Protein AF-0000000071674438 (afdb_homodimer)

Radius of gyration: 28.35 Å; Cα contacts (8 Å, |Δi|>4): 982; chains: 2; bounding box: 85×69×69 Å

Nearest PDB structures (foldseek):
  8cqq-assembly1_A  TM=6.324E-01  e=1.069E-09  synthetic construct
  1w3b-assembly1_B  TM=5.255E-01  e=1.603E-09  Homo sapiens
  1w3b-assembly1_A  TM=5.666E-01  e=8.427E-09  Homo sapiens
  7ntf-assembly1_B  TM=6.565E-01  e=6.124E-08  Homo sapiens
  8sxg-assembly1_C  TM=5.279E-01  e=1.005E-05  Pseudomonas aeruginosa

Secondary structure (DSSP, 8-state):
-------TTGGGSS---------HHHHHHHHHHHHHTT-HHHHHHHHHHHHHH-S-HHHHHHHHHHHHHHTT-HHHHHHHHHHHHHT-SSHHHHHHHHHHHHHHTT-HHHHHHHHHHHHHH---HHHHHHHHHHHHHS---HHHHHHHHHHHHHHHHS---HHHHHHHHHHHHHHHHHTT-HHHHHHHHHHHHHTT-TTHHHHHHHHHHHTT-HHHHHHHHHHHHHH-S--HHHHHHHGGGS-HHHHHHHHHHHHHH-TT-SHHHHHHHHHHHHTT-HHHHHHHHHHHHHH---HHHHHHHHHHHHHTT-HHHHHHHHHHHHHH-TT-HHHHHHHHHHHHT--/-------TTGGGSS---------HHHHHHHHHHHHHTT-HHHHHHHHHHHHHH-S-HHHHHHHHHHHHHHTT-HHHHHHHHHHHHHT-SSHHHHHHHHHHHHHHTT-HHHHHHHHHHHHHH---HHHHHHHHHHHHHS---HHHHHHHHHHHHHHHHS---HHHHHHHHHHHHHHHHHTT-HHHHHHHHHHHHHTT-TTHHHHHHHHHHHTT-HHHHHHHHHHHHHH-S--HHHHHHHGGGS-HHHHHHHHHHHHHH-TT-SHHHHHHHHHHHHTT-HHHHHHHHHHHHHH---HHHHHHHHHHHHHTT-HHHHHHHHHHHHHH-TT-HHHHHHHHHHHHT--

Organism: Elaeis guineensis var. tenera (NCBI:txid51953)

pLDDT: mean 90.82, std 15.84, range [19.42, 98.69]

Sequence (686 aa):
MFEGRVAASQLRTLVWEHVEHWTTADCWLQLYDRWSSVDDIGSLSVIYQMLESDSSKGVLYFRQSLLLLRLNCPEAAMRSLQLARQHAGSEHERLVYEGWILYDTGHCEEGLHKAEESISIQRSFEAFFLKAYALADSNLDPSSFATVISLLEDALKCPSDRLRKGQALNNLGSVYVDCGKLDLAAERYRSALNIRHTRAHQGLARVHFLKNDRNAAYEEMTKLIEKARNNASAYEKRSEYCDRELTMADLQKVTELDPLRVYPYRYRAAVLMDGHKEKEAIEELTRAIAFKADVHLLHLRAAFYEHIGDVPGALRDCRAALSVDPNHQEMLELHNRVNSQEPMFEGRVAASQLRTLVWEHVEHWTTADCWLQLYDRWSSVDDIGSLSVIYQMLESDSSKGVLYFRQSLLLLRLNCPEAAMRSLQLARQHAGSEHERLVYEGWILYDTGHCEEGLHKAEESISIQRSFEAFFLKAYALADSNLDPSSFATVISLLEDALKCPSDRLRKGQALNNLGSVYVDCGKLDLAAERYRSALNIRHTRAHQGLARVHFLKNDRNAAYEEMTKLIEKARNNASAYEKRSEYCDRELTMADLQKVTELDPLRVYPYRYRAAVLMDGHKEKEAIEELTRAIAFKADVHLLHLRAAFYEHIGDVPGALRDCRAALSVDPNHQEMLELHNRVNSQEP

Solvent-accessible surface area (backbone atoms only — not comparable to full-atom values): 34359 Å² total; per-residue (Å²): 129,94,68,84,71,75,69,75,68,74,76,60,65,75,78,55,74,70,76,72,82,65,50,74,70,48,43,51,51,51,32,50,52,26,53,34,25,47,30,62,56,60,26,38,16,42,47,47,57,42,59,73,72,50,82,65,43,15,63,48,24,39,52,48,16,56,51,29,46,74,59,71,33,60,68,37,14,50,52,28,33,51,49,11,33,74,42,34,90,43,70,44,55,23,29,30,39,49,14,52,53,30,38,75,72,69,38,48,68,63,12,41,50,27,13,50,55,13,38,72,74,44,80,39,25,66,23,29,41,50,36,25,51,56,52,58,70,77,60,71,45,75,75,46,48,59,53,34,48,51,29,41,53,55,16,67,74,31,80,71,57,62,68,60,49,18,50,44,28,34,51,47,16,52,52,26,46,76,72,66,39,46,69,62,14,43,52,29,16,50,53,11,43,73,60,45,28,42,72,24,29,54,57,38,15,51,45,31,39,76,67,71,31,37,66,58,15,30,51,32,24,50,53,36,42,75,56,26,71,65,37,36,67,40,32,47,58,32,28,74,40,52,55,72,70,58,20,50,54,27,27,50,49,17,46,72,48,27,68,80,58,60,64,45,48,54,52,53,22,50,52,29,40,74,69,69,34,53,69,62,16,49,48,47,39,52,52,50,39,72,61,42,74,42,55,68,53,30,46,51,46,17,51,51,26,46,72,74,65,36,52,71,58,15,48,34,30,32,32,26,33,37,64,59,40,76,79,42,61,71,48,52,52,48,39,53,55,51,56,68,63,50,124,125,96,64,85,71,75,71,76,67,74,77,59,65,75,78,55,75,70,76,73,82,65,49,73,70,48,43,52,51,51,32,51,53,25,52,34,25,46,29,62,56,60,27,38,17,45,47,47,56,41,60,72,73,49,82,65,42,14,64,47,24,39,52,49,17,56,50,27,46,74,59,71,32,60,71,36,14,50,52,28,33,51,48,12,35,75,43,34,90,43,70,42,53,24,29,31,38,50,13,52,53,30,38,76,73,68,38,46,68,61,13,41,49,28,14,51,54,13,38,71,72,44,80,40,25,65,23,28,40,50,37,25,51,56,52,58,70,74,61,68,45,75,75,46,48,58,53,33,47,51,29,41,52,53,15,66,74,32,80,74,57,60,68,59,48,19,51,45,28,35,51,48,15,52,53,27,46,77,71,65,39,45,69,62,14,42,51,28,17,50,55,11,42,73,60,45,28,43,72,23,30,55,57,38,16,51,44,31,37,76,70,71,31,37,66,59,15,32,52,33,23,49,52,34,42,74,55,27,71,65,36,37,69,40,32,47,58,32,27,75,39,51,55,70,70,57,19,52,52,27,26,51,49,17,44,72,49,27,67,81,58,61,64,45,47,54,52,53,19,51,53,30,42,75,68,69,34,52,70,62,16,48,47,46,39,51,51,50,39,71,59,42,75,41,56,69,54,30,47,52,45,16,51,50,26,46,73,74,66,37,52,70,58,16,48,35,30,31,33,27,33,36,66,59,40,75,79,43,62,71,49,52,54,49,41,52,55,52,56,67,64,50,125

Structure (mmCIF, N/CA/C/O backbone):
data_AF-0000000071674438-model_v1
#
loop_
_entity.id
_entity.type
_entity.pdbx_description
1 polymer 'ETO1-like protein 1'
#
loop_
_atom_site.group_PDB
_atom_site.id
_atom_site.type_symbol
_atom_site.label_atom_id
_atom_site.label_alt_id
_atom_site.label_comp_id
_atom_site.label_asym_id
_atom_site.label_entity_id
_atom_site.label_seq_id
_atom_site.pdbx_PDB_ins_code
_atom_site.Cartn_x
_atom_site.Cartn_y
_atom_site.Cartn_z
_atom_site.occupancy
_atom_site.B_iso_or_equiv
_atom_site.auth_seq_id
_atom_site.auth_comp_id
_atom_site.auth_asym_id
_atom_site.auth_atom_id
_atom_site.pdbx_PDB_model_num
ATOM 1 N N . MET A 1 1 ? 45.219 -13.703 23.281 1 19.84 1 MET A N 1
ATOM 2 C CA . MET A 1 1 ? 46.5 -13.93 22.641 1 19.84 1 MET A CA 1
ATOM 3 C C . MET A 1 1 ? 46.438 -15.102 21.672 1 19.84 1 MET A C 1
ATOM 5 O O . MET A 1 1 ? 47.438 -15.453 21.031 1 19.84 1 MET A O 1
ATOM 9 N N . PHE A 1 2 ? 45.688 -16.188 22.094 1 22.09 2 PHE A N 1
ATOM 10 C CA . PHE A 1 2 ? 45.594 -17.375 21.25 1 22.09 2 PHE A CA 1
ATOM 11 C C . PHE A 1 2 ? 45.062 -17.031 19.875 1 22.09 2 PHE A C 1
ATOM 13 O O . PHE A 1 2 ? 43.906 -16.609 19.734 1 22.09 2 PHE A O 1
ATOM 20 N N . GLU A 1 3 ? 45.938 -16.609 18.812 1 22.08 3 GLU A N 1
ATOM 21 C CA . GLU A 1 3 ? 46.125 -16.031 17.484 1 22.08 3 GLU A CA 1
ATOM 22 C C . GLU A 1 3 ? 45.688 -17 16.391 1 22.08 3 GLU A C 1
ATOM 24 O O . GLU A 1 3 ? 45.875 -16.734 15.203 1 22.08 3 GLU A O 1
ATOM 29 N N . GLY A 1 4 ? 45.469 -18.25 16.75 1 24.14 4 GLY A N 1
ATOM 30 C CA . GLY A 1 4 ? 45.562 -19.125 15.594 1 24.14 4 GLY A CA 1
ATOM 31 C C . GLY A 1 4 ? 44.469 -18.953 14.586 1 24.14 4 GLY A C 1
ATOM 32 O O . GLY A 1 4 ? 43.312 -19.328 14.844 1 24.14 4 GLY A O 1
ATOM 33 N N . ARG A 1 5 ? 44.469 -17.906 13.695 1 29.75 5 ARG A N 1
ATOM 34 C CA . ARG A 1 5 ? 43.688 -17.5 12.531 1 29.75 5 ARG A CA 1
ATOM 35 C C . ARG A 1 5 ? 43.688 -18.578 11.461 1 29.75 5 ARG A C 1
ATOM 37 O O . ARG A 1 5 ? 44.656 -18.703 10.688 1 29.75 5 ARG A O 1
ATOM 44 N N . VAL A 1 6 ? 43.312 -19.812 11.938 1 27.53 6 VAL A N 1
ATOM 45 C CA . VAL A 1 6 ? 43.281 -20.719 10.797 1 27.53 6 VAL A CA 1
ATOM 46 C C . VAL A 1 6 ? 42.469 -20.109 9.664 1 27.53 6 VAL A C 1
ATOM 48 O O . VAL A 1 6 ? 41.344 -19.625 9.891 1 27.53 6 VAL A O 1
ATOM 51 N N . ALA A 1 7 ? 43.031 -19.797 8.578 1 30 7 ALA A N 1
ATOM 52 C CA . ALA A 1 7 ? 42.656 -19.125 7.344 1 30 7 ALA A CA 1
ATOM 53 C C . ALA A 1 7 ? 41.5 -19.859 6.645 1 30 7 ALA A C 1
ATOM 55 O O . ALA A 1 7 ? 41.625 -21.047 6.316 1 30 7 ALA A O 1
ATOM 56 N N . ALA A 1 8 ? 40.219 -19.469 6.941 1 30.64 8 ALA A N 1
ATOM 57 C CA . ALA A 1 8 ? 38.938 -19.922 6.453 1 30.64 8 ALA A CA 1
ATOM 58 C C . ALA A 1 8 ? 38.969 -20.188 4.949 1 30.64 8 ALA A C 1
ATOM 60 O O . ALA A 1 8 ? 37.938 -20.5 4.34 1 30.64 8 ALA A O 1
ATOM 61 N N . SER A 1 9 ? 40.125 -20.078 4.273 1 32.12 9 SER A N 1
ATOM 62 C CA . SER A 1 9 ? 40.281 -20.281 2.838 1 32.12 9 SER A CA 1
ATOM 63 C C . SER A 1 9 ? 39.906 -21.703 2.445 1 32.12 9 SER A C 1
ATOM 65 O O . SER A 1 9 ? 39.344 -21.938 1.371 1 32.12 9 SER A O 1
ATOM 67 N N . GLN A 1 10 ? 40.406 -22.766 3.146 1 31.02 10 GLN A N 1
ATOM 68 C CA . GLN A 1 10 ? 40.375 -24.141 2.664 1 31.02 10 GLN A CA 1
ATOM 69 C C . GLN A 1 10 ? 38.938 -24.688 2.664 1 31.02 10 GLN A C 1
ATOM 71 O O . GLN A 1 10 ? 38.625 -25.672 1.984 1 31.02 10 GLN A O 1
ATOM 76 N N . LEU A 1 11 ? 38.156 -24.266 3.645 1 29.7 11 LEU A N 1
ATOM 77 C CA . LEU A 1 11 ? 36.844 -24.891 3.793 1 29.7 11 LEU A CA 1
ATOM 78 C C . LEU A 1 11 ? 35.875 -24.391 2.73 1 29.7 11 LEU A C 1
ATOM 80 O O . LEU A 1 11 ? 34.719 -24.766 2.727 1 29.7 11 LEU A O 1
ATOM 84 N N . ARG A 1 12 ? 36.344 -23.594 1.753 1 33.06 12 ARG A N 1
ATOM 85 C CA . ARG A 1 12 ? 35.531 -23 0.673 1 33.06 12 ARG A CA 1
ATOM 86 C C . ARG A 1 12 ? 35.125 -24.062 -0.331 1 33.06 12 ARG A C 1
ATOM 88 O O . ARG A 1 12 ? 34.125 -23.891 -1.054 1 33.06 12 ARG A O 1
ATOM 95 N N . THR A 1 13 ? 35.938 -25.078 -0.493 1 33.34 13 THR A N 1
ATOM 96 C CA . THR A 1 13 ? 35.812 -25.891 -1.696 1 33.34 13 THR A CA 1
ATOM 97 C C . THR A 1 13 ? 34.531 -26.719 -1.641 1 33.34 13 THR A C 1
ATOM 99 O O . THR A 1 13 ? 33.875 -26.922 -2.662 1 33.34 13 THR A O 1
ATOM 102 N N . LEU A 1 14 ? 34.281 -27.516 -0.571 1 32.44 14 LEU A N 1
ATOM 103 C CA . LEU A 1 14 ? 33.469 -28.703 -0.724 1 32.44 14 LEU A CA 1
ATOM 104 C C . LEU A 1 14 ? 31.969 -28.344 -0.804 1 32.44 14 LEU A C 1
ATOM 106 O O . LEU A 1 14 ? 31.188 -29.047 -1.437 1 32.44 14 LEU A O 1
ATOM 110 N N . VAL A 1 15 ? 31.484 -27.516 0.078 1 34.34 15 VAL A N 1
ATOM 111 C CA . VAL A 1 15 ? 30.031 -27.5 0.116 1 34.34 15 VAL A CA 1
ATOM 112 C C . VAL A 1 15 ? 29.484 -26.672 -1.047 1 34.34 15 VAL A C 1
ATOM 114 O O . VAL A 1 15 ? 29.219 -25.469 -0.893 1 34.34 15 VAL A O 1
ATOM 117 N N . TRP A 1 16 ? 30.219 -26.672 -2.158 1 34.91 16 TRP A N 1
ATOM 118 C CA . TRP A 1 16 ? 29.672 -25.984 -3.332 1 34.91 16 TRP A CA 1
ATOM 119 C C . TRP A 1 16 ? 28.266 -26.484 -3.652 1 34.91 16 TRP A C 1
ATOM 121 O O . TRP A 1 16 ? 28.094 -27.641 -4.066 1 34.91 16 TRP A O 1
ATOM 131 N N . GLU A 1 17 ? 27.312 -26.375 -2.805 1 38.12 17 GLU A N 1
ATOM 132 C CA . GLU A 1 17 ? 25.984 -26.703 -3.307 1 38.12 17 GLU A CA 1
ATOM 133 C C . GLU A 1 17 ? 25.797 -26.219 -4.738 1 38.12 17 GLU A C 1
ATOM 135 O O . GLU A 1 17 ? 26.016 -25.031 -5.031 1 38.12 17 GLU A O 1
ATOM 140 N N . HIS A 1 18 ? 26.031 -27.016 -5.762 1 40.12 18 HIS A N 1
ATOM 141 C CA . HIS A 1 18 ? 25.844 -26.953 -7.207 1 40.12 18 HIS A CA 1
ATOM 142 C C . HIS A 1 18 ? 24.672 -26.031 -7.574 1 40.12 18 HIS A C 1
ATOM 144 O O . HIS A 1 18 ? 23.562 -26.234 -7.094 1 40.12 18 HIS A O 1
ATOM 150 N N . VAL A 1 19 ? 24.875 -24.828 -7.617 1 49.91 19 VAL A N 1
ATOM 151 C CA . VAL A 1 19 ? 23.859 -24.078 -8.344 1 49.91 19 VAL A CA 1
ATOM 152 C C . VAL A 1 19 ? 23.422 -24.859 -9.586 1 49.91 19 VAL A C 1
ATOM 154 O O . VAL A 1 19 ? 24.266 -25.172 -10.438 1 49.91 19 VAL A O 1
ATOM 157 N N . GLU A 1 20 ? 22.562 -25.734 -9.484 1 53.59 20 GLU A N 1
ATOM 158 C CA . GLU A 1 20 ? 22.016 -26.594 -10.539 1 53.59 20 GLU A CA 1
ATOM 159 C C . GLU A 1 20 ? 21.797 -25.812 -11.836 1 53.59 20 GLU A C 1
ATOM 161 O O . GLU A 1 20 ? 21.219 -24.734 -11.82 1 53.59 20 GLU A O 1
ATOM 166 N N . HIS A 1 21 ? 22.625 -25.828 -12.789 1 66.56 21 HIS A N 1
ATOM 167 C CA . HIS A 1 21 ? 22.406 -25.375 -14.156 1 66.56 21 HIS A CA 1
ATOM 168 C C . HIS A 1 21 ? 21.094 -25.922 -14.703 1 66.56 21 HIS A C 1
ATOM 170 O O . HIS A 1 21 ? 21.016 -27.062 -15.133 1 66.56 21 HIS A O 1
ATOM 176 N N . TRP A 1 22 ? 20.078 -25.172 -14.484 1 79.31 22 TRP A N 1
ATOM 177 C CA . TRP A 1 22 ? 18.75 -25.609 -14.922 1 79.31 22 TRP A CA 1
ATOM 178 C C . TRP A 1 22 ? 18.594 -25.406 -16.422 1 79.31 22 TRP A C 1
ATOM 180 O O . TRP A 1 22 ? 18.969 -24.359 -16.969 1 79.31 22 TRP A O 1
ATOM 190 N N . THR A 1 23 ? 18.203 -26.531 -17.062 1 84.81 23 THR A N 1
ATOM 191 C CA . THR A 1 23 ? 17.703 -26.359 -18.422 1 84.81 23 THR A CA 1
ATOM 192 C C . THR A 1 23 ? 16.422 -25.531 -18.438 1 84.81 23 THR A C 1
ATOM 194 O O . THR A 1 23 ? 15.883 -25.219 -17.375 1 84.81 23 THR A O 1
ATOM 197 N N . THR A 1 24 ? 16.047 -25.156 -19.594 1 85.75 24 THR A N 1
ATOM 198 C CA . THR A 1 24 ? 14.781 -24.422 -19.734 1 85.75 24 THR A CA 1
ATOM 199 C C . THR A 1 24 ? 13.617 -25.25 -19.172 1 85.75 24 THR A C 1
ATOM 201 O O . THR A 1 24 ? 12.75 -24.703 -18.484 1 85.75 24 THR A O 1
ATOM 204 N N . ALA A 1 25 ? 13.711 -26.531 -19.469 1 87.5 25 ALA A N 1
ATOM 205 C CA . ALA A 1 25 ? 12.664 -27.422 -18.984 1 87.5 25 ALA A CA 1
ATOM 206 C C . ALA A 1 25 ? 12.664 -27.5 -17.469 1 87.5 25 ALA A C 1
ATOM 208 O O . ALA A 1 25 ? 11.609 -27.516 -16.828 1 87.5 25 ALA A O 1
ATOM 209 N N . ASP A 1 26 ? 13.797 -27.469 -16.922 1 90.94 26 ASP A N 1
ATOM 210 C CA . ASP A 1 26 ? 13.93 -27.5 -15.469 1 90.94 26 ASP A CA 1
ATOM 211 C C . ASP A 1 26 ? 13.359 -26.219 -14.852 1 90.94 26 ASP A C 1
ATOM 213 O O . ASP A 1 26 ? 12.68 -26.266 -13.828 1 90.94 26 ASP A O 1
ATOM 217 N N . CYS A 1 27 ? 13.672 -25.141 -15.492 1 91 27 CYS A N 1
ATOM 218 C CA . CYS A 1 27 ? 13.195 -23.859 -14.992 1 91 27 CYS A CA 1
ATOM 219 C C . CYS A 1 27 ? 11.672 -23.812 -14.977 1 91 27 CYS A C 1
ATOM 221 O O . CYS A 1 27 ? 11.07 -23.344 -14.008 1 91 27 CYS A O 1
ATOM 223 N N . TRP A 1 28 ? 11.086 -24.344 -15.977 1 91.06 28 TRP A N 1
ATOM 224 C CA . TRP A 1 28 ? 9.625 -24.344 -16.047 1 91.06 28 TRP A CA 1
ATOM 225 C C . TRP A 1 28 ? 9.039 -25.234 -14.953 1 91.06 28 TRP A C 1
ATOM 227 O O . TRP A 1 28 ? 8.016 -24.891 -14.352 1 91.06 28 TRP A O 1
ATOM 237 N N . LEU A 1 29 ? 9.711 -26.344 -14.727 1 93.5 29 LEU A N 1
ATOM 238 C CA . LEU A 1 29 ? 9.258 -27.234 -13.656 1 93.5 29 LEU A CA 1
ATOM 239 C C . LEU A 1 29 ? 9.367 -26.547 -12.297 1 93.5 29 LEU A C 1
ATOM 241 O O . LEU A 1 29 ? 8.469 -26.672 -11.469 1 93.5 29 LEU A O 1
ATOM 245 N N . GLN A 1 30 ? 10.453 -25.875 -12.125 1 94.31 30 GLN A N 1
ATOM 246 C CA . GLN A 1 30 ? 10.648 -25.141 -10.875 1 94.31 30 GLN A CA 1
ATOM 247 C C . GLN A 1 30 ? 9.609 -24.031 -10.711 1 94.31 30 GLN A C 1
ATOM 249 O O . GLN A 1 30 ? 9.086 -23.828 -9.617 1 94.31 30 GLN A O 1
ATOM 254 N N . LEU A 1 31 ? 9.359 -23.344 -11.773 1 94.44 31 LEU A N 1
ATOM 255 C CA . LEU A 1 31 ? 8.352 -22.281 -11.742 1 94.44 31 LEU A CA 1
ATOM 256 C C . LEU A 1 31 ? 6.984 -22.859 -11.383 1 94.44 31 LEU A C 1
ATOM 258 O O . LEU A 1 31 ? 6.277 -22.297 -10.539 1 94.44 31 LEU A O 1
ATOM 262 N N . TYR A 1 32 ? 6.676 -24 -12 1 94.62 32 TYR A N 1
ATOM 263 C CA . TYR A 1 32 ? 5.391 -24.641 -11.742 1 94.62 32 TYR A CA 1
ATOM 264 C C . TYR A 1 32 ? 5.273 -25.047 -10.273 1 94.62 32 TYR A C 1
ATOM 266 O O . TYR A 1 32 ? 4.238 -24.812 -9.648 1 94.62 32 TYR A O 1
ATOM 274 N N . ASP A 1 33 ? 6.309 -25.578 -9.758 1 94.88 33 ASP A N 1
ATOM 275 C CA . ASP A 1 33 ? 6.316 -26.016 -8.367 1 94.88 33 ASP A CA 1
ATOM 276 C C . ASP A 1 33 ? 6.148 -24.844 -7.41 1 94.88 33 ASP A C 1
ATOM 278 O O . ASP A 1 33 ? 5.336 -24.906 -6.484 1 94.88 33 ASP A O 1
ATOM 282 N N . ARG A 1 34 ? 6.805 -23.812 -7.637 1 94.25 34 ARG A N 1
ATOM 283 C CA . ARG A 1 34 ? 6.777 -22.641 -6.762 1 94.25 34 ARG A CA 1
ATOM 284 C C . ARG A 1 34 ? 5.457 -21.891 -6.891 1 94.25 34 ARG A C 1
ATOM 286 O O . ARG A 1 34 ? 4.918 -21.406 -5.898 1 94.25 34 ARG A O 1
ATOM 293 N N . TRP A 1 35 ? 5.039 -21.828 -8.078 1 93.06 35 TRP A N 1
ATOM 294 C CA . TRP A 1 35 ? 3.746 -21.203 -8.328 1 93.06 35 TRP A CA 1
ATOM 295 C C . TRP A 1 35 ? 2.629 -21.969 -7.613 1 93.06 35 TRP A C 1
ATOM 297 O O . TRP A 1 35 ? 1.771 -21.359 -6.969 1 93.06 35 TRP A O 1
ATOM 307 N N . SER A 1 36 ? 2.689 -23.266 -7.68 1 93.88 36 SER A N 1
ATOM 308 C CA . SER A 1 36 ? 1.694 -24.125 -7.047 1 93.88 36 SER A CA 1
ATOM 309 C C . SER A 1 36 ? 1.739 -24 -5.527 1 93.88 36 SER A C 1
ATOM 311 O O . SER A 1 36 ? 0.699 -24.031 -4.867 1 93.88 36 SER A O 1
ATOM 313 N N . SER A 1 37 ? 2.893 -23.797 -5.043 1 94.19 37 SER A N 1
ATOM 314 C CA . SER A 1 37 ? 3.053 -23.688 -3.6 1 94.19 37 SER A CA 1
ATOM 315 C C . SER A 1 37 ? 2.875 -22.234 -3.135 1 94.19 37 SER A C 1
ATOM 317 O O . SER A 1 37 ? 3.113 -21.922 -1.967 1 94.19 37 SER A O 1
ATOM 319 N N . VAL A 1 38 ? 2.551 -21.375 -3.941 1 92.62 38 VAL A N 1
ATOM 320 C CA . VAL A 1 38 ? 2.307 -19.953 -3.664 1 92.62 38 VAL A CA 1
ATOM 321 C C . VAL A 1 38 ? 3.572 -19.312 -3.1 1 92.62 38 VAL A C 1
ATOM 323 O O . VAL A 1 38 ? 3.525 -18.625 -2.074 1 92.62 38 VAL A O 1
ATOM 326 N N . ASP A 1 39 ? 4.66 -19.672 -3.643 1 93.88 39 ASP A N 1
ATOM 327 C CA . ASP A 1 39 ? 5.949 -19.031 -3.379 1 93.88 39 ASP A CA 1
ATOM 328 C C . ASP A 1 39 ? 6.25 -17.953 -4.41 1 93.88 39 ASP A C 1
ATOM 330 O O . ASP A 1 39 ? 7.012 -18.172 -5.352 1 93.88 39 ASP A O 1
ATOM 334 N N . ASP A 1 40 ? 5.77 -16.781 -4.168 1 94 40 ASP A N 1
ATOM 335 C CA . ASP A 1 40 ? 5.84 -15.719 -5.16 1 94 40 ASP A CA 1
ATOM 336 C C . ASP A 1 40 ? 7.273 -15.211 -5.316 1 94 40 ASP A C 1
ATOM 338 O O . ASP A 1 40 ? 7.711 -14.914 -6.43 1 94 40 ASP A O 1
ATOM 342 N N . ILE A 1 41 ? 8.023 -15.148 -4.25 1 94.62 41 ILE A N 1
ATOM 343 C CA . ILE A 1 41 ? 9.406 -14.688 -4.309 1 94.62 41 ILE A CA 1
ATOM 344 C C . ILE A 1 41 ? 10.25 -15.68 -5.102 1 94.62 41 ILE A C 1
ATOM 346 O O . ILE A 1 41 ? 11.023 -15.289 -5.977 1 94.62 41 ILE A O 1
ATOM 350 N N . GLY A 1 42 ? 10.055 -16.938 -4.734 1 95.19 42 GLY A N 1
ATOM 351 C CA . GLY A 1 42 ? 10.758 -17.984 -5.473 1 95.19 42 GLY A CA 1
ATOM 352 C C . GLY A 1 42 ? 10.406 -18 -6.949 1 95.19 42 GLY A C 1
ATOM 353 O O . GLY A 1 42 ? 11.281 -18.203 -7.797 1 95.19 42 GLY A O 1
ATOM 354 N N . SER A 1 43 ? 9.109 -17.828 -7.238 1 95.75 43 SER A N 1
ATOM 355 C CA . SER A 1 43 ? 8.656 -17.812 -8.625 1 95.75 43 SER A CA 1
ATOM 356 C C . SER A 1 43 ? 9.297 -16.656 -9.398 1 95.75 43 SER A C 1
ATOM 358 O O . SER A 1 43 ? 9.734 -16.844 -10.539 1 95.75 43 SER A O 1
ATOM 360 N N . LEU A 1 44 ? 9.414 -15.492 -8.766 1 96.06 44 LEU A N 1
ATOM 361 C CA . LEU A 1 44 ? 10.039 -14.336 -9.398 1 96.06 44 LEU A CA 1
ATOM 362 C C . LEU A 1 44 ? 11.508 -14.617 -9.719 1 96.06 44 LEU A C 1
ATOM 364 O O . LEU A 1 44 ? 11.992 -14.258 -10.789 1 96.06 44 LEU A O 1
ATOM 368 N N . SER A 1 45 ? 12.102 -15.281 -8.789 1 94.56 45 SER A N 1
ATOM 369 C CA . SER A 1 45 ? 13.516 -15.609 -8.961 1 94.56 45 SER A CA 1
ATOM 370 C C . SER A 1 45 ? 13.727 -16.516 -10.172 1 94.56 45 SER A C 1
ATOM 372 O O . SER A 1 45 ? 14.633 -16.281 -10.969 1 94.56 45 SER A O 1
ATOM 374 N N . VAL A 1 46 ? 12.906 -17.5 -10.297 1 95.06 46 VAL A N 1
ATOM 375 C CA . VAL A 1 46 ? 13.039 -18.438 -11.406 1 95.06 46 VAL A CA 1
ATOM 376 C C . VAL A 1 46 ? 12.805 -17.719 -12.727 1 95.06 46 VAL A C 1
ATOM 378 O O . VAL A 1 46 ? 13.555 -17.906 -13.688 1 95.06 46 VAL A O 1
ATOM 381 N N . ILE A 1 47 ? 11.789 -16.859 -12.797 1 95.88 47 ILE A N 1
ATOM 382 C CA . ILE A 1 47 ? 11.492 -16.109 -14.016 1 95.88 47 ILE A CA 1
ATOM 383 C C . ILE A 1 47 ? 12.68 -15.219 -14.383 1 95.88 47 ILE A C 1
ATOM 385 O O . ILE A 1 47 ? 13.055 -15.133 -15.555 1 95.88 47 ILE A O 1
ATOM 389 N N . TYR A 1 48 ? 13.219 -14.578 -13.406 1 93.94 48 TYR A N 1
ATOM 390 C CA . TYR A 1 48 ? 14.383 -13.734 -13.641 1 93.94 48 TYR A CA 1
ATOM 391 C C . TYR A 1 48 ? 15.516 -14.531 -14.281 1 93.94 48 TYR A C 1
ATOM 393 O O . TYR A 1 48 ? 16.141 -14.07 -15.242 1 93.94 48 TYR A O 1
ATOM 401 N N . GLN A 1 49 ? 15.711 -15.672 -13.734 1 91.06 49 GLN A N 1
ATOM 402 C CA . GLN A 1 49 ? 16.75 -16.547 -14.266 1 91.06 49 GLN A CA 1
ATOM 403 C C . GLN A 1 49 ? 16.453 -16.938 -15.711 1 91.06 49 GLN A C 1
ATOM 405 O O . GLN A 1 49 ? 17.359 -16.953 -16.562 1 91.06 49 GLN A O 1
ATOM 410 N N . MET A 1 50 ? 15.273 -17.234 -15.914 1 93.94 50 MET A N 1
ATOM 411 C CA . MET A 1 50 ? 14.867 -17.641 -17.25 1 93.94 50 MET A CA 1
ATOM 412 C C . MET A 1 50 ? 15.031 -16.5 -18.25 1 93.94 50 MET A C 1
ATOM 414 O O . MET A 1 50 ? 15.367 -16.719 -19.406 1 93.94 50 MET A O 1
ATOM 418 N N . LEU A 1 51 ? 14.773 -15.305 -17.859 1 93.38 51 LEU A N 1
ATOM 419 C CA . LEU A 1 51 ? 14.852 -14.133 -18.719 1 93.38 51 LEU A CA 1
ATOM 420 C C . LEU A 1 51 ? 16.281 -13.891 -19.188 1 93.38 51 LEU A C 1
ATOM 422 O O . LEU A 1 51 ? 16.516 -13.281 -20.234 1 93.38 51 LEU A O 1
ATOM 426 N N . GLU A 1 52 ? 17.156 -14.422 -18.484 1 85.12 52 GLU A N 1
ATOM 427 C CA . GLU A 1 52 ? 18.562 -14.266 -18.859 1 85.12 52 GLU A CA 1
ATOM 428 C C . GLU A 1 52 ? 18.922 -15.18 -20.031 1 85.12 52 GLU A C 1
ATOM 430 O O . GLU A 1 52 ? 19.797 -14.852 -20.828 1 85.12 52 GLU A O 1
ATOM 435 N N . SER A 1 53 ? 18.266 -16.281 -20.141 1 80.62 53 SER A N 1
ATOM 436 C CA . SER A 1 53 ? 18.719 -17.281 -21.109 1 80.62 53 SER A CA 1
ATOM 437 C C . SER A 1 53 ? 17.641 -17.562 -22.141 1 80.62 53 SER A C 1
ATOM 439 O O . SER A 1 53 ? 17.938 -18.016 -23.25 1 80.62 53 SER A O 1
ATOM 441 N N . ASP A 1 54 ? 16.453 -17.375 -21.844 1 75.69 54 ASP A N 1
ATOM 442 C CA . ASP A 1 54 ? 15.367 -17.859 -22.672 1 75.69 54 ASP A CA 1
ATOM 443 C C . ASP A 1 54 ? 15.039 -16.875 -23.781 1 75.69 54 ASP A C 1
ATOM 445 O O . ASP A 1 54 ? 15.281 -15.672 -23.641 1 75.69 54 ASP A O 1
ATOM 449 N N . SER A 1 55 ? 14.508 -17.531 -24.797 1 74.44 55 SER A N 1
ATOM 450 C CA . SER A 1 55 ? 14.156 -16.766 -25.984 1 74.44 55 SER A CA 1
ATOM 451 C C . SER A 1 55 ? 12.742 -16.188 -25.875 1 74.44 55 SER A C 1
ATOM 453 O O . SER A 1 55 ? 12.43 -15.172 -26.484 1 74.44 55 SER A O 1
ATOM 455 N N . SER A 1 56 ? 11.828 -16.797 -25.188 1 87.81 56 SER A N 1
ATOM 456 C CA . SER A 1 56 ? 10.445 -16.344 -25.094 1 87.81 56 SER A CA 1
ATOM 457 C C . SER A 1 56 ? 10.289 -15.289 -24 1 87.81 56 SER A C 1
ATOM 459 O O . SER A 1 56 ? 9.523 -15.484 -23.047 1 87.81 56 SER A O 1
ATOM 461 N N . LYS A 1 57 ? 10.852 -14.117 -24.25 1 92.94 57 LYS A N 1
ATOM 462 C CA . LYS A 1 57 ? 10.93 -13.086 -23.219 1 92.94 57 LYS A CA 1
ATOM 463 C C . LYS A 1 57 ? 9.562 -12.438 -22.984 1 92.94 57 LYS A C 1
ATOM 465 O O . LYS A 1 57 ? 9.242 -12.047 -21.859 1 92.94 57 LYS A O 1
ATOM 470 N N . GLY A 1 58 ? 8.719 -12.367 -24.016 1 95.56 58 GLY A N 1
ATOM 471 C CA . GLY A 1 58 ? 7.395 -11.789 -23.875 1 95.56 58 GLY A CA 1
ATOM 472 C C . GLY A 1 58 ? 6.531 -12.523 -22.859 1 95.56 58 GLY A C 1
ATOM 473 O O . GLY A 1 58 ? 5.973 -11.914 -21.953 1 95.56 58 GLY A O 1
ATOM 474 N N . VAL A 1 59 ? 6.516 -13.852 -22.984 1 94.94 59 VAL A N 1
ATOM 475 C CA . VAL A 1 59 ? 5.719 -14.695 -22.094 1 94.94 59 VAL A CA 1
ATOM 476 C C . VAL A 1 59 ? 6.242 -14.594 -20.672 1 94.94 59 VAL A C 1
ATOM 478 O O . VAL A 1 59 ? 5.461 -14.5 -19.719 1 94.94 59 VAL A O 1
ATOM 481 N N . LEU A 1 60 ? 7.52 -14.531 -20.531 1 95.88 60 LEU A N 1
ATOM 482 C CA . LEU A 1 60 ? 8.141 -14.508 -19.219 1 95.88 60 LEU A CA 1
ATOM 483 C C . LEU A 1 60 ? 7.895 -13.172 -18.516 1 95.88 60 LEU A C 1
ATOM 485 O O . LEU A 1 60 ? 7.57 -13.141 -17.328 1 95.88 60 LEU A O 1
ATOM 489 N N . TYR A 1 61 ? 7.977 -12.086 -19.234 1 97.44 61 TYR A N 1
ATOM 490 C CA . TYR A 1 61 ? 7.676 -10.773 -18.672 1 97.44 61 TYR A CA 1
ATOM 491 C C . TYR A 1 61 ? 6.211 -10.68 -18.25 1 97.44 61 TYR A C 1
ATOM 493 O O . TYR A 1 61 ? 5.887 -10.055 -17.234 1 97.44 61 TYR A O 1
ATOM 501 N N . PHE A 1 62 ? 5.414 -11.289 -19.031 1 97.5 62 PHE A N 1
ATOM 502 C CA . PHE A 1 62 ? 4 -11.297 -18.672 1 97.5 62 PHE A CA 1
ATOM 503 C C . PHE A 1 62 ? 3.775 -12.039 -17.359 1 97.5 62 PHE A C 1
ATOM 505 O O . PHE A 1 62 ? 3.068 -11.555 -16.484 1 97.5 62 PHE A O 1
ATOM 512 N N . ARG A 1 63 ? 4.383 -13.211 -17.266 1 96.44 63 ARG A N 1
ATOM 513 C CA . ARG A 1 63 ? 4.27 -13.953 -16.016 1 96.44 63 ARG A CA 1
ATOM 514 C C . ARG A 1 63 ? 4.82 -13.156 -14.852 1 96.44 63 ARG A C 1
ATOM 516 O O . ARG A 1 63 ? 4.25 -13.164 -13.758 1 96.44 63 ARG A O 1
ATOM 523 N N . GLN A 1 64 ? 5.922 -12.516 -15.078 1 97.12 64 GLN A N 1
ATOM 524 C CA . GLN A 1 64 ? 6.508 -11.656 -14.055 1 97.12 64 GLN A CA 1
ATOM 525 C C . GLN A 1 64 ? 5.523 -10.586 -13.609 1 97.12 64 GLN A C 1
ATOM 527 O O . GLN A 1 64 ? 5.391 -10.312 -12.414 1 97.12 64 GLN A O 1
ATOM 532 N N . SER A 1 65 ? 4.82 -9.977 -14.578 1 97.56 65 SER A N 1
ATOM 533 C CA . SER A 1 65 ? 3.852 -8.938 -14.266 1 97.56 65 SER A CA 1
ATOM 534 C C . SER A 1 65 ? 2.734 -9.469 -13.375 1 97.56 65 SER A C 1
ATOM 536 O O . SER A 1 65 ? 2.281 -8.773 -12.453 1 97.56 65 SER A O 1
ATOM 538 N N . LEU A 1 66 ? 2.285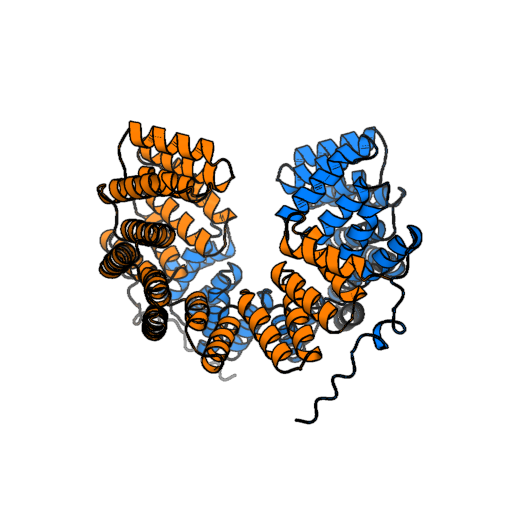 -10.68 -13.625 1 95.56 66 LEU A N 1
ATOM 539 C CA . LEU A 1 66 ? 1.23 -11.289 -12.82 1 95.56 66 LEU A CA 1
ATOM 540 C C . LEU A 1 66 ? 1.687 -11.477 -11.375 1 95.56 66 LEU A C 1
ATOM 542 O O . LEU A 1 66 ? 0.937 -11.18 -10.438 1 95.56 66 LEU A O 1
ATOM 546 N N . LEU A 1 67 ? 2.924 -11.938 -11.195 1 95.88 67 LEU A N 1
ATOM 547 C CA . LEU A 1 67 ? 3.469 -12.164 -9.867 1 95.88 67 LEU A CA 1
ATOM 548 C C . LEU A 1 67 ? 3.66 -10.844 -9.125 1 95.88 67 LEU A C 1
ATOM 550 O O . LEU A 1 67 ? 3.381 -10.75 -7.926 1 95.88 67 LEU A O 1
ATOM 554 N N . LEU A 1 68 ? 4.129 -9.859 -9.836 1 96.81 68 LEU A N 1
ATOM 555 C CA . LEU A 1 68 ? 4.367 -8.555 -9.234 1 96.81 68 LEU A CA 1
ATOM 556 C C . LEU A 1 68 ? 3.061 -7.918 -8.766 1 96.81 68 LEU A C 1
ATOM 558 O O . LEU A 1 68 ? 3.029 -7.219 -7.754 1 96.81 68 LEU A O 1
ATOM 562 N N . LEU A 1 69 ? 1.994 -8.18 -9.484 1 94.25 69 LEU A N 1
ATOM 563 C CA . LEU A 1 69 ? 0.681 -7.723 -9.039 1 94.25 69 LEU A CA 1
ATOM 564 C C . LEU A 1 69 ? 0.271 -8.422 -7.75 1 94.25 69 LEU A C 1
ATOM 566 O O . LEU A 1 69 ? -0.265 -7.789 -6.836 1 94.25 69 LEU A O 1
ATOM 570 N N . ARG A 1 70 ? 0.554 -9.695 -7.664 1 91.62 70 ARG A N 1
ATOM 571 C CA . ARG A 1 70 ? 0.241 -10.453 -6.457 1 91.62 70 ARG A CA 1
ATOM 572 C C . ARG A 1 70 ? 1.02 -9.922 -5.262 1 91.62 70 ARG A C 1
ATOM 574 O O . ARG A 1 70 ? 0.539 -9.969 -4.125 1 91.62 70 ARG A O 1
ATOM 581 N N . LEU A 1 71 ? 2.166 -9.445 -5.551 1 92.81 71 LEU A N 1
ATOM 582 C CA . LEU A 1 71 ? 3.037 -8.938 -4.496 1 92.81 71 LEU A CA 1
ATOM 583 C C . LEU A 1 71 ? 2.773 -7.453 -4.238 1 92.81 71 LEU A C 1
ATOM 585 O O . LEU A 1 71 ? 3.523 -6.805 -3.508 1 92.81 71 LEU A O 1
ATOM 589 N N . ASN A 1 72 ? 1.783 -6.895 -4.84 1 90.56 72 ASN A N 1
ATOM 590 C CA . ASN A 1 72 ? 1.336 -5.516 -4.668 1 90.56 72 ASN A CA 1
ATOM 591 C C . ASN A 1 72 ? 2.404 -4.523 -5.113 1 90.56 72 ASN A C 1
ATOM 593 O O . ASN A 1 72 ? 2.713 -3.572 -4.391 1 90.56 72 ASN A O 1
ATOM 597 N N . CYS A 1 73 ? 3.016 -4.82 -6.195 1 93.81 73 CYS A N 1
ATOM 598 C CA . CYS A 1 73 ? 3.953 -3.926 -6.863 1 93.81 73 CYS A CA 1
ATOM 599 C C . CYS A 1 73 ? 3.428 -3.508 -8.234 1 93.81 73 CYS A C 1
ATOM 601 O O . CYS A 1 73 ? 3.977 -3.908 -9.258 1 93.81 73 CYS A O 1
ATOM 603 N N . PRO A 1 74 ? 2.496 -2.592 -8.25 1 92.62 74 PRO A N 1
ATOM 604 C CA . PRO A 1 74 ? 1.799 -2.295 -9.508 1 92.62 74 PRO A CA 1
ATOM 605 C C . PRO A 1 74 ? 2.688 -1.577 -10.516 1 92.62 74 PRO A C 1
ATOM 607 O O . PRO A 1 74 ? 2.576 -1.82 -11.719 1 92.62 74 PRO A O 1
ATOM 610 N N . GLU A 1 75 ? 3.598 -0.697 -10.102 1 91.62 75 GLU A N 1
ATOM 611 C CA . GLU A 1 75 ? 4.473 0.009 -11.031 1 91.62 75 GLU A CA 1
ATOM 612 C C . GLU A 1 75 ? 5.426 -0.956 -11.734 1 91.62 75 GLU A C 1
ATOM 614 O O . GLU A 1 75 ? 5.602 -0.886 -12.953 1 91.62 75 GLU A O 1
ATOM 619 N N . ALA A 1 76 ? 5.938 -1.832 -10.945 1 95.5 76 ALA A N 1
ATOM 620 C CA . ALA A 1 76 ? 6.84 -2.83 -11.516 1 95.5 76 ALA A CA 1
ATOM 621 C C . ALA A 1 76 ? 6.09 -3.773 -12.453 1 95.5 76 ALA A C 1
ATOM 623 O O . ALA A 1 76 ? 6.625 -4.184 -13.484 1 95.5 76 ALA A O 1
ATOM 624 N N . ALA A 1 77 ? 4.895 -4.121 -12.07 1 97 77 ALA A N 1
ATOM 625 C CA . ALA A 1 77 ? 4.07 -4.996 -12.898 1 97 77 ALA A CA 1
ATOM 626 C C . ALA A 1 77 ? 3.801 -4.363 -14.266 1 97 77 ALA A C 1
ATOM 628 O O . ALA A 1 77 ? 3.902 -5.031 -15.297 1 97 77 ALA A O 1
ATOM 629 N N . MET A 1 78 ? 3.518 -3.096 -14.242 1 96.31 78 MET A N 1
ATOM 630 C CA . MET A 1 78 ? 3.25 -2.375 -15.484 1 96.31 78 MET A CA 1
ATOM 631 C C . MET A 1 78 ? 4.496 -2.316 -16.359 1 96.31 78 MET A C 1
ATOM 633 O O . MET A 1 78 ? 4.418 -2.494 -17.578 1 96.31 78 MET A O 1
ATOM 637 N N . ARG A 1 79 ? 5.609 -2.068 -15.766 1 96.44 79 ARG A N 1
ATOM 638 C CA . ARG A 1 79 ? 6.859 -2.07 -16.516 1 96.44 79 ARG A CA 1
ATOM 639 C C . ARG A 1 79 ? 7.105 -3.426 -17.172 1 96.44 79 ARG A C 1
ATOM 641 O O . ARG A 1 79 ? 7.488 -3.496 -18.344 1 96.44 79 ARG A O 1
ATOM 648 N N . SER A 1 80 ? 6.902 -4.461 -16.375 1 97.62 80 SER A N 1
ATOM 649 C CA . SER A 1 80 ? 7.078 -5.809 -16.906 1 97.62 80 SER A CA 1
ATOM 650 C C . SER A 1 80 ? 6.109 -6.082 -18.047 1 97.62 80 SER A C 1
ATOM 652 O O . SER A 1 80 ? 6.465 -6.738 -19.031 1 97.62 80 SER A O 1
ATOM 654 N N . LEU A 1 81 ? 4.914 -5.586 -17.891 1 97.69 81 LEU A N 1
ATOM 655 C CA . LEU A 1 81 ? 3.92 -5.766 -18.938 1 97.69 81 LEU A CA 1
ATOM 656 C C . LEU A 1 81 ? 4.324 -5.008 -20.203 1 97.69 81 LEU A C 1
ATOM 658 O O . LEU A 1 81 ? 4.133 -5.5 -21.312 1 97.69 81 LEU A O 1
ATOM 662 N N . GLN A 1 82 ? 4.883 -3.889 -20.094 1 97.69 82 GLN A N 1
ATOM 663 C CA . GLN A 1 82 ? 5.391 -3.135 -21.234 1 97.69 82 GLN A CA 1
ATOM 664 C C . GLN A 1 82 ? 6.535 -3.879 -21.922 1 97.69 82 GLN A C 1
ATOM 666 O O . GLN A 1 82 ? 6.617 -3.902 -23.156 1 97.69 82 GLN A O 1
ATOM 671 N N . LEU A 1 83 ? 7.352 -4.406 -21.094 1 97.38 83 LEU A N 1
ATOM 672 C CA . LEU A 1 83 ? 8.438 -5.207 -21.641 1 97.38 83 LEU A CA 1
ATOM 673 C C . LEU A 1 83 ? 7.891 -6.43 -22.375 1 97.38 83 LEU A C 1
ATOM 675 O O . LEU A 1 83 ? 8.422 -6.82 -23.422 1 97.38 83 LEU A O 1
ATOM 679 N N . ALA A 1 84 ? 6.848 -7.023 -21.797 1 98.06 84 ALA A N 1
ATOM 680 C CA . ALA A 1 84 ? 6.207 -8.141 -22.484 1 98.06 84 ALA A CA 1
ATOM 681 C C . ALA A 1 84 ? 5.723 -7.734 -23.875 1 98.06 84 ALA A C 1
ATOM 683 O O . ALA A 1 84 ? 5.926 -8.461 -24.844 1 98.06 84 ALA A O 1
ATOM 684 N N . ARG A 1 85 ? 5.109 -6.574 -23.953 1 98.06 85 ARG A N 1
ATOM 685 C CA . ARG A 1 85 ? 4.625 -6.051 -25.234 1 98.06 85 ARG A CA 1
ATOM 686 C C . ARG A 1 85 ? 5.777 -5.844 -26.203 1 98.06 85 ARG A C 1
ATOM 688 O O . ARG A 1 85 ? 5.684 -6.227 -27.375 1 98.06 85 ARG A O 1
ATOM 695 N N . GLN A 1 86 ? 6.898 -5.297 -25.734 1 97.06 86 GLN A N 1
ATOM 696 C CA . GLN A 1 86 ? 8.055 -4.98 -26.562 1 97.06 86 GLN A CA 1
ATOM 697 C C . GLN A 1 86 ? 8.711 -6.246 -27.094 1 97.06 86 GLN A C 1
ATOM 699 O O . GLN A 1 86 ? 9.25 -6.254 -28.219 1 97.06 86 GLN A O 1
ATOM 704 N N . HIS A 1 87 ? 8.641 -7.309 -26.359 1 96.69 87 HIS A N 1
ATOM 705 C CA . HIS A 1 87 ? 9.336 -8.539 -26.734 1 96.69 87 HIS A CA 1
ATOM 706 C C . HIS A 1 87 ? 8.359 -9.602 -27.219 1 96.69 87 HIS A C 1
ATOM 708 O O . HIS A 1 87 ? 8.688 -10.789 -27.219 1 96.69 87 HIS A O 1
ATOM 714 N N . ALA A 1 88 ? 7.184 -9.117 -27.547 1 96.75 88 ALA A N 1
ATOM 715 C CA . ALA A 1 88 ? 6.199 -10.086 -28.047 1 96.75 88 ALA A CA 1
ATOM 716 C C . ALA A 1 88 ? 6.715 -10.812 -29.281 1 96.75 88 ALA A C 1
ATOM 718 O O . ALA A 1 88 ? 7.34 -10.203 -30.156 1 96.75 88 ALA A O 1
ATOM 719 N N . GLY A 1 89 ? 6.508 -12.102 -29.375 1 94.81 89 GLY A N 1
ATOM 720 C CA . GLY A 1 89 ? 6.992 -12.906 -30.484 1 94.81 89 GLY A CA 1
ATOM 721 C C . GLY A 1 89 ? 6.098 -12.836 -31.703 1 94.81 89 GLY A C 1
ATOM 722 O O . GLY A 1 89 ? 6.488 -13.266 -32.781 1 94.81 89 GLY A O 1
ATOM 723 N N . SER A 1 90 ? 4.844 -12.359 -31.594 1 96.19 90 SER A N 1
ATOM 724 C CA . SER A 1 90 ? 3.875 -12.266 -32.688 1 96.19 90 SER A CA 1
ATOM 725 C C . SER A 1 90 ? 2.938 -11.078 -32.5 1 96.19 90 SER A C 1
ATOM 727 O O . SER A 1 90 ? 2.889 -10.492 -31.406 1 96.19 90 SER A O 1
ATOM 729 N N . GLU A 1 91 ? 2.299 -10.742 -33.562 1 97.19 91 GLU A N 1
ATOM 730 C CA . GLU A 1 91 ? 1.369 -9.625 -33.5 1 97.19 91 GLU A CA 1
ATOM 731 C C . GLU A 1 91 ? 0.2 -9.914 -32.562 1 97.19 91 GLU A C 1
ATOM 733 O O . GLU A 1 91 ? -0.218 -9.039 -31.797 1 97.19 91 GLU A O 1
ATOM 738 N N . HIS A 1 92 ? -0.373 -11.102 -32.656 1 97.25 92 HIS A N 1
ATOM 739 C CA . HIS A 1 92 ? -1.503 -11.422 -31.797 1 97.25 92 HIS A CA 1
ATOM 740 C C . HIS A 1 92 ? -1.092 -11.422 -30.328 1 97.25 92 HIS A C 1
ATOM 742 O O . HIS A 1 92 ? -1.875 -11.031 -29.469 1 97.25 92 HIS A O 1
ATOM 748 N N . GLU A 1 93 ? 0.112 -11.844 -30.047 1 97.19 93 GLU A N 1
ATOM 749 C CA . GLU A 1 93 ? 0.625 -11.789 -28.672 1 97.19 93 GLU A CA 1
ATOM 750 C C . GLU A 1 93 ? 0.79 -10.352 -28.203 1 97.19 93 GLU A C 1
ATOM 752 O O . GLU A 1 93 ? 0.443 -10.016 -27.062 1 97.19 93 GLU A O 1
ATOM 757 N N . ARG A 1 94 ? 1.296 -9.508 -29.047 1 98.19 94 ARG A N 1
ATOM 758 C CA . ARG A 1 94 ? 1.473 -8.094 -28.734 1 98.19 94 ARG A CA 1
ATOM 759 C C . ARG A 1 94 ? 0.137 -7.434 -28.406 1 98.19 94 ARG A C 1
ATOM 761 O O . ARG A 1 94 ? 0.04 -6.656 -27.453 1 98.19 94 ARG A O 1
ATOM 768 N N . LEU A 1 95 ? -0.839 -7.742 -29.188 1 98.38 95 LEU A N 1
ATOM 769 C CA . LEU A 1 95 ? -2.172 -7.18 -29 1 98.38 95 LEU A CA 1
ATOM 770 C C . LEU A 1 95 ? -2.744 -7.574 -27.641 1 98.38 95 LEU A C 1
ATOM 772 O O . LEU A 1 95 ? -3.424 -6.777 -26.984 1 98.38 95 LEU A O 1
ATOM 776 N N . VAL A 1 96 ? -2.482 -8.781 -27.203 1 98.25 96 VAL A N 1
ATOM 777 C CA . VAL A 1 96 ? -2.953 -9.234 -25.891 1 98.25 96 VAL A CA 1
ATOM 778 C C . VAL A 1 96 ? -2.342 -8.375 -24.797 1 98.25 96 VAL A C 1
ATOM 780 O O . VAL A 1 96 ? -3.049 -7.898 -23.906 1 98.25 96 VAL A O 1
ATOM 783 N N . TYR A 1 97 ? -1.024 -8.172 -24.844 1 98.31 97 TYR A N 1
ATOM 784 C CA . TYR A 1 97 ? -0.347 -7.387 -23.812 1 98.31 97 TYR A CA 1
ATOM 785 C C . TYR A 1 97 ? -0.821 -5.938 -23.844 1 98.31 97 TYR A C 1
ATOM 787 O O . TYR A 1 97 ? -0.994 -5.32 -22.781 1 98.31 97 TYR A O 1
ATOM 795 N N . GLU A 1 98 ? -1.067 -5.445 -25.031 1 98 98 GLU A N 1
ATOM 796 C CA . GLU A 1 98 ? -1.651 -4.109 -25.141 1 98 98 GLU A CA 1
ATOM 797 C C . GLU A 1 98 ? -3.033 -4.059 -24.5 1 98 98 GLU A C 1
ATOM 799 O O . GLU A 1 98 ? -3.379 -3.074 -23.844 1 98 98 GLU A O 1
ATOM 804 N N . GLY A 1 99 ? -3.773 -5.117 -24.75 1 98.19 99 GLY A N 1
ATOM 805 C CA . GLY A 1 99 ? -5.082 -5.203 -24.125 1 98.19 99 GLY A CA 1
ATOM 806 C C . GLY A 1 99 ? -5.016 -5.188 -22.609 1 98.19 99 GLY A C 1
ATOM 807 O O . GLY A 1 99 ? -5.805 -4.5 -21.953 1 98.19 99 GLY A O 1
ATOM 808 N N . TRP A 1 100 ? -4.094 -5.945 -22.016 1 97.12 100 TRP A N 1
ATOM 809 C CA . TRP A 1 100 ? -3.912 -5.973 -20.562 1 97.12 100 TRP A CA 1
ATOM 810 C C . TRP A 1 100 ? -3.51 -4.598 -20.047 1 97.12 100 TRP A C 1
ATOM 812 O O . TRP A 1 100 ? -3.986 -4.164 -19 1 97.12 100 TRP A O 1
ATOM 822 N N . ILE A 1 101 ? -2.602 -3.896 -20.766 1 96.19 101 ILE A N 1
ATOM 823 C CA . ILE A 1 101 ? -2.154 -2.562 -20.375 1 96.19 101 ILE A CA 1
ATOM 824 C C . ILE A 1 101 ? -3.346 -1.607 -20.344 1 96.19 101 ILE A C 1
ATOM 826 O O . ILE A 1 101 ? -3.531 -0.86 -19.391 1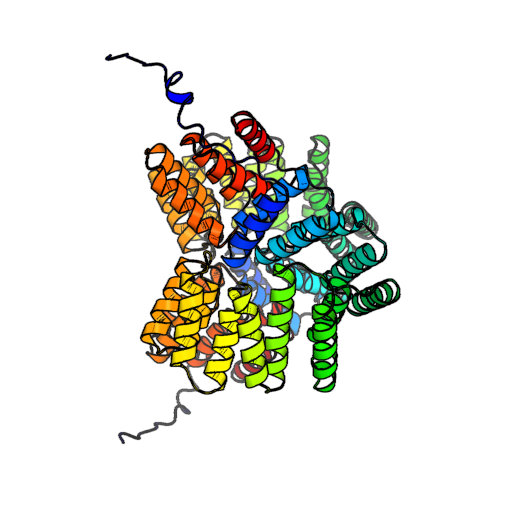 96.19 101 ILE A O 1
ATOM 830 N N . LEU A 1 102 ? -4.152 -1.698 -21.359 1 95.56 102 LEU A N 1
ATOM 831 C CA . LEU A 1 102 ? -5.336 -0.851 -21.453 1 95.56 102 LEU A CA 1
ATOM 832 C C . LEU A 1 102 ? -6.316 -1.171 -20.328 1 95.56 102 LEU A C 1
ATOM 834 O O . LEU A 1 102 ? -6.824 -0.264 -19.672 1 95.56 102 LEU A O 1
ATOM 838 N N . TYR A 1 103 ? -6.531 -2.41 -20.062 1 94.19 103 TYR A N 1
ATOM 839 C CA . TYR A 1 103 ? -7.422 -2.834 -18.984 1 94.19 103 TYR A CA 1
ATOM 840 C C . TYR A 1 103 ? -6.941 -2.312 -17.641 1 94.19 103 TYR A C 1
ATOM 842 O O . TYR A 1 103 ? -7.715 -1.722 -16.891 1 94.19 103 TYR A O 1
ATOM 850 N N . ASP A 1 104 ? -5.684 -2.461 -17.391 1 91.38 104 ASP A N 1
ATOM 851 C CA . ASP A 1 104 ? -5.109 -2.098 -16.094 1 91.38 104 ASP A CA 1
ATOM 852 C C . ASP A 1 104 ? -5.09 -0.583 -15.906 1 91.38 104 ASP A C 1
ATOM 854 O O . ASP A 1 104 ? -4.992 -0.091 -14.781 1 91.38 104 ASP A O 1
ATOM 858 N N . THR A 1 105 ? -5.094 0.143 -16.969 1 89.56 105 THR A N 1
ATOM 859 C CA . THR A 1 105 ? -5.074 1.599 -16.875 1 89.56 105 THR A CA 1
ATOM 860 C C . THR A 1 105 ? -6.492 2.162 -16.953 1 89.56 105 THR A C 1
ATOM 862 O O . THR A 1 105 ? -6.676 3.371 -17.109 1 89.56 105 THR A O 1
ATOM 865 N N . GLY A 1 106 ? -7.543 1.273 -17 1 87.75 106 GLY A N 1
ATOM 866 C CA . GLY A 1 106 ? -8.93 1.707 -16.875 1 87.75 106 GLY A CA 1
ATOM 867 C C . GLY A 1 106 ? -9.641 1.783 -18.203 1 87.75 106 GLY A C 1
ATOM 868 O O . GLY A 1 106 ? -10.812 2.184 -18.266 1 87.75 106 GLY A O 1
ATOM 869 N N . HIS A 1 107 ? -8.992 1.523 -19.219 1 92.06 107 HIS A N 1
ATOM 870 C CA . HIS A 1 107 ? -9.602 1.539 -20.547 1 92.06 107 HIS A CA 1
ATOM 871 C C . HIS A 1 107 ? -10.102 0.153 -20.938 1 92.06 107 HIS A C 1
ATOM 873 O O . HIS A 1 107 ? -9.633 -0.422 -21.922 1 92.06 107 HIS A O 1
ATOM 879 N N . CYS A 1 108 ? -11.047 -0.363 -20.344 1 92.38 108 CYS A N 1
ATOM 880 C CA . CYS A 1 108 ? -11.531 -1.735 -20.438 1 92.38 108 CYS A CA 1
ATOM 881 C C . CYS A 1 108 ? -12.078 -2.021 -21.844 1 92.38 108 CYS A C 1
ATOM 883 O O . CYS A 1 108 ? -11.781 -3.064 -22.422 1 92.38 108 CYS A O 1
ATOM 885 N N . GLU A 1 109 ? -12.836 -1.104 -22.391 1 93.06 109 GLU A N 1
ATOM 886 C CA . GLU A 1 109 ? -13.438 -1.319 -23.703 1 93.06 109 GLU A CA 1
ATOM 887 C C . GLU A 1 109 ? -12.367 -1.441 -24.781 1 93.06 109 GLU A C 1
ATOM 889 O O . GLU A 1 109 ? -12.461 -2.303 -25.656 1 93.06 109 GLU A O 1
ATOM 894 N N . GLU A 1 110 ? -11.438 -0.57 -24.703 1 95.56 110 GLU A N 1
ATOM 895 C CA . GLU A 1 110 ? -10.344 -0.642 -25.672 1 95.56 110 GLU A CA 1
ATOM 896 C C . GLU A 1 110 ? -9.555 -1.938 -25.516 1 95.56 110 GLU A C 1
ATOM 898 O O . GLU A 1 110 ? -9.094 -2.516 -26.5 1 95.56 110 GLU A O 1
ATOM 903 N N . GLY A 1 111 ? -9.422 -2.379 -24.266 1 96.19 111 GLY A N 1
ATOM 904 C CA . GLY A 1 111 ? -8.766 -3.652 -24.016 1 96.19 111 GLY A CA 1
ATOM 905 C C . GLY A 1 111 ? -9.5 -4.832 -24.609 1 96.19 111 GLY A C 1
ATOM 906 O O . GLY A 1 111 ? -8.883 -5.727 -25.188 1 96.19 111 GLY A O 1
ATOM 907 N N . LEU A 1 112 ? -10.773 -4.766 -24.547 1 95.31 112 LEU A N 1
ATOM 908 C CA . LEU A 1 112 ? -11.617 -5.805 -25.125 1 95.31 112 LEU A CA 1
ATOM 909 C C . LEU A 1 112 ? -11.469 -5.828 -26.656 1 95.31 112 LEU A C 1
ATOM 911 O O . LEU A 1 112 ? -11.438 -6.898 -27.266 1 95.31 112 LEU A O 1
ATOM 915 N N . HIS A 1 113 ? -11.375 -4.652 -27.188 1 97 113 HIS A N 1
ATOM 916 C CA . HIS A 1 113 ? -11.203 -4.559 -28.641 1 97 113 HIS A CA 1
ATOM 917 C C . HIS A 1 113 ? -9.875 -5.172 -29.078 1 97 113 HIS A C 1
ATOM 919 O O . HIS A 1 113 ? -9.812 -5.848 -30.109 1 97 113 HIS A O 1
ATOM 925 N N . LYS A 1 114 ? -8.852 -4.938 -28.297 1 98.19 114 LYS A N 1
ATOM 926 C CA . LYS A 1 114 ? -7.547 -5.527 -28.609 1 98.19 114 LYS A CA 1
ATOM 927 C C . LYS A 1 114 ? -7.605 -7.051 -28.547 1 98.19 114 LYS A C 1
ATOM 929 O O . LYS A 1 114 ? -6.988 -7.734 -29.359 1 98.19 114 LYS A O 1
ATOM 934 N N . ALA A 1 115 ? -8.305 -7.559 -27.578 1 98 115 ALA A N 1
ATOM 935 C CA . ALA A 1 115 ? -8.469 -9.008 -27.469 1 98 115 ALA A CA 1
ATOM 936 C C . ALA A 1 115 ? -9.18 -9.578 -28.688 1 98 115 ALA A C 1
ATOM 938 O O . ALA A 1 115 ? -8.789 -10.625 -29.203 1 98 115 ALA A O 1
ATOM 939 N N . GLU A 1 116 ? -10.172 -8.883 -29.172 1 97.94 116 GLU A N 1
ATOM 940 C CA . GLU A 1 116 ? -10.922 -9.32 -30.344 1 97.94 116 GLU A CA 1
ATOM 941 C C . GLU A 1 116 ? -10.047 -9.305 -31.594 1 97.94 116 GLU A C 1
ATOM 943 O O . GLU A 1 116 ? -10.102 -10.227 -32.406 1 97.94 116 GLU A O 1
ATOM 948 N N . GLU A 1 117 ? -9.344 -8.25 -31.688 1 98.38 117 GLU A N 1
ATOM 949 C CA . GLU A 1 117 ? -8.406 -8.172 -32.812 1 98.38 117 GLU A CA 1
ATOM 950 C C . GLU A 1 117 ? -7.406 -9.328 -32.75 1 98.38 117 GLU A C 1
ATOM 952 O O . GLU A 1 117 ? -7.086 -9.914 -33.812 1 98.38 117 GLU A O 1
ATOM 957 N N . SER A 1 118 ? -6.906 -9.609 -31.578 1 98.62 118 SER A N 1
ATOM 958 C CA . SER A 1 118 ? -5.945 -10.703 -31.422 1 98.62 118 SER A CA 1
ATOM 959 C C . SER A 1 118 ? -6.559 -12.039 -31.812 1 98.62 118 SER A C 1
ATOM 961 O O . SER A 1 118 ? -5.93 -12.836 -32.531 1 98.62 118 SER A O 1
ATOM 963 N N . ILE A 1 119 ? -7.727 -12.289 -31.391 1 98.12 119 ILE A N 1
ATOM 964 C CA . ILE A 1 119 ? -8.43 -13.539 -31.672 1 98.12 119 ILE A CA 1
ATOM 965 C C . ILE A 1 119 ? -8.648 -13.688 -33.156 1 98.12 119 ILE A C 1
ATOM 967 O O . ILE A 1 119 ? -8.57 -14.789 -33.719 1 98.12 119 ILE A O 1
ATOM 971 N N . SER A 1 120 ? -8.922 -12.547 -33.844 1 98 120 SER A N 1
ATOM 972 C CA . SER A 1 120 ? -9.164 -12.562 -35.281 1 98 120 SER A CA 1
ATOM 973 C C . SER A 1 120 ? -7.906 -12.961 -36.031 1 98 120 SER A C 1
ATOM 975 O O . SER A 1 120 ? -7.992 -13.547 -37.125 1 98 120 SER A O 1
ATOM 977 N N . ILE A 1 121 ? -6.781 -12.633 -35.5 1 98.06 121 ILE A N 1
ATOM 978 C CA . ILE A 1 121 ? -5.52 -12.992 -36.125 1 98.06 121 ILE A CA 1
ATOM 979 C C . ILE A 1 121 ? -5.191 -14.453 -35.844 1 98.06 121 ILE A C 1
ATOM 981 O O . ILE A 1 121 ? -4.941 -15.242 -36.75 1 98.06 121 ILE A O 1
ATOM 985 N N . GLN A 1 122 ? -5.266 -14.82 -34.562 1 97.44 122 GLN A N 1
ATOM 986 C CA . GLN A 1 122 ? -4.996 -16.188 -34.125 1 97.44 122 GLN A CA 1
ATOM 987 C C . GLN A 1 122 ? -5.668 -16.484 -32.812 1 97.44 122 GLN A C 1
ATOM 989 O O . GLN A 1 122 ? -5.461 -15.766 -31.828 1 97.44 122 GLN A O 1
ATOM 994 N N . ARG A 1 123 ? -6.398 -17.516 -32.844 1 97.19 123 ARG A N 1
ATOM 995 C CA . ARG A 1 123 ? -7 -17.969 -31.594 1 97.19 123 ARG A CA 1
ATOM 996 C C . ARG A 1 123 ? -5.934 -18.406 -30.594 1 97.19 123 ARG A C 1
ATOM 998 O O . ARG A 1 123 ? -5.059 -19.203 -30.922 1 97.19 123 ARG A O 1
ATOM 1005 N N . SER A 1 124 ? -5.965 -17.812 -29.453 1 97.38 124 SER A N 1
ATOM 1006 C CA . SER A 1 124 ? -4.98 -18.141 -28.438 1 97.38 124 SER A CA 1
ATOM 1007 C C . SER A 1 124 ? -5.602 -18.109 -27.047 1 97.38 124 SER A C 1
ATOM 1009 O O . SER A 1 124 ? -6.637 -17.484 -26.828 1 97.38 124 SER A O 1
ATOM 1011 N N . PHE A 1 125 ? -5.008 -18.844 -26.141 1 97.94 125 PHE A N 1
ATOM 1012 C CA . PHE A 1 125 ? -5.469 -18.906 -24.766 1 97.94 125 PHE A CA 1
ATOM 1013 C C . PHE A 1 125 ? -5.551 -17.516 -24.156 1 97.94 125 PHE A C 1
ATOM 1015 O O . PHE A 1 125 ? -6.59 -17.125 -23.625 1 97.94 125 PHE A O 1
ATOM 1022 N N . GLU A 1 126 ? -4.484 -16.734 -24.25 1 97.94 126 GLU A N 1
ATOM 1023 C CA . GLU A 1 126 ? -4.363 -15.453 -23.578 1 97.94 126 GLU A CA 1
ATOM 1024 C C . GLU A 1 126 ? -5.375 -14.445 -24.109 1 97.94 126 GLU A C 1
ATOM 1026 O O . GLU A 1 126 ? -5.879 -13.602 -23.359 1 97.94 126 GLU A O 1
ATOM 1031 N N . ALA A 1 127 ? -5.637 -14.484 -25.359 1 98.25 127 ALA A N 1
ATOM 1032 C CA . ALA A 1 127 ? -6.602 -13.555 -25.953 1 98.25 127 ALA A CA 1
ATOM 1033 C C . ALA A 1 127 ? -8.008 -13.828 -25.422 1 98.25 127 ALA A C 1
ATOM 1035 O O . ALA A 1 127 ? -8.711 -12.906 -25.016 1 98.25 127 ALA A O 1
ATOM 1036 N N . PHE A 1 128 ? -8.391 -15.109 -25.453 1 98.38 128 PHE A N 1
ATOM 1037 C CA . PHE A 1 128 ? -9.695 -15.477 -24.922 1 98.38 128 PHE A CA 1
ATOM 1038 C C . PHE A 1 128 ? -9.789 -15.141 -23.438 1 98.38 128 PHE A C 1
ATOM 1040 O O . PHE A 1 128 ? -10.812 -14.641 -22.969 1 98.38 128 PHE A O 1
ATOM 1047 N N . PHE A 1 129 ? -8.734 -15.445 -22.75 1 97.94 129 PHE A N 1
ATOM 1048 C CA . PHE A 1 129 ? -8.711 -15.211 -21.312 1 97.94 129 PHE A CA 1
ATOM 1049 C C . PHE A 1 129 ? -8.867 -13.727 -21 1 97.94 129 PHE A C 1
ATOM 1051 O O . PHE A 1 129 ? -9.641 -13.344 -20.125 1 97.94 129 PHE A O 1
ATOM 1058 N N . LEU A 1 130 ? -8.102 -12.898 -21.672 1 97.5 130 LEU A N 1
ATOM 1059 C CA . LEU A 1 130 ? -8.195 -11.453 -21.5 1 97.5 130 LEU A CA 1
ATOM 1060 C C . LEU A 1 130 ? -9.625 -10.969 -21.719 1 97.5 130 LEU A C 1
ATOM 1062 O O . LEU A 1 130 ? -10.156 -10.203 -20.906 1 97.5 130 LEU A O 1
ATOM 1066 N N . LYS A 1 131 ? -10.219 -11.406 -22.797 1 96.44 131 LYS A N 1
ATOM 1067 C CA . LYS A 1 131 ? -11.586 -11 -23.125 1 96.44 131 LYS A CA 1
ATOM 1068 C C . LYS A 1 131 ? -12.562 -11.438 -22.031 1 96.44 131 LYS A C 1
ATOM 1070 O O . LYS A 1 131 ? -13.422 -10.656 -21.609 1 96.44 131 LYS A O 1
ATOM 1075 N N . ALA A 1 132 ? -12.398 -12.656 -21.547 1 95.81 132 ALA A N 1
ATOM 1076 C CA . ALA A 1 132 ? -13.25 -13.172 -20.484 1 95.81 132 ALA A CA 1
ATOM 1077 C C . ALA A 1 132 ? -13.078 -12.375 -19.203 1 95.81 132 ALA A C 1
ATOM 1079 O O . ALA A 1 132 ? -14.055 -12.023 -18.531 1 95.81 132 ALA A O 1
ATOM 1080 N N . TYR A 1 133 ? -11.891 -12.109 -18.875 1 93.56 133 TYR A N 1
ATOM 1081 C CA . TYR A 1 133 ? -11.578 -11.398 -17.641 1 93.56 133 TYR A CA 1
ATOM 1082 C C . TYR A 1 133 ? -12.164 -9.992 -17.656 1 93.56 133 TYR A C 1
ATOM 1084 O O . TYR A 1 133 ? -12.781 -9.562 -16.688 1 93.56 133 TYR A O 1
ATOM 1092 N N . ALA A 1 134 ? -11.93 -9.305 -18.688 1 91.81 134 ALA A N 1
ATOM 1093 C CA . ALA A 1 134 ? -12.414 -7.93 -18.828 1 91.81 134 ALA A CA 1
ATOM 1094 C C . ALA A 1 134 ? -13.938 -7.879 -18.766 1 91.81 134 ALA A C 1
ATOM 1096 O O . ALA A 1 134 ? -14.516 -6.977 -18.156 1 91.81 134 ALA A O 1
ATOM 1097 N N . LEU A 1 135 ? -14.578 -8.844 -19.359 1 90.25 135 LEU A N 1
ATOM 1098 C CA . LEU A 1 135 ? -16.031 -8.875 -19.391 1 90.25 135 LEU A CA 1
ATOM 1099 C C . LEU A 1 135 ? -16.594 -9.219 -18.016 1 90.25 135 LEU A C 1
ATOM 1101 O O . LEU A 1 135 ? -17.641 -8.688 -17.609 1 90.25 135 LEU A O 1
ATOM 1105 N N . ALA A 1 136 ? -15.914 -10.078 -17.328 1 88.06 136 ALA A N 1
ATOM 1106 C CA . ALA A 1 136 ? -16.359 -10.484 -15.992 1 88.06 136 ALA A CA 1
ATOM 1107 C C . ALA A 1 136 ? -16.281 -9.32 -15.008 1 88.06 136 ALA A C 1
ATOM 1109 O O . ALA A 1 136 ? -17.109 -9.227 -14.086 1 88.06 136 ALA A O 1
ATOM 1110 N N . ASP A 1 137 ? -15.375 -8.445 -15.109 1 81.44 137 ASP A N 1
ATOM 1111 C CA . ASP A 1 137 ? -15.18 -7.301 -14.227 1 81.44 137 ASP A CA 1
ATOM 1112 C C . ASP A 1 137 ? -16.219 -6.211 -14.492 1 81.44 137 ASP A C 1
ATOM 1114 O O . ASP A 1 137 ? -16.547 -5.43 -13.602 1 81.44 137 ASP A O 1
ATOM 1118 N N . SER A 1 138 ? -16.719 -5.82 -15.719 1 72.31 138 SER A N 1
ATOM 1119 C CA . SER A 1 138 ? -17.625 -4.754 -16.109 1 72.31 138 SER A CA 1
ATOM 1120 C C . SER A 1 138 ? -19.062 -5.078 -15.695 1 72.31 138 SER A C 1
ATOM 1122 O O . SER A 1 138 ? -19.953 -4.238 -15.828 1 72.31 138 SER A O 1
ATOM 1124 N N . ASN A 1 139 ? -19.547 -5.926 -14.922 1 64.06 139 ASN A N 1
ATOM 1125 C CA . ASN A 1 139 ? -20.875 -6.164 -14.359 1 64.06 139 ASN A CA 1
ATOM 1126 C C . ASN A 1 139 ? -21.531 -7.402 -14.969 1 64.06 139 ASN A C 1
ATOM 1128 O O . ASN A 1 139 ? -21.906 -7.402 -16.141 1 64.06 139 ASN A O 1
ATOM 1132 N N . LEU A 1 140 ? -21.516 -8.328 -14.203 1 63.97 140 LEU A N 1
ATOM 1133 C CA . LEU A 1 140 ? -22 -9.617 -14.688 1 63.97 140 LEU A CA 1
ATOM 1134 C C . LEU A 1 140 ? -23.516 -9.695 -14.633 1 63.97 140 LEU A C 1
ATOM 1136 O O . LEU A 1 140 ? -24.109 -9.547 -13.562 1 63.97 140 LEU A O 1
ATOM 1140 N N . ASP A 1 141 ? -24.125 -9.234 -15.695 1 67.31 141 ASP A N 1
ATOM 1141 C CA . ASP A 1 141 ? -25.5 -9.664 -15.93 1 67.31 141 ASP A CA 1
ATOM 1142 C C . ASP A 1 141 ? -25.547 -11.125 -16.375 1 67.31 141 ASP A C 1
ATOM 1144 O O . ASP A 1 141 ? -24.531 -11.688 -16.797 1 67.31 141 ASP A O 1
ATOM 1148 N N . PRO A 1 142 ? -26.578 -11.773 -16.062 1 68.62 142 PRO A N 1
ATOM 1149 C CA . PRO A 1 142 ? -26.688 -13.188 -16.406 1 68.62 142 PRO A CA 1
ATOM 1150 C C . PRO A 1 142 ? -26.203 -13.484 -17.828 1 68.62 142 PRO A C 1
ATOM 1152 O O . PRO A 1 142 ? -25.547 -14.508 -18.062 1 68.62 142 PRO A O 1
ATOM 1155 N N . SER A 1 143 ? -26.594 -12.711 -18.781 1 75.38 143 SER A N 1
ATOM 1156 C CA . SER A 1 143 ? -26.141 -12.922 -20.156 1 75.38 143 SER A CA 1
ATOM 1157 C C . SER A 1 143 ? -24.609 -12.844 -20.25 1 75.38 143 SER A C 1
ATOM 1159 O O . SER A 1 143 ? -24 -13.555 -21.047 1 75.38 143 SER A O 1
ATOM 1161 N N . SER A 1 144 ? -24.094 -12.195 -19.344 1 85.81 144 SER A N 1
ATOM 1162 C CA . SER A 1 144 ? -22.656 -12.016 -19.328 1 85.81 144 SER A CA 1
ATOM 1163 C C . SER A 1 144 ? -21.938 -13.266 -18.812 1 85.81 144 SER A C 1
ATOM 1165 O O . SER A 1 144 ? -20.859 -13.609 -19.281 1 85.81 144 SER A O 1
ATOM 1167 N N . PHE A 1 145 ? -22.703 -14.117 -18.125 1 90.69 145 PHE A N 1
ATOM 1168 C CA . PHE A 1 145 ? -22.094 -15.32 -17.578 1 90.69 145 PHE A CA 1
ATOM 1169 C C . PHE A 1 145 ? -21.859 -16.359 -18.656 1 90.69 145 PHE A C 1
ATOM 1171 O O . PHE A 1 145 ? -20.766 -16.953 -18.734 1 90.69 145 PHE A O 1
ATOM 1178 N N . ALA A 1 146 ? -22.875 -16.516 -19.453 1 92.75 146 ALA A N 1
ATOM 1179 C CA . ALA A 1 146 ? -22.75 -17.516 -20.516 1 92.75 146 ALA A CA 1
ATOM 1180 C C . ALA A 1 146 ? -21.609 -17.172 -21.469 1 92.75 146 ALA A C 1
ATOM 1182 O O . ALA A 1 146 ? -20.875 -18.062 -21.891 1 92.75 146 ALA A O 1
ATOM 1183 N N . THR A 1 147 ? -21.531 -15.914 -21.734 1 94.25 147 THR A N 1
ATOM 1184 C CA . THR A 1 147 ? -20.469 -15.477 -22.641 1 94.25 147 THR A CA 1
ATOM 1185 C C . THR A 1 147 ? -19.094 -15.719 -22.016 1 94.25 147 THR A C 1
ATOM 1187 O O . THR A 1 147 ? -18.172 -16.203 -22.672 1 94.25 147 THR A O 1
ATOM 1190 N N . VAL A 1 148 ? -18.953 -15.383 -20.781 1 95.75 148 VAL A N 1
ATOM 1191 C CA . VAL A 1 148 ? -17.672 -15.547 -20.078 1 95.75 148 VAL A CA 1
ATOM 1192 C C . VAL A 1 148 ? -17.312 -17.031 -20 1 95.75 148 VAL A C 1
ATOM 1194 O O . VAL A 1 148 ? -16.172 -17.406 -20.234 1 95.75 148 VAL A O 1
ATOM 1197 N N . ILE A 1 149 ? -18.297 -17.844 -19.766 1 96.25 149 ILE A N 1
ATOM 1198 C CA . ILE A 1 149 ? -18.078 -19.297 -19.703 1 96.25 149 ILE A CA 1
ATOM 1199 C C . ILE A 1 149 ? -17.578 -19.797 -21.047 1 96.25 149 ILE A C 1
ATOM 1201 O O . ILE A 1 149 ? -16.578 -20.531 -21.109 1 96.25 149 ILE A O 1
ATOM 1205 N N . SER A 1 150 ? -18.25 -19.359 -22.047 1 96.75 150 SER A N 1
ATOM 1206 C CA . SER A 1 150 ? -17.875 -19.797 -23.391 1 96.75 150 SER A CA 1
ATOM 1207 C C . SER A 1 150 ? -16.453 -19.359 -23.719 1 96.75 150 SER A C 1
ATOM 1209 O O . SER A 1 150 ? -15.68 -20.141 -24.297 1 96.75 150 SER A O 1
ATOM 1211 N N . LEU A 1 151 ? -16.125 -18.172 -23.375 1 97.38 151 LEU A N 1
ATOM 1212 C CA . LEU A 1 151 ? -14.789 -17.656 -23.656 1 97.38 151 LEU A CA 1
ATOM 1213 C C . LEU A 1 151 ? -13.727 -18.438 -22.891 1 97.38 151 LEU A C 1
ATOM 1215 O O . LEU A 1 151 ? -12.672 -18.766 -23.453 1 97.38 151 LEU A O 1
ATOM 1219 N N . LEU A 1 152 ? -13.977 -18.75 -21.672 1 98.06 152 LEU A N 1
ATOM 1220 C CA . LEU A 1 152 ? -13.023 -19.516 -20.875 1 98.06 152 LEU A CA 1
ATOM 1221 C C . LEU A 1 152 ? -12.891 -20.938 -21.406 1 98.06 152 LEU A C 1
ATOM 1223 O O . LEU A 1 152 ? -11.797 -21.5 -21.406 1 98.06 152 LEU A O 1
ATOM 1227 N N . GLU A 1 153 ? -13.969 -21.484 -21.844 1 98 153 GLU A N 1
ATOM 1228 C CA . GLU A 1 153 ? -13.922 -22.797 -22.484 1 98 153 GLU A CA 1
ATOM 1229 C C . GLU A 1 153 ? -13.094 -22.766 -23.766 1 98 153 GLU A C 1
ATOM 1231 O O . GLU A 1 153 ? -12.328 -23.703 -24.031 1 98 153 GLU A O 1
ATOM 1236 N N . ASP A 1 154 ? -13.328 -21.719 -24.516 1 98.19 154 ASP A N 1
ATOM 1237 C CA . ASP A 1 154 ? -12.531 -21.562 -25.719 1 98.19 154 ASP A CA 1
ATOM 1238 C C . ASP A 1 154 ? -11.047 -21.406 -25.391 1 98.19 154 ASP A C 1
ATOM 1240 O O . ASP A 1 154 ? -10.188 -21.938 -26.109 1 98.19 154 ASP A O 1
ATOM 1244 N N . ALA A 1 155 ? -10.75 -20.672 -24.328 1 98.44 155 ALA A N 1
ATOM 1245 C CA . ALA A 1 155 ? -9.367 -20.531 -23.891 1 98.44 155 ALA A CA 1
ATOM 1246 C C . ALA A 1 155 ? -8.766 -21.891 -23.562 1 98.44 155 ALA A C 1
ATOM 1248 O O . ALA A 1 155 ? -7.652 -22.219 -23.984 1 98.44 155 ALA A O 1
ATOM 1249 N N . LEU A 1 156 ? -9.516 -22.734 -22.922 1 98.06 156 LEU A N 1
ATOM 1250 C CA . LEU A 1 156 ? -9.023 -24.031 -22.438 1 98.06 156 LEU A CA 1
ATOM 1251 C C . LEU A 1 156 ? -8.797 -25 -23.594 1 98.06 156 LEU A C 1
ATOM 1253 O O . LEU A 1 156 ? -8.062 -25.969 -23.453 1 98.06 156 LEU A O 1
ATOM 1257 N N . LYS A 1 157 ? -9.383 -24.734 -24.734 1 97.69 157 LYS A N 1
ATOM 1258 C CA . LYS A 1 157 ? -9.172 -25.547 -25.938 1 97.69 157 LYS A CA 1
ATOM 1259 C C . LYS A 1 157 ? -7.859 -25.172 -26.625 1 97.69 157 LYS A C 1
ATOM 1261 O O . LYS A 1 157 ? -7.348 -25.938 -27.438 1 97.69 157 LYS A O 1
ATOM 1266 N N . CYS A 1 158 ? -7.344 -23.984 -26.297 1 97.62 158 CYS A N 1
ATOM 1267 C CA . CYS A 1 158 ? -6.098 -23.531 -26.891 1 97.62 158 CYS A CA 1
ATOM 1268 C C . CYS A 1 158 ? -4.895 -24.031 -26.109 1 97.62 158 CYS A C 1
ATOM 1270 O O . CYS A 1 158 ? -4.996 -24.297 -24.922 1 97.62 158 CYS A O 1
ATOM 1272 N N . PRO A 1 159 ? -3.775 -24.203 -26.766 1 95.56 159 PRO A N 1
ATOM 1273 C CA . PRO A 1 159 ? -2.562 -24.594 -26.047 1 95.56 159 PRO A CA 1
ATOM 1274 C C . PRO A 1 159 ? -2.096 -23.531 -25.047 1 95.56 159 PRO A C 1
ATOM 1276 O O . PRO A 1 159 ? -2.199 -22.328 -25.328 1 95.56 159 PRO A O 1
ATOM 1279 N N . SER A 1 160 ? -1.723 -23.984 -23.875 1 94.56 160 SER A N 1
ATOM 1280 C CA . SER A 1 160 ? -1.148 -23.125 -22.828 1 94.56 160 SER A CA 1
ATOM 1281 C C . SER A 1 160 ? -0.476 -23.969 -21.75 1 94.56 160 SER A C 1
ATOM 1283 O O . SER A 1 160 ? -0.55 -25.188 -21.766 1 94.56 160 SER A O 1
ATOM 1285 N N . ASP A 1 161 ? 0.307 -23.344 -20.969 1 91 161 ASP A N 1
ATOM 1286 C CA . ASP A 1 161 ? 0.943 -24.078 -19.875 1 91 161 ASP A CA 1
ATOM 1287 C C . ASP A 1 161 ? -0.05 -24.344 -18.75 1 91 161 ASP A C 1
ATOM 1289 O O . ASP A 1 161 ? -1.156 -23.812 -18.75 1 91 161 ASP A O 1
ATOM 1293 N N . ARG A 1 162 ? 0.288 -25.203 -17.797 1 92 162 ARG A N 1
ATOM 1294 C CA . ARG A 1 162 ? -0.596 -25.672 -16.734 1 92 162 ARG A CA 1
ATOM 1295 C C . ARG A 1 162 ? -0.932 -24.547 -15.766 1 92 162 ARG A C 1
ATOM 1297 O O . ARG A 1 162 ? -1.999 -24.547 -15.148 1 92 162 ARG A O 1
ATOM 1304 N N . LEU A 1 163 ? -0.07 -23.594 -15.625 1 92.62 163 LEU A N 1
ATOM 1305 C CA . LEU A 1 163 ? -0.306 -22.469 -14.727 1 92.62 163 LEU A CA 1
ATOM 1306 C C . LEU A 1 163 ? -1.507 -21.641 -15.188 1 92.62 163 LEU A C 1
ATOM 1308 O O . LEU A 1 163 ? -2.418 -21.375 -14.398 1 92.62 163 LEU A O 1
ATOM 1312 N N . ARG A 1 164 ? -1.492 -21.312 -16.406 1 95.75 164 ARG A N 1
ATOM 1313 C CA . ARG A 1 164 ? -2.545 -20.469 -16.969 1 95.75 164 ARG A CA 1
ATOM 1314 C C . ARG A 1 164 ? -3.852 -21.25 -17.094 1 95.75 164 ARG A C 1
ATOM 1316 O O . ARG A 1 164 ? -4.93 -20.703 -16.859 1 95.75 164 ARG A O 1
ATOM 1323 N N . LYS A 1 165 ? -3.744 -22.516 -17.469 1 97.19 165 LYS A N 1
ATOM 1324 C CA . LYS A 1 165 ? -4.941 -23.344 -17.562 1 97.19 165 LYS A CA 1
ATOM 1325 C C . LYS A 1 165 ? -5.609 -23.5 -16.203 1 97.19 165 LYS A C 1
ATOM 1327 O O . LYS A 1 165 ? -6.836 -23.516 -16.094 1 97.19 165 LYS A O 1
ATOM 1332 N N . GLY A 1 166 ? -4.746 -23.656 -15.148 1 97.44 166 GLY A N 1
ATOM 1333 C CA . GLY A 1 166 ? -5.285 -23.688 -13.797 1 97.44 166 GLY A CA 1
ATOM 1334 C C . GLY A 1 166 ? -6.074 -22.438 -13.438 1 97.44 166 GLY A C 1
ATOM 1335 O O . GLY A 1 166 ? -7.137 -22.531 -12.82 1 97.44 166 GLY A O 1
ATOM 1336 N N . GLN A 1 167 ? -5.582 -21.281 -13.812 1 96.69 167 GLN A N 1
ATOM 1337 C CA . GLN A 1 167 ? -6.262 -20.016 -13.555 1 96.69 167 GLN A CA 1
ATOM 1338 C C . GLN A 1 167 ? -7.602 -19.953 -14.281 1 96.69 167 GLN A C 1
ATOM 1340 O O . GLN A 1 167 ? -8.594 -19.484 -13.719 1 96.69 167 GLN A O 1
ATOM 1345 N N . ALA A 1 168 ? -7.59 -20.391 -15.508 1 98.12 168 ALA A N 1
ATOM 1346 C CA . ALA A 1 168 ? -8.836 -20.391 -16.281 1 98.12 168 ALA A CA 1
ATOM 1347 C C . ALA A 1 168 ? -9.875 -21.297 -15.641 1 98.12 168 ALA A C 1
ATOM 1349 O O . ALA A 1 168 ? -11.055 -20.938 -15.547 1 98.12 168 ALA A O 1
ATOM 1350 N N . LEU A 1 169 ? -9.414 -22.5 -15.234 1 98.38 169 LEU A N 1
ATOM 1351 C CA . LEU A 1 169 ? -10.32 -23.438 -14.57 1 98.38 169 LEU A CA 1
ATOM 1352 C C . LEU A 1 169 ? -10.867 -22.828 -13.281 1 98.38 169 LEU A C 1
ATOM 1354 O O . LEU A 1 169 ? -12.062 -22.953 -12.984 1 98.38 169 LEU A O 1
ATOM 1358 N N . ASN A 1 170 ? -10.031 -22.188 -12.562 1 97.81 170 ASN A N 1
ATOM 1359 C CA . ASN A 1 170 ? -10.438 -21.531 -11.336 1 97.81 170 ASN A CA 1
ATOM 1360 C C . ASN A 1 170 ? -11.461 -20.422 -11.609 1 97.81 170 ASN A C 1
ATOM 1362 O O . ASN A 1 170 ? -12.461 -20.312 -10.898 1 97.81 170 ASN A O 1
ATOM 1366 N N . ASN A 1 171 ? -11.211 -19.625 -12.609 1 96.75 171 ASN A N 1
ATOM 1367 C CA . ASN A 1 171 ? -12.141 -18.562 -12.977 1 96.75 171 ASN A CA 1
ATOM 1368 C C . ASN A 1 171 ? -13.484 -19.141 -13.43 1 96.75 171 ASN A C 1
ATOM 1370 O O . ASN A 1 171 ? -14.539 -18.578 -13.109 1 96.75 171 ASN A O 1
ATOM 1374 N N . LEU A 1 172 ? -13.398 -20.234 -14.203 1 97.12 172 LEU A N 1
ATOM 1375 C CA . LEU A 1 172 ? -14.625 -20.906 -14.617 1 97.12 172 LEU A CA 1
ATOM 1376 C C . LEU A 1 172 ? -15.438 -21.359 -13.406 1 97.12 172 LEU A C 1
ATOM 1378 O O . LEU A 1 172 ? -16.656 -21.172 -13.367 1 97.12 172 LEU A O 1
ATOM 1382 N N . GLY A 1 173 ? -14.734 -21.922 -12.445 1 97.94 173 GLY A N 1
ATOM 1383 C CA . GLY A 1 173 ? -15.406 -22.297 -11.203 1 97.94 173 GLY A CA 1
ATOM 1384 C C . GLY A 1 173 ? -16.109 -21.125 -10.539 1 97.94 173 GLY A C 1
ATOM 1385 O O . GLY A 1 173 ? -17.25 -21.25 -10.102 1 97.94 173 GLY A O 1
ATOM 1386 N N . SER A 1 174 ? -15.453 -20 -10.492 1 96 174 SER A N 1
ATOM 1387 C CA . SER A 1 174 ? -16.016 -18.812 -9.859 1 96 174 SER A CA 1
ATOM 1388 C C . SER A 1 174 ? -17.266 -18.344 -10.578 1 96 174 SER A C 1
ATOM 1390 O O . SER A 1 174 ? -18.266 -18 -9.938 1 96 174 SER A O 1
ATOM 1392 N N . VAL A 1 175 ? -17.234 -18.344 -11.898 1 94.94 175 VAL A N 1
ATOM 1393 C CA . VAL A 1 175 ? -18.391 -17.906 -12.68 1 94.94 175 VAL A CA 1
ATOM 1394 C C . VAL A 1 175 ? -19.562 -18.859 -12.461 1 94.94 175 VAL A C 1
ATOM 1396 O O . VAL A 1 175 ? -20.703 -18.438 -12.328 1 94.94 175 VAL A O 1
ATOM 1399 N N . TYR A 1 176 ? -19.297 -20.172 -12.43 1 96.44 176 TYR A N 1
ATOM 1400 C CA . TYR A 1 176 ? -20.328 -21.156 -12.172 1 96.44 176 TYR A CA 1
ATOM 1401 C C . TYR A 1 176 ? -20.953 -20.953 -10.797 1 96.44 176 TYR A C 1
ATOM 1403 O O . TYR A 1 176 ? -22.156 -21.141 -10.617 1 96.44 176 TYR A O 1
ATOM 1411 N N . VAL A 1 177 ? -20.172 -20.609 -9.797 1 96.12 177 VAL A N 1
ATOM 1412 C CA . VAL A 1 177 ? -20.703 -20.297 -8.477 1 96.12 177 VAL A CA 1
ATOM 1413 C C . VAL A 1 177 ? -21.656 -19.109 -8.562 1 96.12 177 VAL A C 1
ATOM 1415 O O . VAL A 1 177 ? -22.766 -19.156 -8.016 1 96.12 177 VAL A O 1
ATOM 1418 N N . ASP A 1 178 ? -21.188 -18.062 -9.25 1 91.81 178 ASP A N 1
ATOM 1419 C CA . ASP A 1 178 ? -21.984 -16.844 -9.375 1 91.81 178 ASP A CA 1
ATOM 1420 C C . ASP A 1 178 ? -23.312 -17.125 -10.055 1 91.81 178 ASP A C 1
ATOM 1422 O O . ASP A 1 178 ? -24.312 -16.438 -9.781 1 91.81 178 ASP A O 1
ATOM 1426 N N . CYS A 1 179 ? -23.344 -18.094 -10.898 1 90.94 179 CYS A N 1
ATOM 1427 C CA . CYS A 1 179 ? -24.578 -18.422 -11.594 1 90.94 179 CYS A CA 1
ATOM 1428 C C . CYS A 1 179 ? -25.344 -19.516 -10.867 1 90.94 179 CYS A C 1
ATOM 1430 O O . CYS A 1 179 ? -26.344 -20.016 -11.375 1 90.94 179 CYS A O 1
ATOM 1432 N N . GLY A 1 180 ? -24.828 -20.031 -9.789 1 93.12 180 GLY A N 1
ATOM 1433 C CA . GLY A 1 180 ? -25.547 -20.969 -8.938 1 93.12 180 GLY A CA 1
ATOM 1434 C C . G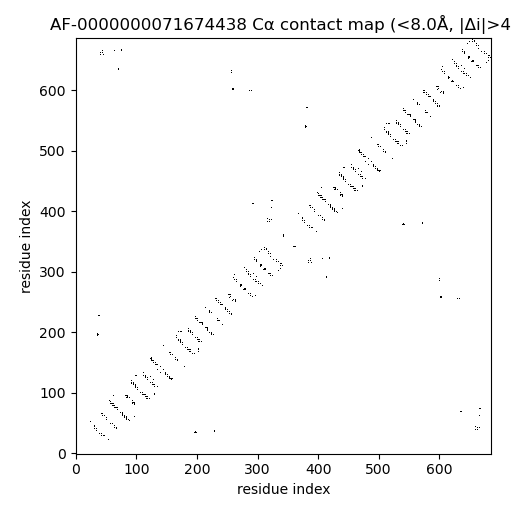LY A 1 180 ? -25.328 -22.422 -9.344 1 93.12 180 GLY A C 1
ATOM 1435 O O . GLY A 1 180 ? -25.984 -23.312 -8.828 1 93.12 180 GLY A O 1
ATOM 1436 N N . LYS A 1 181 ? -24.5 -22.656 -10.328 1 96.69 181 LYS A N 1
ATOM 1437 C CA . LYS A 1 181 ? -24.203 -24.016 -10.766 1 96.69 181 LYS A CA 1
ATOM 1438 C C . LYS A 1 181 ? -23.062 -24.609 -9.945 1 96.69 181 LYS A C 1
ATOM 1440 O O . LYS A 1 181 ? -21.969 -24.844 -10.469 1 96.69 181 LYS A O 1
ATOM 1445 N N . LEU A 1 182 ? -23.281 -25.031 -8.797 1 98.25 182 LEU A N 1
ATOM 1446 C CA . LEU A 1 182 ? -22.297 -25.375 -7.785 1 98.25 182 LEU A CA 1
ATOM 1447 C C . LEU A 1 182 ? -21.594 -26.688 -8.125 1 98.25 182 LEU A C 1
ATOM 1449 O O . LEU A 1 182 ? -20.391 -26.828 -7.883 1 98.25 182 LEU A O 1
ATOM 1453 N N . ASP A 1 183 ? -22.312 -27.625 -8.695 1 98.38 183 ASP A N 1
ATOM 1454 C CA . ASP A 1 183 ? -21.703 -28.906 -9.039 1 98.38 183 ASP A CA 1
ATOM 1455 C C . ASP A 1 183 ? -20.672 -28.75 -10.156 1 98.38 183 ASP A C 1
ATOM 1457 O O . ASP A 1 183 ? -19.594 -29.328 -10.102 1 98.38 183 ASP A O 1
ATOM 1461 N N . LEU A 1 184 ? -21.078 -28 -11.125 1 98.12 184 LEU A N 1
ATOM 1462 C CA . LEU A 1 184 ? -20.141 -27.719 -12.203 1 98.12 184 LEU A CA 1
ATOM 1463 C C . LEU A 1 184 ? -18.922 -26.953 -11.68 1 98.12 184 LEU A C 1
ATOM 1465 O O . LEU A 1 184 ? -17.797 -27.203 -12.109 1 98.12 184 LEU A O 1
ATOM 1469 N N . ALA A 1 185 ? -19.172 -25.984 -10.781 1 98.56 185 ALA A N 1
ATOM 1470 C CA . ALA A 1 185 ? -18.078 -25.234 -10.164 1 98.56 185 ALA A CA 1
ATOM 1471 C C . ALA A 1 185 ? -17.094 -26.172 -9.461 1 98.56 185 ALA A C 1
ATOM 1473 O O . ALA A 1 185 ? -15.891 -26.078 -9.664 1 98.56 185 ALA A O 1
ATOM 1474 N N . ALA A 1 186 ? -17.625 -27.109 -8.688 1 98.69 186 ALA A N 1
ATOM 1475 C CA . ALA A 1 186 ? -16.797 -28.062 -7.957 1 98.69 186 ALA A CA 1
ATOM 1476 C C . ALA A 1 186 ? -15.938 -28.891 -8.914 1 98.69 186 ALA A C 1
ATOM 1478 O O . ALA A 1 186 ? -14.758 -29.125 -8.641 1 98.69 186 ALA A O 1
ATOM 1479 N N . GLU A 1 187 ? -16.562 -29.312 -9.961 1 98.62 187 GLU A N 1
ATOM 1480 C CA . GLU A 1 187 ? -15.836 -30.094 -10.953 1 98.62 187 GLU A CA 1
ATOM 1481 C C . GLU A 1 187 ? -14.664 -29.312 -11.539 1 98.62 187 GLU A C 1
ATOM 1483 O O . GLU A 1 187 ? -13.578 -29.859 -11.727 1 98.62 187 GLU A O 1
ATOM 1488 N N . ARG A 1 188 ? -14.898 -28.031 -11.844 1 98.56 188 ARG A N 1
ATOM 1489 C CA . ARG A 1 188 ? -13.836 -27.203 -12.414 1 98.56 188 ARG A CA 1
ATOM 1490 C C . ARG A 1 188 ? -12.727 -26.953 -11.398 1 98.56 188 ARG A C 1
ATOM 1492 O O . ARG A 1 188 ? -11.547 -27 -11.742 1 98.56 188 ARG A O 1
ATOM 1499 N N . TYR A 1 189 ? -13.07 -26.703 -10.148 1 98.69 189 TYR A N 1
ATOM 1500 C CA . TYR A 1 189 ? -12.055 -26.516 -9.117 1 98.69 189 TYR A CA 1
ATOM 1501 C C . TYR A 1 189 ? -11.242 -27.797 -8.922 1 98.69 189 TYR A C 1
ATOM 1503 O O . TYR A 1 189 ? -10.023 -27.734 -8.75 1 98.69 189 TYR A O 1
ATOM 1511 N N . ARG A 1 190 ? -11.875 -28.953 -8.984 1 98.56 190 ARG A N 1
ATOM 1512 C CA . ARG A 1 190 ? -11.156 -30.219 -8.867 1 98.56 190 ARG A CA 1
ATOM 1513 C C . ARG A 1 190 ? -10.211 -30.422 -10.047 1 98.56 190 ARG A C 1
ATOM 1515 O O . ARG A 1 190 ? -9.102 -30.922 -9.883 1 98.56 190 ARG A O 1
ATOM 1522 N N . SER A 1 191 ? -10.727 -30.031 -11.203 1 98.44 191 SER A N 1
ATOM 1523 C CA . SER A 1 191 ? -9.859 -30.109 -12.375 1 98.44 191 SER A CA 1
ATOM 1524 C C . SER A 1 191 ? -8.633 -29.219 -12.211 1 98.44 191 SER A C 1
ATOM 1526 O O . SER A 1 191 ? -7.527 -29.594 -12.609 1 98.44 191 SER A O 1
ATOM 1528 N N . ALA A 1 192 ? -8.844 -28.016 -11.656 1 98.38 192 ALA A N 1
ATOM 1529 C CA . ALA A 1 192 ? -7.723 -27.109 -11.383 1 98.38 192 ALA A CA 1
ATOM 1530 C C . ALA A 1 192 ? -6.754 -27.734 -10.383 1 98.38 192 ALA A C 1
ATOM 1532 O O . ALA A 1 192 ? -5.535 -27.656 -10.57 1 98.38 192 ALA A O 1
ATOM 1533 N N . LEU A 1 193 ? -7.262 -28.375 -9.352 1 98 193 LEU A N 1
ATOM 1534 C CA . LEU A 1 193 ? -6.441 -29.016 -8.32 1 98 193 LEU A CA 1
ATOM 1535 C C . LEU A 1 193 ? -5.648 -30.188 -8.898 1 98 193 LEU A C 1
ATOM 1537 O O . LEU A 1 193 ? -4.523 -30.438 -8.469 1 98 193 LEU A O 1
ATOM 1541 N N . ASN A 1 194 ? -6.184 -30.828 -9.875 1 97.44 194 ASN A N 1
ATOM 1542 C CA . ASN A 1 194 ? -5.52 -31.969 -10.523 1 97.44 194 ASN A CA 1
ATOM 1543 C C . ASN A 1 194 ? -4.25 -31.516 -11.25 1 97.44 194 ASN A C 1
ATOM 1545 O O . ASN A 1 194 ? -3.32 -32.312 -11.406 1 97.44 194 ASN A O 1
ATOM 1549 N N . ILE A 1 195 ? -4.273 -30.297 -11.641 1 96.88 195 ILE A N 1
ATOM 1550 C CA . ILE A 1 195 ? -3.064 -29.797 -12.289 1 96.88 195 ILE A CA 1
ATOM 1551 C C . ILE A 1 195 ? -2.316 -28.859 -11.336 1 96.88 195 ILE A C 1
ATOM 1553 O O . ILE A 1 195 ? -1.656 -27.922 -11.773 1 96.88 195 ILE A O 1
ATOM 1557 N N . ARG A 1 196 ? -2.568 -28.938 -10.07 1 95.69 196 ARG A N 1
ATOM 1558 C CA . ARG A 1 196 ? -1.818 -28.391 -8.945 1 95.69 196 ARG A CA 1
ATOM 1559 C C . ARG A 1 196 ? -2.006 -26.875 -8.836 1 95.69 196 ARG A C 1
ATOM 1561 O O . ARG A 1 196 ? -1.065 -26.156 -8.516 1 95.69 196 ARG A O 1
ATOM 1568 N N . HIS A 1 197 ? -3.117 -26.375 -9.297 1 96.38 197 HIS A N 1
ATOM 1569 C CA . HIS A 1 197 ? -3.512 -25.016 -8.953 1 96.38 197 HIS A CA 1
ATOM 1570 C C . HIS A 1 197 ? -4.059 -24.938 -7.531 1 96.38 197 HIS A C 1
ATOM 1572 O O . HIS A 1 197 ? -5.273 -24.906 -7.332 1 96.38 197 HIS A O 1
ATOM 1578 N N . THR A 1 198 ? -3.225 -24.797 -6.57 1 96 198 THR A N 1
ATOM 1579 C CA . THR A 1 198 ? -3.49 -24.984 -5.152 1 96 198 THR A CA 1
ATOM 1580 C C . THR A 1 198 ? -4.531 -24 -4.648 1 96 198 THR A C 1
ATOM 1582 O O . THR A 1 198 ? -5.332 -24.312 -3.77 1 96 198 THR A O 1
ATOM 1585 N N . ARG A 1 199 ? -4.594 -22.875 -5.176 1 94.31 199 ARG A N 1
ATOM 1586 C CA . ARG A 1 199 ? -5.5 -21.828 -4.723 1 94.31 199 ARG A CA 1
ATOM 1587 C C . ARG A 1 199 ? -6.953 -22.203 -4.988 1 94.31 199 ARG A C 1
ATOM 1589 O O . ARG A 1 199 ? -7.871 -21.609 -4.43 1 94.31 199 ARG A O 1
ATOM 1596 N N . ALA A 1 200 ? -7.156 -23.172 -5.863 1 97.62 200 ALA A N 1
ATOM 1597 C CA . ALA A 1 200 ? -8.508 -23.609 -6.191 1 97.62 200 ALA A CA 1
ATOM 1598 C C . ALA A 1 200 ? -9.188 -24.25 -4.977 1 97.62 200 ALA A C 1
ATOM 1600 O O . ALA A 1 200 ? -10.414 -24.391 -4.953 1 97.62 200 ALA A O 1
ATOM 1601 N N . HIS A 1 201 ? -8.391 -24.641 -3.969 1 98.12 201 HIS A N 1
ATOM 1602 C CA . HIS A 1 201 ? -8.977 -25.109 -2.721 1 98.12 201 HIS A CA 1
ATOM 1603 C C . HIS A 1 201 ? -9.938 -24.078 -2.137 1 98.12 201 HIS A C 1
ATOM 1605 O O . HIS A 1 201 ? -10.961 -24.453 -1.553 1 98.12 201 HIS A O 1
ATOM 1611 N N . GLN A 1 202 ? -9.625 -22.859 -2.256 1 97.56 202 GLN A N 1
ATOM 1612 C CA . GLN A 1 202 ? -10.477 -21.797 -1.731 1 97.56 202 GLN A CA 1
ATOM 1613 C C . GLN A 1 202 ? -11.836 -21.781 -2.42 1 97.56 202 GLN A C 1
ATOM 1615 O O . GLN A 1 202 ? -12.867 -21.672 -1.759 1 97.56 202 GLN A O 1
ATOM 1620 N N . GLY A 1 203 ? -11.789 -21.875 -3.742 1 98.06 203 GLY A N 1
ATOM 1621 C CA . GLY A 1 203 ? -13.039 -21.953 -4.48 1 98.06 203 GLY A CA 1
ATOM 1622 C C . GLY A 1 203 ? -13.883 -23.156 -4.113 1 98.06 203 GLY A C 1
ATOM 1623 O O . GLY A 1 203 ? -15.094 -23.047 -3.941 1 98.06 203 GLY A O 1
ATOM 1624 N N . LEU A 1 204 ? -13.172 -24.266 -4.016 1 98.56 204 LEU A N 1
ATOM 1625 C CA . LEU A 1 204 ? -13.875 -25.484 -3.656 1 98.56 204 LEU A CA 1
ATOM 1626 C C . LEU A 1 204 ? -14.477 -25.391 -2.258 1 98.56 204 LEU A C 1
ATOM 1628 O O . LEU A 1 204 ? -15.586 -25.875 -2.014 1 98.56 204 LEU A O 1
ATOM 1632 N N . ALA A 1 205 ? -13.773 -24.766 -1.327 1 98.56 205 ALA A N 1
ATOM 1633 C CA . ALA A 1 205 ? -14.297 -24.531 0.018 1 98.56 205 ALA A CA 1
ATOM 1634 C C . ALA A 1 205 ? -15.57 -23.703 -0.027 1 98.56 205 ALA A C 1
ATOM 1636 O O . ALA A 1 205 ? -16.547 -24 0.679 1 98.56 205 ALA A O 1
ATOM 1637 N N . ARG A 1 206 ? -15.562 -22.688 -0.819 1 97.94 206 ARG A N 1
ATOM 1638 C CA . ARG A 1 206 ? -16.75 -21.844 -0.969 1 97.94 206 ARG A CA 1
ATOM 1639 C C . ARG A 1 206 ? -17.938 -22.656 -1.465 1 97.94 206 ARG A C 1
ATOM 1641 O O . ARG A 1 206 ? -19.062 -22.484 -0.982 1 97.94 206 ARG A O 1
ATOM 1648 N N . VAL A 1 207 ? -17.688 -23.516 -2.42 1 98.56 207 VAL A N 1
ATOM 1649 C CA . VAL A 1 207 ? -18.75 -24.375 -2.945 1 98.56 207 VAL A CA 1
ATOM 1650 C C . VAL A 1 207 ? -19.312 -25.25 -1.825 1 98.56 207 VAL A C 1
ATOM 1652 O O . VAL A 1 207 ? -20.531 -25.359 -1.664 1 98.56 207 VAL A O 1
ATOM 1655 N N . HIS A 1 208 ? -18.453 -25.906 -1.023 1 98.5 208 HIS A N 1
ATOM 1656 C CA . HIS A 1 208 ? -18.891 -26.719 0.107 1 98.5 208 HIS A CA 1
ATOM 1657 C C . HIS A 1 208 ? -19.75 -25.906 1.062 1 98.5 208 HIS A C 1
ATOM 1659 O O . HIS A 1 208 ? -20.797 -26.375 1.514 1 98.5 208 HIS A O 1
ATOM 1665 N N . PHE A 1 209 ? -19.359 -24.75 1.349 1 98 209 PHE A N 1
ATOM 1666 C CA . PHE A 1 209 ? -20.078 -23.859 2.26 1 98 209 PHE A CA 1
ATOM 1667 C C . PHE A 1 209 ? -21.469 -23.547 1.721 1 98 209 PHE A C 1
ATOM 1669 O O . PHE A 1 209 ? -22.453 -23.609 2.457 1 98 209 PHE A O 1
ATOM 1676 N N . LEU A 1 210 ? -21.453 -23.172 0.414 1 97.62 210 LEU A N 1
ATOM 1677 C CA . LEU A 1 210 ? -22.719 -22.828 -0.212 1 97.62 210 LEU A CA 1
ATOM 1678 C C . LEU A 1 210 ? -23.656 -24.031 -0.256 1 97.62 210 LEU A C 1
ATOM 1680 O O . LEU A 1 210 ? -24.875 -23.875 -0.306 1 97.62 210 LEU A O 1
ATOM 1684 N N . LYS A 1 211 ? -23.109 -25.172 -0.2 1 97.44 211 LYS A N 1
ATOM 1685 C CA . LYS A 1 211 ? -23.891 -26.406 -0.13 1 97.44 211 LYS A CA 1
ATOM 1686 C C . LYS A 1 211 ? -24.156 -26.797 1.317 1 97.44 211 LYS A C 1
ATOM 1688 O O . LYS A 1 211 ? -24.547 -27.938 1.596 1 97.44 211 LYS A O 1
ATOM 1693 N N . ASN A 1 212 ? -23.844 -25.953 2.25 1 96.69 212 ASN A N 1
ATOM 1694 C CA . ASN A 1 212 ? -24.125 -26.047 3.68 1 96.69 212 ASN A CA 1
ATOM 1695 C C . ASN A 1 212 ? -23.281 -27.125 4.34 1 96.69 212 ASN A C 1
ATOM 1697 O O . ASN A 1 212 ? -23.734 -27.828 5.246 1 96.69 212 ASN A O 1
ATOM 1701 N N . ASP A 1 213 ? -22.188 -27.359 3.75 1 97.38 213 ASP A N 1
ATOM 1702 C CA . ASP A 1 213 ? -21.203 -28.266 4.352 1 97.38 213 ASP A CA 1
ATOM 1703 C C . ASP A 1 213 ? -20 -27.484 4.902 1 97.38 213 ASP A C 1
ATOM 1705 O O . ASP A 1 213 ? -18.938 -27.469 4.297 1 97.38 213 ASP A O 1
ATOM 1709 N N . ARG A 1 214 ? -20.141 -26.969 6.02 1 96.19 214 ARG A N 1
ATOM 1710 C CA . ARG A 1 214 ? -19.141 -26.094 6.637 1 96.19 214 ARG A CA 1
ATOM 1711 C C . ARG A 1 214 ? -17.875 -26.859 6.984 1 96.19 214 ARG A C 1
ATOM 1713 O O . ARG A 1 214 ? -16.766 -26.344 6.852 1 96.19 214 ARG A O 1
ATOM 1720 N N . ASN A 1 215 ? -18.016 -28.047 7.449 1 97.44 215 ASN A N 1
ATOM 1721 C CA . ASN A 1 215 ? -16.859 -28.859 7.828 1 97.44 215 ASN A CA 1
ATOM 1722 C C . ASN A 1 215 ? -15.969 -29.156 6.629 1 97.44 215 ASN A C 1
ATOM 1724 O O . ASN A 1 215 ? -14.75 -29.062 6.723 1 97.44 215 ASN A O 1
ATOM 1728 N N . ALA A 1 216 ? -16.594 -29.484 5.57 1 98.06 216 ALA A N 1
ATOM 1729 C CA . ALA A 1 216 ? -15.836 -29.75 4.355 1 98.06 216 ALA A CA 1
ATOM 1730 C C . ALA A 1 216 ? -15.117 -28.5 3.877 1 98.06 216 ALA A C 1
ATOM 1732 O O . ALA A 1 216 ? -13.992 -28.562 3.373 1 98.06 216 ALA A O 1
ATOM 1733 N N . ALA A 1 217 ? -15.773 -27.375 3.977 1 98.5 217 ALA A N 1
ATOM 1734 C CA . ALA A 1 217 ? -15.156 -26.109 3.619 1 98.5 217 ALA A CA 1
ATOM 1735 C C . ALA A 1 217 ? -13.922 -25.828 4.473 1 98.5 217 ALA A C 1
ATOM 1737 O O . ALA A 1 217 ? -12.859 -25.484 3.951 1 98.5 217 ALA A O 1
ATOM 1738 N N . TYR A 1 218 ? -14.055 -26.094 5.785 1 98.31 218 TYR A N 1
ATOM 1739 C CA . TYR A 1 218 ? -12.945 -25.906 6.723 1 98.31 218 TYR A CA 1
ATOM 1740 C C . TYR A 1 218 ? -11.781 -26.812 6.363 1 98.31 218 TYR A C 1
ATOM 1742 O O . TYR A 1 218 ? -10.625 -26.375 6.336 1 98.31 218 TYR A O 1
ATOM 1750 N N . GLU A 1 219 ? -12.102 -28.031 6.074 1 98.12 219 GLU A N 1
ATOM 1751 C CA . GLU A 1 219 ? -11.07 -29.016 5.746 1 98.12 219 GLU A CA 1
ATOM 1752 C C . GLU A 1 219 ? -10.359 -28.656 4.445 1 98.12 219 GLU A C 1
ATOM 1754 O O . GLU A 1 219 ? -9.141 -28.828 4.332 1 98.12 219 GLU A O 1
ATOM 1759 N N . GLU A 1 220 ? -11.156 -28.203 3.475 1 98.06 220 GLU A N 1
ATOM 1760 C CA . GLU A 1 220 ? -10.57 -27.812 2.201 1 98.06 220 GLU A CA 1
ATOM 1761 C C . GLU A 1 220 ? -9.57 -26.672 2.387 1 98.06 220 GLU A C 1
ATOM 1763 O O . GLU A 1 220 ? -8.492 -26.688 1.791 1 98.06 220 GLU A O 1
ATOM 1768 N N . MET A 1 221 ? -9.914 -25.688 3.186 1 98.12 221 MET A N 1
ATOM 1769 C CA . MET A 1 221 ? -9.008 -24.578 3.447 1 98.12 221 MET A CA 1
ATOM 1770 C C . MET A 1 221 ? -7.773 -25.031 4.207 1 98.12 221 MET A C 1
ATOM 1772 O O . MET A 1 221 ? -6.68 -24.5 4.012 1 98.12 221 MET A O 1
ATOM 1776 N N . THR A 1 222 ? -7.926 -26.031 5.09 1 98.12 222 THR A N 1
ATOM 1777 C CA . THR A 1 222 ? -6.797 -26.594 5.82 1 98.12 222 THR A CA 1
ATOM 1778 C C . THR A 1 222 ? -5.785 -27.219 4.863 1 98.12 222 THR A C 1
ATOM 1780 O O . THR A 1 222 ? -4.574 -27.094 5.059 1 98.12 222 THR A O 1
ATOM 1783 N N . LYS A 1 223 ? -6.316 -27.859 3.842 1 97.44 223 LYS A N 1
ATOM 1784 C CA . LYS A 1 223 ? -5.438 -28.406 2.811 1 97.44 223 LYS A CA 1
ATOM 1785 C C . LYS A 1 223 ? -4.637 -27.297 2.133 1 97.44 223 LYS A C 1
ATOM 1787 O O . LYS A 1 223 ? -3.445 -27.469 1.86 1 97.44 223 LYS A O 1
ATOM 1792 N N . LEU A 1 224 ? -5.312 -26.156 1.831 1 97.19 224 LEU A N 1
ATOM 1793 C CA . LEU A 1 224 ? -4.629 -25.031 1.22 1 97.19 224 LEU A CA 1
ATOM 1794 C C . LEU A 1 224 ? -3.518 -24.5 2.125 1 97.19 224 LEU A C 1
ATOM 1796 O O . LEU A 1 224 ? -2.41 -24.234 1.66 1 97.19 224 LEU A O 1
ATOM 1800 N N . ILE A 1 225 ? -3.777 -24.375 3.436 1 96.81 225 ILE A N 1
ATOM 1801 C CA . ILE A 1 225 ? -2.82 -23.875 4.414 1 96.81 225 ILE A CA 1
ATOM 1802 C C . ILE A 1 225 ? -1.605 -24.797 4.473 1 96.81 225 ILE A C 1
ATOM 1804 O O . ILE A 1 225 ? -0.469 -24.328 4.578 1 96.81 225 ILE A O 1
ATOM 1808 N N . GLU A 1 226 ? -1.773 -26.062 4.355 1 96.06 226 GLU A N 1
ATOM 1809 C CA . GLU A 1 226 ? -0.696 -27.047 4.422 1 96.06 226 GLU A CA 1
ATOM 1810 C C . GLU A 1 226 ? 0.187 -26.984 3.18 1 96.06 226 GLU A C 1
ATOM 1812 O O . GLU A 1 226 ? 1.391 -27.234 3.252 1 96.06 226 GLU A O 1
ATOM 1817 N N . LYS A 1 227 ? -0.429 -26.594 2.09 1 94.38 227 LYS A N 1
ATOM 1818 C CA . LYS A 1 227 ? 0.279 -26.672 0.814 1 94.38 227 LYS A CA 1
ATOM 1819 C C . LYS A 1 227 ? 0.916 -25.328 0.457 1 94.38 227 LYS A C 1
ATOM 1821 O O . LYS A 1 227 ? 1.931 -25.281 -0.241 1 94.38 227 LYS A O 1
ATOM 1826 N N . ALA A 1 228 ? 0.308 -24.266 0.903 1 92.56 228 ALA A N 1
ATOM 1827 C CA . ALA A 1 228 ? 0.749 -22.938 0.489 1 92.56 228 ALA A CA 1
ATOM 1828 C C . ALA A 1 228 ? 1.817 -22.391 1.434 1 92.56 228 ALA A C 1
ATOM 1830 O O . ALA A 1 228 ? 1.731 -22.578 2.65 1 92.56 228 ALA A O 1
ATOM 1831 N N . ARG A 1 229 ? 2.822 -21.734 0.872 1 88.12 229 ARG A N 1
ATOM 1832 C CA . ARG A 1 229 ? 3.852 -21.078 1.676 1 88.12 229 ARG A CA 1
ATOM 1833 C C . ARG A 1 229 ? 3.328 -19.797 2.295 1 88.12 229 ARG A C 1
ATOM 1835 O O . ARG A 1 229 ? 3.611 -19.5 3.457 1 88.12 229 ARG A O 1
ATOM 1842 N N . ASN A 1 230 ? 2.666 -19 1.574 1 80.56 230 ASN A N 1
ATOM 1843 C CA . ASN A 1 230 ? 1.966 -17.828 2.096 1 80.56 230 ASN A CA 1
ATOM 1844 C C . ASN A 1 230 ? 0.528 -18.156 2.484 1 80.56 230 ASN A C 1
ATOM 1846 O O . ASN A 1 230 ? -0.303 -18.453 1.619 1 80.56 230 ASN A O 1
ATOM 1850 N N . ASN A 1 231 ? 0.269 -17.953 3.777 1 87.81 231 ASN A N 1
ATOM 1851 C CA . ASN A 1 231 ? -0.938 -18.578 4.309 1 87.81 231 ASN A CA 1
ATOM 1852 C C . ASN A 1 231 ? -1.888 -17.531 4.906 1 87.81 231 ASN A C 1
ATOM 1854 O O . ASN A 1 231 ? -2.936 -17.891 5.449 1 87.81 231 ASN A O 1
ATOM 1858 N N . ALA A 1 232 ? -1.592 -16.312 4.855 1 93.56 232 ALA A N 1
ATOM 1859 C CA . ALA A 1 232 ? -2.418 -15.352 5.574 1 93.56 232 ALA A CA 1
ATOM 1860 C C . ALA A 1 232 ? -3.838 -15.32 5.016 1 93.56 232 ALA A C 1
ATOM 1862 O O . ALA A 1 232 ? -4.809 -15.391 5.773 1 93.56 232 ALA A O 1
ATOM 1863 N N . SER A 1 233 ? -3.945 -15.266 3.732 1 93.88 233 SER A N 1
ATOM 1864 C CA . SER A 1 233 ? -5.258 -15.234 3.094 1 93.88 233 SER A CA 1
ATOM 1865 C C . SER A 1 233 ? -6.031 -16.516 3.354 1 93.88 233 SER A C 1
ATOM 1867 O O . SER A 1 233 ? -7.25 -16.484 3.541 1 93.88 233 SER A O 1
ATOM 1869 N N . ALA A 1 234 ? -5.293 -17.641 3.373 1 96.38 234 ALA A N 1
ATOM 1870 C CA . ALA A 1 234 ? -5.938 -18.938 3.596 1 96.38 234 ALA A CA 1
ATOM 1871 C C . ALA A 1 234 ? -6.508 -19.031 5.008 1 96.38 234 ALA A C 1
ATOM 1873 O O . ALA A 1 234 ? -7.637 -19.484 5.203 1 96.38 234 ALA A O 1
ATOM 1874 N N . TYR A 1 235 ? -5.758 -18.594 6.023 1 97.62 235 TYR A N 1
ATOM 1875 C CA . TYR A 1 235 ? -6.266 -18.562 7.391 1 97.62 235 TYR A CA 1
ATOM 1876 C C . TYR A 1 235 ? -7.488 -17.656 7.492 1 97.62 235 TYR A C 1
ATOM 1878 O O . TYR A 1 235 ? -8.453 -17.984 8.195 1 97.62 235 TYR A O 1
ATOM 1886 N N . GLU A 1 236 ? -7.43 -16.531 6.863 1 97.25 236 GLU A N 1
ATOM 1887 C CA . GLU A 1 236 ? -8.547 -15.586 6.898 1 97.25 236 GLU A CA 1
ATOM 1888 C C . GLU A 1 236 ? -9.812 -16.219 6.328 1 97.25 236 GLU A C 1
ATOM 1890 O O . GLU A 1 236 ? -10.883 -16.125 6.934 1 97.25 236 GLU A O 1
ATOM 1895 N N . LYS A 1 237 ? -9.688 -16.859 5.184 1 96.88 237 LYS A N 1
ATOM 1896 C CA . LYS A 1 237 ? -10.844 -17.484 4.559 1 96.88 237 LYS A CA 1
ATOM 1897 C C . LYS A 1 237 ? -11.352 -18.656 5.395 1 96.88 237 LYS A C 1
ATOM 1899 O O . LYS A 1 237 ? -12.562 -18.859 5.52 1 96.88 237 LYS A O 1
ATOM 1904 N N . ARG A 1 238 ? -10.43 -19.438 5.957 1 97.81 238 ARG A N 1
ATOM 1905 C CA . ARG A 1 238 ? -10.844 -20.562 6.785 1 97.81 238 ARG A CA 1
ATOM 1906 C C . ARG A 1 238 ? -11.664 -20.094 7.98 1 97.81 238 ARG A C 1
ATOM 1908 O O . ARG A 1 238 ? -12.586 -20.781 8.422 1 97.81 238 ARG A O 1
ATOM 1915 N N . SER A 1 239 ? -11.32 -18.922 8.484 1 97.31 239 SER A N 1
ATOM 1916 C CA . SER A 1 239 ? -12 -18.375 9.656 1 97.31 239 SER A CA 1
ATOM 1917 C C . SER A 1 239 ? -13.492 -18.188 9.398 1 97.31 239 SER A C 1
ATOM 1919 O O . SER A 1 239 ? -14.281 -18.109 10.344 1 97.31 239 SER A O 1
ATOM 1921 N N . GLU A 1 240 ? -13.875 -18.141 8.172 1 95.94 240 GLU A N 1
ATOM 1922 C CA . GLU A 1 240 ? -15.281 -17.953 7.801 1 95.94 240 GLU A CA 1
ATOM 1923 C C . GLU A 1 240 ? -16.062 -19.25 7.984 1 95.94 240 GLU A C 1
ATOM 1925 O O . GLU A 1 240 ? -17.297 -19.25 7.969 1 95.94 240 GLU A O 1
ATOM 1930 N N . TYR A 1 241 ? -15.375 -20.375 8.172 1 97.31 241 TYR A N 1
ATOM 1931 C CA . TYR A 1 241 ? -16.047 -21.656 8.109 1 97.31 241 TYR A CA 1
ATOM 1932 C C . TYR A 1 241 ? -16 -22.375 9.453 1 97.31 241 TYR A C 1
ATOM 1934 O O . TYR A 1 241 ? -16.266 -23.578 9.539 1 97.31 241 TYR A O 1
ATOM 1942 N N . CYS A 1 242 ? -15.672 -21.781 10.516 1 94.25 242 CYS A N 1
ATOM 1943 C CA . CYS A 1 242 ? -15.531 -22.453 11.805 1 94.25 242 CYS A CA 1
ATOM 1944 C C . CYS A 1 242 ? -16.203 -21.656 12.914 1 94.25 242 CYS A C 1
ATOM 1946 O O . CYS A 1 242 ? -16.844 -20.641 12.648 1 94.25 242 CYS A O 1
ATOM 1948 N N . ASP A 1 243 ? -16.266 -22.172 14.055 1 93.62 243 ASP A N 1
ATOM 1949 C CA . ASP A 1 243 ? -16.922 -21.516 15.172 1 93.62 243 ASP A CA 1
ATOM 1950 C C . ASP A 1 243 ? -16.078 -20.344 15.688 1 93.62 243 ASP A C 1
ATOM 1952 O O . ASP A 1 243 ? -14.945 -20.156 15.258 1 93.62 243 ASP A O 1
ATOM 1956 N N . ARG A 1 244 ? -16.578 -19.609 16.578 1 92.56 244 ARG A N 1
ATOM 1957 C CA . ARG A 1 244 ? -16.016 -18.344 17.031 1 92.56 244 ARG A CA 1
ATOM 1958 C C . ARG A 1 244 ? -14.609 -18.547 17.594 1 92.56 244 ARG A C 1
ATOM 1960 O O . ARG A 1 244 ? -13.703 -17.75 17.312 1 92.56 244 ARG A O 1
ATOM 1967 N N . GLU A 1 245 ? -14.398 -19.594 18.375 1 94.38 245 GLU A N 1
ATOM 1968 C CA . GLU A 1 245 ? -13.094 -19.812 19 1 94.38 245 GLU A CA 1
ATOM 1969 C C . GLU A 1 245 ? -12.023 -20.062 17.938 1 94.38 245 GLU A C 1
ATOM 1971 O O . GLU A 1 245 ? -10.945 -19.469 17.984 1 94.38 245 GLU A O 1
ATOM 1976 N N . LEU A 1 246 ? -12.328 -20.938 17 1 96.25 246 LEU A N 1
ATOM 1977 C CA . LEU A 1 246 ? -11.398 -21.25 15.93 1 96.25 246 LEU A CA 1
ATOM 1978 C C . LEU A 1 246 ? -11.211 -20.047 15.008 1 96.25 246 LEU A C 1
ATOM 1980 O O . LEU A 1 246 ? -10.109 -19.812 14.5 1 96.25 246 LEU A O 1
ATOM 1984 N N . THR A 1 247 ? -12.312 -19.312 14.82 1 96.94 247 THR A N 1
ATOM 1985 C CA . THR A 1 247 ? -12.25 -18.078 14.039 1 96.94 247 THR A CA 1
ATOM 1986 C C . THR A 1 247 ? -11.258 -17.094 14.648 1 96.94 247 THR A C 1
ATOM 1988 O O . THR A 1 247 ? -10.398 -16.562 13.945 1 96.94 247 THR A O 1
ATOM 1991 N N . MET A 1 248 ? -11.328 -16.922 15.93 1 96.75 248 MET A N 1
ATOM 1992 C CA . MET A 1 248 ? -10.438 -15.992 16.625 1 96.75 248 MET A CA 1
ATOM 1993 C C . MET A 1 248 ? -8.992 -16.453 16.516 1 96.75 248 MET A C 1
ATOM 1995 O O . MET A 1 248 ? -8.094 -15.633 16.312 1 96.75 248 MET A O 1
ATOM 1999 N N . ALA A 1 249 ? -8.781 -17.703 16.641 1 97.38 249 ALA A N 1
ATOM 2000 C CA . ALA A 1 249 ? -7.438 -18.25 16.531 1 97.38 249 ALA A CA 1
ATOM 2001 C C . ALA A 1 249 ? -6.867 -18.031 15.133 1 97.38 249 ALA A C 1
ATOM 2003 O O . ALA A 1 249 ? -5.723 -17.609 14.977 1 97.38 249 ALA A O 1
ATOM 2004 N N . ASP A 1 250 ? -7.66 -18.344 14.078 1 97.88 250 ASP A N 1
ATOM 2005 C CA . ASP A 1 250 ? -7.25 -18.141 12.695 1 97.88 250 ASP A CA 1
ATOM 2006 C C . ASP A 1 250 ? -6.945 -16.672 12.422 1 97.88 250 ASP A C 1
ATOM 2008 O O . ASP A 1 250 ? -5.93 -16.344 11.805 1 97.88 250 ASP A O 1
ATOM 2012 N N . LEU A 1 251 ? -7.809 -15.805 12.898 1 97.75 251 LEU A N 1
ATOM 2013 C CA . LEU A 1 251 ? -7.633 -14.391 12.609 1 97.75 251 LEU A CA 1
ATOM 2014 C C . LEU A 1 251 ? -6.441 -13.82 13.375 1 97.75 251 LEU A C 1
ATOM 2016 O O . LEU A 1 251 ? -5.781 -12.891 12.906 1 97.75 251 LEU A O 1
ATOM 2020 N N . GLN A 1 252 ? -6.188 -14.383 14.555 1 97.12 252 GLN A N 1
ATOM 2021 C CA . GLN A 1 252 ? -4.953 -14.023 15.25 1 97.12 252 GLN A CA 1
ATOM 2022 C C . GLN A 1 252 ? -3.73 -14.414 14.422 1 97.12 252 GLN A C 1
ATOM 2024 O O . GLN A 1 252 ? -2.768 -13.648 14.328 1 97.12 252 GLN A O 1
ATOM 2029 N N . LYS A 1 253 ? -3.795 -15.586 13.867 1 96.75 253 LYS A N 1
ATOM 2030 C CA . LYS A 1 253 ? -2.717 -16.031 12.992 1 96.75 253 LYS A CA 1
ATOM 2031 C C . LYS A 1 253 ? -2.566 -15.109 11.789 1 96.75 253 LYS A C 1
ATOM 2033 O O . LYS A 1 253 ? -1.448 -14.805 11.367 1 96.75 253 LYS A O 1
ATOM 2038 N N . VAL A 1 254 ? -3.664 -14.656 11.211 1 97.31 254 VAL A N 1
ATOM 2039 C CA . VAL A 1 254 ? -3.643 -13.734 10.078 1 97.31 254 VAL A CA 1
ATOM 2040 C C . VAL A 1 254 ? -2.906 -12.461 10.469 1 97.31 254 VAL A C 1
ATOM 2042 O O . VAL A 1 254 ? -2.041 -11.984 9.727 1 97.31 254 VAL A O 1
ATOM 2045 N N . THR A 1 255 ? -3.164 -11.891 11.664 1 96 255 THR A N 1
ATOM 2046 C CA . THR A 1 255 ? -2.527 -10.664 12.133 1 96 255 THR A CA 1
ATOM 2047 C C . THR A 1 255 ? -1.021 -10.859 12.289 1 96 255 THR A C 1
ATOM 2049 O O . THR A 1 255 ? -0.236 -9.969 11.969 1 96 255 THR A O 1
ATOM 2052 N N . GLU A 1 256 ? -0.667 -12.031 12.711 1 94.25 256 GLU A N 1
ATOM 2053 C CA . GLU A 1 256 ? 0.747 -12.344 12.898 1 94.25 256 GLU A CA 1
ATOM 2054 C C . GLU A 1 256 ? 1.465 -12.461 11.555 1 94.25 256 GLU A C 1
ATOM 2056 O O . GLU A 1 256 ? 2.602 -12.008 11.414 1 94.25 256 GLU A O 1
ATOM 2061 N N . LEU A 1 257 ? 0.771 -13.055 10.602 1 94.38 257 LEU A N 1
ATOM 2062 C CA . LEU A 1 257 ? 1.388 -13.352 9.312 1 94.38 257 LEU A CA 1
ATOM 2063 C C . LEU A 1 257 ? 1.348 -12.125 8.398 1 94.38 257 LEU A C 1
ATOM 2065 O O . LEU A 1 257 ? 2.297 -11.875 7.652 1 94.38 257 LEU A O 1
ATOM 2069 N N . ASP A 1 258 ? 0.296 -11.383 8.469 1 94.81 258 ASP A N 1
ATOM 2070 C CA . ASP A 1 258 ? 0.086 -10.211 7.621 1 94.81 258 ASP A CA 1
ATOM 2071 C C . ASP A 1 258 ? -0.741 -9.156 8.344 1 94.81 258 ASP A C 1
ATOM 2073 O O . ASP A 1 258 ? -1.965 -9.109 8.211 1 94.81 258 ASP A O 1
ATOM 2077 N N . PRO A 1 259 ? -0.062 -8.289 9.016 1 94.44 259 PRO A N 1
ATOM 2078 C CA . PRO A 1 259 ? -0.779 -7.277 9.789 1 94.44 259 PRO A CA 1
ATOM 2079 C C . PRO A 1 259 ? -1.503 -6.258 8.914 1 94.44 259 PRO A C 1
ATOM 2081 O O . PRO A 1 259 ? -2.258 -5.426 9.422 1 94.44 259 PRO A O 1
ATOM 2084 N N . LEU A 1 260 ? -1.384 -6.324 7.645 1 91.06 260 LEU A N 1
ATOM 2085 C CA . LEU A 1 260 ? -2.01 -5.375 6.73 1 91.06 260 LEU A CA 1
ATOM 2086 C C . LEU A 1 260 ? -3.471 -5.738 6.484 1 91.06 260 LEU A C 1
ATOM 2088 O O . LEU A 1 260 ? -4.25 -4.91 6.012 1 91.06 260 LEU A O 1
ATOM 2092 N N . ARG A 1 261 ? -3.814 -6.902 6.672 1 93.62 261 ARG A N 1
ATOM 2093 C CA . ARG A 1 261 ? -5.191 -7.34 6.465 1 93.62 261 ARG A CA 1
ATOM 2094 C C . ARG A 1 261 ? -6.117 -6.77 7.535 1 93.62 261 ARG A C 1
ATOM 2096 O O . ARG A 1 261 ? -5.836 -6.883 8.727 1 93.62 261 ARG A O 1
ATOM 2103 N N . VAL A 1 262 ? -7.25 -6.238 7.164 1 94.75 262 VAL A N 1
ATOM 2104 C CA . VAL A 1 262 ? -8.07 -5.398 8.039 1 94.75 262 VAL A CA 1
ATOM 2105 C C . VAL A 1 262 ? -9.141 -6.25 8.711 1 94.75 262 VAL A C 1
ATOM 2107 O O . VAL A 1 262 ? -9.57 -5.953 9.828 1 94.75 262 VAL A O 1
ATOM 2110 N N . TYR A 1 263 ? -9.555 -7.348 8.117 1 95.81 263 TYR A N 1
ATOM 2111 C CA . TYR A 1 263 ? -10.703 -8.133 8.57 1 95.81 263 TYR A CA 1
ATOM 2112 C C . TYR A 1 263 ? -10.5 -8.609 10 1 95.81 263 TYR A C 1
ATOM 2114 O O . TYR A 1 263 ? -11.414 -8.516 10.828 1 95.81 263 TYR A O 1
ATOM 2122 N N . PRO A 1 264 ? -9.289 -9.055 10.352 1 97.38 264 PRO A N 1
ATOM 2123 C CA . PRO A 1 264 ? -9.102 -9.531 11.727 1 97.38 264 PRO A CA 1
ATOM 2124 C C . PRO A 1 264 ? -9.383 -8.453 12.766 1 97.38 264 PRO A C 1
ATOM 2126 O O . PRO A 1 264 ? -9.984 -8.734 13.805 1 97.38 264 PRO A O 1
ATOM 2129 N N . TYR A 1 265 ? -8.961 -7.262 12.523 1 97.62 265 TYR A N 1
ATOM 2130 C CA . TYR A 1 265 ? -9.188 -6.172 13.469 1 97.62 265 TYR A CA 1
ATOM 2131 C C . TYR A 1 265 ? -10.68 -5.887 13.625 1 97.62 265 TYR A C 1
ATOM 2133 O O . TYR A 1 265 ? -11.164 -5.691 14.742 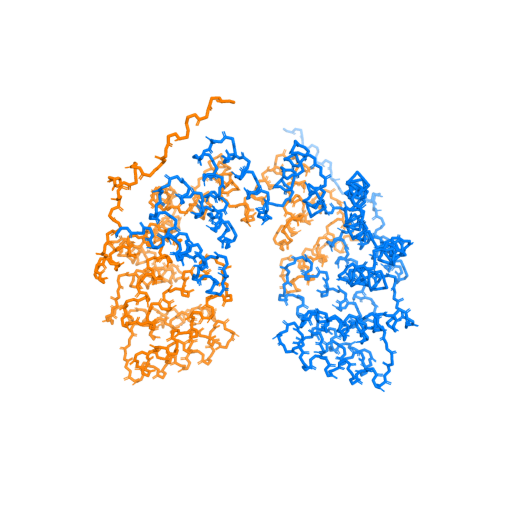1 97.62 265 TYR A O 1
ATOM 2141 N N . ARG A 1 266 ? -11.391 -5.82 12.523 1 97.12 266 ARG A N 1
ATOM 2142 C CA . ARG A 1 266 ? -12.828 -5.578 12.555 1 97.12 266 ARG A CA 1
ATOM 2143 C C . ARG A 1 266 ? -13.547 -6.672 13.336 1 97.12 266 ARG A C 1
ATOM 2145 O O . ARG A 1 266 ? -14.414 -6.379 14.172 1 97.12 266 ARG A O 1
ATOM 2152 N N . TYR A 1 267 ? -13.211 -7.941 13.055 1 97.19 267 TYR A N 1
ATOM 2153 C CA . TYR A 1 267 ? -13.875 -9.07 13.703 1 97.19 267 TYR A CA 1
ATOM 2154 C C . TYR A 1 267 ? -13.625 -9.055 15.211 1 97.19 267 TYR A C 1
ATOM 2156 O O . TYR A 1 267 ? -14.555 -9.203 16 1 97.19 267 TYR A O 1
ATOM 2164 N N . ARG A 1 268 ? -12.367 -8.875 15.633 1 96.88 268 ARG A N 1
ATOM 2165 C CA . ARG A 1 268 ? -12.039 -8.836 17.047 1 96.88 268 ARG A CA 1
ATOM 2166 C C . ARG A 1 268 ? -12.789 -7.711 17.75 1 96.88 268 ARG A C 1
ATOM 2168 O O . ARG A 1 268 ? -13.289 -7.895 18.875 1 96.88 268 ARG A O 1
ATOM 2175 N N . ALA A 1 269 ? -12.781 -6.566 17.094 1 98 269 ALA A N 1
ATOM 2176 C CA . ALA A 1 269 ? -13.508 -5.441 17.688 1 98 269 ALA A CA 1
ATOM 2177 C C . ALA A 1 269 ? -14.984 -5.766 17.844 1 98 269 ALA A C 1
ATOM 2179 O O . ALA A 1 269 ? -15.594 -5.434 18.875 1 98 269 ALA A O 1
ATOM 2180 N N . ALA A 1 270 ? -15.625 -6.383 16.859 1 96.69 270 ALA A N 1
ATOM 2181 C CA . ALA A 1 270 ? -17.031 -6.762 16.922 1 96.69 270 ALA A CA 1
ATOM 2182 C C . ALA A 1 270 ? -17.281 -7.75 18.062 1 96.69 270 ALA A C 1
ATOM 2184 O O . ALA A 1 270 ? -18.281 -7.645 18.781 1 96.69 270 ALA A O 1
ATOM 2185 N N . VAL A 1 271 ? -16.375 -8.719 18.219 1 96.12 271 VAL A N 1
ATOM 2186 C CA . VAL A 1 271 ? -16.5 -9.703 19.297 1 96.12 271 VAL A CA 1
ATOM 2187 C C . VAL A 1 271 ? -16.438 -9 20.656 1 96.12 271 VAL A C 1
ATOM 2189 O O . VAL A 1 271 ? -17.219 -9.297 21.562 1 96.12 271 VAL A O 1
ATOM 2192 N N . LEU A 1 272 ? -15.516 -8.086 20.797 1 96.81 272 LEU A N 1
ATOM 2193 C CA . LEU A 1 272 ? -15.398 -7.305 22.016 1 96.81 272 LEU A CA 1
ATOM 2194 C C . LEU A 1 272 ? -16.672 -6.52 22.281 1 96.81 272 LEU A C 1
ATOM 2196 O O . LEU A 1 272 ? -17.156 -6.473 23.422 1 96.81 272 LEU A O 1
ATOM 2200 N N . MET A 1 273 ? -17.188 -5.93 21.234 1 96.62 273 MET A N 1
ATOM 2201 C CA . MET A 1 273 ? -18.438 -5.176 21.375 1 96.62 273 MET A CA 1
ATOM 2202 C C . MET A 1 273 ? -19.578 -6.082 21.812 1 96.62 273 MET A C 1
ATOM 2204 O O . MET A 1 273 ? -20.359 -5.715 22.688 1 96.62 273 MET A O 1
ATOM 2208 N N . ASP A 1 274 ? -19.672 -7.273 21.266 1 94.94 274 ASP A N 1
ATOM 2209 C CA . ASP A 1 274 ? -20.688 -8.258 21.641 1 94.94 274 ASP A CA 1
ATOM 2210 C C . ASP A 1 274 ? -20.547 -8.656 23.109 1 94.94 274 ASP A C 1
ATOM 2212 O O . ASP A 1 274 ? -21.531 -8.977 23.766 1 94.94 274 ASP A O 1
ATOM 2216 N N . GLY A 1 275 ? -19.359 -8.648 23.562 1 96.06 275 GLY A N 1
ATOM 2217 C CA . GLY A 1 275 ? -19.094 -8.961 24.953 1 96.06 275 GLY A CA 1
ATOM 2218 C C . GLY A 1 275 ? -19.219 -7.762 25.875 1 96.06 275 GLY A C 1
ATOM 2219 O O . GLY A 1 275 ? -18.781 -7.805 27.031 1 96.06 275 GLY A O 1
ATOM 2220 N N . HIS A 1 276 ? -19.672 -6.633 25.359 1 96.5 276 HIS A N 1
ATOM 2221 C CA . HIS A 1 276 ? -19.938 -5.398 26.094 1 96.5 276 HIS A CA 1
ATOM 2222 C C . HIS A 1 276 ? -18.641 -4.758 26.578 1 96.5 276 HIS A C 1
ATOM 2224 O O . HIS A 1 276 ? -18.609 -4.137 27.641 1 96.5 276 HIS A O 1
ATOM 2230 N N . LYS A 1 277 ? -17.625 -5.086 25.922 1 97.69 277 LYS A N 1
ATOM 2231 C CA . LYS A 1 277 ? -16.344 -4.406 26.141 1 97.69 277 LYS A CA 1
ATOM 2232 C C . LYS A 1 277 ? -16.141 -3.283 25.125 1 97.69 277 LYS A C 1
ATOM 2234 O O . LYS A 1 277 ? -15.211 -3.33 24.312 1 97.69 277 LYS A O 1
ATOM 2239 N N . GLU A 1 278 ? -16.875 -2.287 25.234 1 97.56 278 GLU A N 1
ATOM 2240 C CA . GLU A 1 278 ? -17 -1.234 24.219 1 97.56 278 GLU A CA 1
ATOM 2241 C C . GLU A 1 278 ? -15.695 -0.449 24.094 1 97.56 278 GLU A C 1
ATOM 2243 O O . GLU A 1 278 ? -15.25 -0.153 22.984 1 97.56 278 GLU A O 1
ATOM 2248 N N . LYS A 1 279 ? -15.117 -0.069 25.219 1 97.62 279 LYS A N 1
ATOM 2249 C CA . LYS A 1 279 ? -13.891 0.721 25.172 1 97.62 279 LYS A CA 1
ATOM 2250 C C . LYS A 1 279 ? -12.766 -0.04 24.484 1 97.62 279 LYS A C 1
ATOM 2252 O O . LYS A 1 279 ? -12.047 0.521 23.656 1 97.62 279 LYS A O 1
ATOM 2257 N N . GLU A 1 280 ? -12.641 -1.293 24.828 1 97.94 280 GLU A N 1
ATOM 2258 C CA . GLU A 1 280 ? -11.617 -2.133 24.219 1 97.94 280 GLU A CA 1
ATOM 2259 C C . GLU A 1 280 ? -11.867 -2.312 22.719 1 97.94 280 GLU A C 1
ATOM 2261 O O . GLU A 1 280 ? -10.922 -2.359 21.922 1 97.94 280 GLU A O 1
ATOM 2266 N N . ALA A 1 281 ? -13.086 -2.459 22.328 1 98.31 281 ALA A N 1
ATOM 2267 C CA . ALA A 1 281 ? -13.469 -2.617 20.922 1 98.31 281 ALA A CA 1
ATOM 2268 C C . ALA A 1 281 ? -13.07 -1.392 20.109 1 98.31 281 ALA A C 1
ATOM 2270 O O . ALA A 1 281 ? -12.461 -1.521 19.047 1 98.31 281 ALA A O 1
ATOM 2271 N N . ILE A 1 282 ? -13.352 -0.231 20.672 1 98.25 282 ILE A N 1
ATOM 2272 C CA . ILE A 1 282 ? -13.047 1.025 20 1 98.25 282 ILE A CA 1
ATOM 2273 C C . ILE A 1 282 ? -11.539 1.22 19.922 1 98.25 282 ILE A C 1
ATOM 2275 O O . ILE A 1 282 ? -11.016 1.656 18.891 1 98.25 282 ILE A O 1
ATOM 2279 N N . GLU A 1 283 ? -10.875 0.854 20.953 1 97.38 283 GLU A N 1
ATOM 2280 C CA . GLU A 1 283 ? -9.422 0.968 20.969 1 97.38 283 GLU A CA 1
ATOM 2281 C C . GLU A 1 283 ? -8.781 0.063 19.922 1 97.38 283 GLU A C 1
ATOM 2283 O O . GLU A 1 283 ? -7.793 0.443 19.281 1 97.38 283 GLU A O 1
ATOM 2288 N N . GLU A 1 284 ? -9.305 -1.2 19.766 1 96.88 284 GLU A N 1
ATOM 2289 C CA . GLU A 1 284 ? -8.82 -2.127 18.75 1 96.88 284 GLU A CA 1
ATOM 2290 C C . GLU A 1 284 ? -8.883 -1.502 17.359 1 96.88 284 GLU A C 1
ATOM 2292 O O . GLU A 1 284 ? -7.918 -1.567 16.594 1 96.88 284 GLU A O 1
ATOM 2297 N N . LEU A 1 285 ? -9.93 -0.859 17.047 1 97.88 285 LEU A N 1
ATOM 2298 C CA . LEU A 1 285 ? -10.109 -0.228 15.742 1 97.88 285 LEU A CA 1
ATOM 2299 C C . LEU A 1 285 ? -9.25 1.022 15.617 1 97.88 285 LEU A C 1
ATOM 2301 O O . LEU A 1 285 ? -8.68 1.289 14.555 1 97.88 285 LEU A O 1
ATOM 2305 N N . THR A 1 286 ? -9.156 1.787 16.734 1 96.5 286 THR A N 1
ATOM 2306 C CA . THR A 1 286 ? -8.375 3.021 16.734 1 96.5 286 THR A CA 1
ATOM 2307 C C . THR A 1 286 ? -6.91 2.738 16.422 1 96.5 286 THR A C 1
ATOM 2309 O O . THR A 1 286 ? -6.281 3.453 15.641 1 96.5 286 THR A O 1
ATOM 2312 N N . ARG A 1 287 ? -6.441 1.68 16.984 1 94.25 287 ARG A N 1
ATOM 2313 C CA . ARG A 1 287 ? -5.059 1.289 16.734 1 94.25 287 ARG A CA 1
ATOM 2314 C C . ARG A 1 287 ? -4.844 0.913 15.273 1 94.25 287 ARG A C 1
ATOM 2316 O O . ARG A 1 287 ? -3.844 1.301 14.672 1 94.25 287 ARG A O 1
ATOM 2323 N N . ALA A 1 288 ? -5.742 0.175 14.703 1 95.38 288 ALA A N 1
ATOM 2324 C CA . ALA A 1 288 ? -5.629 -0.255 13.312 1 95.38 288 ALA A CA 1
ATOM 2325 C C . ALA A 1 288 ? -5.742 0.933 12.359 1 95.38 288 ALA A C 1
ATOM 2327 O O . ALA A 1 288 ? -4.996 1.028 11.383 1 95.38 288 ALA A O 1
ATOM 2328 N N . ILE A 1 289 ? -6.613 1.883 12.641 1 95.44 289 ILE A N 1
ATOM 2329 C CA . ILE A 1 289 ? -6.863 3.047 11.805 1 95.44 289 ILE A CA 1
ATOM 2330 C C . ILE A 1 289 ? -5.637 3.955 11.797 1 95.44 289 ILE A C 1
ATOM 2332 O O . ILE A 1 289 ? -5.367 4.637 10.805 1 95.44 289 ILE A O 1
ATOM 2336 N N . ALA A 1 290 ? -4.891 3.936 12.836 1 91.88 290 ALA A N 1
ATOM 2337 C CA . ALA A 1 290 ? -3.725 4.805 12.984 1 91.88 290 ALA A CA 1
ATOM 2338 C C . ALA A 1 290 ? -2.682 4.516 11.906 1 91.88 290 ALA A C 1
ATOM 2340 O O . ALA A 1 290 ? -1.97 5.422 11.469 1 91.88 290 ALA A O 1
ATOM 2341 N N . PHE A 1 291 ? -2.627 3.23 11.5 1 91.69 291 PHE A N 1
ATOM 2342 C CA . PHE A 1 291 ? -1.604 2.947 10.5 1 91.69 291 PHE A CA 1
ATOM 2343 C C . PHE A 1 291 ? -2.236 2.615 9.156 1 91.69 291 PHE A C 1
ATOM 2345 O O . PHE A 1 291 ? -1.552 2.592 8.133 1 91.69 291 PHE A O 1
ATOM 2352 N N . LYS A 1 292 ? -3.475 2.371 9.211 1 91.75 292 LYS A N 1
ATOM 2353 C CA . LYS A 1 292 ? -4.207 2.119 7.977 1 91.75 292 LYS A CA 1
ATOM 2354 C C . LYS A 1 292 ? -5.605 2.725 8.031 1 91.75 292 LYS A C 1
ATOM 2356 O O . LYS A 1 292 ? -6.523 2.129 8.602 1 91.75 292 LYS A O 1
ATOM 2361 N N . ALA A 1 293 ? -5.719 3.855 7.375 1 91.62 293 ALA A N 1
ATOM 2362 C CA . ALA A 1 293 ? -7.012 4.531 7.348 1 91.62 293 ALA A CA 1
ATOM 2363 C C . ALA A 1 293 ? -7.957 3.875 6.344 1 91.62 293 ALA A C 1
ATOM 2365 O O . ALA A 1 293 ? -8.195 4.414 5.258 1 91.62 293 ALA A O 1
ATOM 2366 N N . ASP A 1 294 ? -8.594 2.82 6.77 1 93.62 294 ASP A N 1
ATOM 2367 C CA . ASP A 1 294 ? -9.469 1.999 5.945 1 93.62 294 ASP A CA 1
ATOM 2368 C C . ASP A 1 294 ? -10.938 2.377 6.16 1 93.62 294 ASP A C 1
ATOM 2370 O O . ASP A 1 294 ? -11.367 2.592 7.293 1 93.62 294 ASP A O 1
ATOM 2374 N N . VAL A 1 295 ? -11.68 2.455 5.086 1 95.69 295 VAL A N 1
ATOM 2375 C CA . VAL A 1 295 ? -13.062 2.934 5.125 1 95.69 295 VAL A CA 1
ATOM 2376 C C . VAL A 1 295 ? -13.914 1.99 5.969 1 95.69 295 VAL A C 1
ATOM 2378 O O . VAL A 1 295 ? -14.789 2.436 6.719 1 95.69 295 VAL A O 1
ATOM 2381 N N . HIS A 1 296 ? -13.641 0.685 5.855 1 95.62 296 HIS A N 1
ATOM 2382 C CA . HIS A 1 296 ? -14.445 -0.276 6.605 1 95.62 296 HIS A CA 1
ATOM 2383 C C . HIS A 1 296 ? -14.141 -0.199 8.102 1 95.62 296 HIS A C 1
ATOM 2385 O O . HIS A 1 296 ? -15.031 -0.385 8.93 1 95.62 296 HIS A O 1
ATOM 2391 N N . LEU A 1 297 ? -12.898 0.049 8.445 1 97.44 297 LEU A N 1
ATOM 2392 C CA . LEU A 1 297 ? -12.531 0.256 9.844 1 97.44 297 LEU A CA 1
ATOM 2393 C C . LEU A 1 297 ? -13.195 1.513 10.398 1 97.44 297 LEU A C 1
ATOM 2395 O O . LEU A 1 297 ? -13.734 1.496 11.5 1 97.44 297 LEU A O 1
ATOM 2399 N N . LEU A 1 298 ? -13.141 2.559 9.602 1 97.81 298 LEU A N 1
ATOM 2400 C CA . LEU A 1 298 ? -13.766 3.812 10.016 1 97.81 298 LEU A CA 1
ATOM 2401 C C . LEU A 1 298 ? -15.273 3.643 10.18 1 97.81 298 LEU A C 1
ATOM 2403 O O . LEU A 1 298 ? -15.859 4.168 11.125 1 97.81 298 LEU A O 1
ATOM 2407 N N . HIS A 1 299 ? -15.891 2.932 9.258 1 97.5 299 HIS A N 1
ATOM 2408 C CA . HIS A 1 299 ? -17.328 2.684 9.328 1 97.5 299 HIS A CA 1
ATOM 2409 C C . HIS A 1 299 ? -17.688 1.945 10.609 1 97.5 299 HIS A C 1
ATOM 2411 O O . HIS A 1 299 ? -18.641 2.33 11.305 1 97.5 299 HIS A O 1
ATOM 2417 N N . LEU A 1 300 ? -16.984 0.909 10.891 1 97.94 300 LEU A N 1
ATOM 2418 C CA . LEU A 1 300 ? -17.281 0.12 12.078 1 97.94 300 LEU A CA 1
ATOM 2419 C C . LEU A 1 300 ? -17.078 0.947 13.344 1 97.94 300 LEU A C 1
ATOM 2421 O O . LEU A 1 300 ? -17.906 0.896 14.266 1 97.94 300 LEU A O 1
ATOM 2425 N N . ARG A 1 301 ? -15.992 1.686 13.414 1 98.25 301 ARG A N 1
ATOM 2426 C CA . ARG A 1 301 ? -15.766 2.508 14.602 1 98.25 301 ARG A CA 1
ATOM 2427 C C . ARG A 1 301 ? -16.844 3.576 14.734 1 98.25 301 ARG A C 1
ATOM 2429 O O . ARG A 1 301 ? -17.281 3.885 15.844 1 98.25 301 ARG A O 1
ATOM 2436 N N . ALA A 1 302 ? -17.234 4.148 13.633 1 97.94 302 ALA A N 1
ATOM 2437 C CA . ALA A 1 302 ? -18.328 5.109 13.664 1 97.94 302 ALA A CA 1
ATOM 2438 C C . ALA A 1 302 ? -19.594 4.477 14.227 1 97.94 302 ALA A C 1
ATOM 2440 O O . ALA A 1 302 ? -20.297 5.09 15.039 1 97.94 302 ALA A O 1
ATOM 2441 N N . ALA A 1 303 ? -19.938 3.311 13.766 1 97.62 303 ALA A N 1
ATOM 2442 C CA . ALA A 1 303 ? -21.109 2.59 14.266 1 97.62 303 ALA A CA 1
ATOM 2443 C C . ALA A 1 303 ? -21 2.338 15.766 1 97.62 303 ALA A C 1
ATOM 2445 O O . ALA A 1 303 ? -22 2.424 16.484 1 97.62 303 ALA A O 1
ATOM 2446 N N . PHE A 1 304 ? -19.828 1.948 16.234 1 98.25 304 PHE A N 1
ATOM 2447 C CA . PHE A 1 304 ? -19.609 1.72 17.656 1 98.25 304 PHE A CA 1
ATOM 2448 C C . PHE A 1 304 ? -19.797 3.006 18.453 1 98.25 304 PHE A C 1
ATOM 2450 O O . PHE A 1 304 ? -20.406 2.992 19.531 1 98.25 304 PHE A O 1
ATOM 2457 N N . TYR A 1 305 ? -19.234 4.094 17.969 1 97.5 305 TYR A N 1
ATOM 2458 C CA . TYR A 1 305 ? -19.453 5.379 18.625 1 97.5 305 TYR A CA 1
ATOM 2459 C C . TYR A 1 305 ? -20.938 5.719 18.688 1 97.5 305 TYR A C 1
ATOM 2461 O O . TYR A 1 305 ? -21.422 6.223 19.703 1 97.5 305 TYR A O 1
ATOM 2469 N N . GLU A 1 306 ? -21.594 5.473 17.594 1 95.69 306 GLU A N 1
ATOM 2470 C CA . GLU A 1 306 ? -23.047 5.676 17.609 1 95.69 306 GLU A CA 1
ATOM 2471 C C . GLU A 1 306 ? -23.703 4.844 18.703 1 95.69 306 GLU A C 1
ATOM 2473 O O . GLU A 1 306 ? -24.562 5.34 19.438 1 95.69 306 GLU A O 1
ATOM 2478 N N . HIS A 1 307 ? -23.344 3.621 18.781 1 95.38 307 HIS A N 1
ATOM 2479 C CA . HIS A 1 307 ? -23.922 2.678 19.719 1 95.38 307 HIS A CA 1
ATOM 2480 C C . HIS A 1 307 ? -23.75 3.164 21.156 1 95.38 307 HIS A C 1
ATOM 2482 O O . HIS A 1 307 ? -24.641 3.004 21.984 1 95.38 307 HIS A O 1
ATOM 2488 N N . ILE A 1 308 ? -22.625 3.785 21.484 1 95.94 308 ILE A N 1
ATOM 2489 C CA . ILE A 1 308 ? -22.375 4.203 22.859 1 95.94 308 ILE A CA 1
ATOM 2490 C C . ILE A 1 308 ? -22.844 5.648 23.047 1 95.94 308 ILE A C 1
ATOM 2492 O O . ILE A 1 308 ? -22.578 6.254 24.094 1 95.94 308 ILE A O 1
ATOM 2496 N N . GLY A 1 309 ? -23.375 6.293 22.016 1 93.75 309 GLY A N 1
ATOM 2497 C CA . GLY A 1 309 ? -23.969 7.621 22.109 1 93.75 309 GLY A CA 1
ATOM 2498 C C . GLY A 1 309 ? -22.969 8.734 21.891 1 93.75 309 GLY A C 1
ATOM 2499 O O . GLY A 1 309 ? -23.234 9.891 22.203 1 93.75 309 GLY A O 1
ATOM 2500 N N . ASP A 1 310 ? -21.781 8.375 21.438 1 95.06 310 ASP A N 1
ATOM 2501 C CA . ASP A 1 310 ? -20.766 9.383 21.094 1 95.06 310 ASP A CA 1
ATOM 2502 C C . ASP A 1 310 ? -20.969 9.898 19.672 1 95.06 310 ASP A C 1
ATOM 2504 O O . ASP A 1 310 ? -20.203 9.555 18.766 1 95.06 310 ASP A O 1
ATOM 2508 N N . VAL A 1 311 ? -21.844 10.789 19.453 1 94.25 311 VAL A N 1
ATOM 2509 C CA . VAL A 1 311 ? -22.281 11.273 18.141 1 94.25 311 VAL A CA 1
ATOM 2510 C C . VAL A 1 311 ? -21.141 12.039 17.484 1 94.25 311 VAL A C 1
ATOM 2512 O O . VAL A 1 311 ? -20.828 11.797 16.312 1 94.25 311 VAL A O 1
ATOM 2515 N N . PRO A 1 312 ? -20.438 12.93 18.203 1 92.94 312 PRO A N 1
ATOM 2516 C CA . PRO A 1 312 ? -19.312 13.617 17.547 1 92.94 312 PRO A CA 1
ATOM 2517 C C . PRO A 1 312 ? -18.266 12.648 17 1 92.94 312 PRO A C 1
ATOM 2519 O O . PRO A 1 312 ? -17.75 12.852 15.898 1 92.94 312 PRO A O 1
ATOM 2522 N N . GLY A 1 313 ? -18 11.617 17.781 1 95.44 313 GLY A N 1
ATOM 2523 C CA . GLY A 1 313 ? -17.047 10.617 17.328 1 95.44 313 GLY A CA 1
ATOM 2524 C C . GLY A 1 313 ? -17.516 9.883 16.078 1 95.44 313 GLY A C 1
ATOM 2525 O O . GLY A 1 313 ? -16.719 9.633 15.164 1 95.44 313 GLY A O 1
ATOM 2526 N N . ALA A 1 314 ? -18.734 9.562 16.047 1 97.06 314 ALA A N 1
ATOM 2527 C CA . ALA A 1 314 ? -19.328 8.883 14.898 1 97.06 314 ALA A CA 1
ATOM 2528 C C . ALA A 1 314 ? -19.266 9.766 13.648 1 97.06 314 ALA A C 1
ATOM 2530 O O . ALA A 1 314 ? -18.859 9.305 12.578 1 97.06 314 ALA A O 1
ATOM 2531 N N . LEU A 1 315 ? -19.578 11.008 13.82 1 95.19 315 LEU A N 1
ATOM 2532 C CA . LEU A 1 315 ? -19.594 11.938 12.695 1 95.19 315 LEU A CA 1
ATOM 2533 C C . LEU A 1 315 ? -18.172 12.164 12.172 1 95.19 315 LEU A C 1
ATOM 2535 O O . LEU A 1 315 ? -17.969 12.25 10.961 1 95.19 315 LEU A O 1
ATOM 2539 N N . ARG A 1 316 ? -17.266 12.266 13.109 1 95.31 316 ARG A N 1
ATOM 2540 C CA . ARG A 1 316 ? -15.875 12.43 12.719 1 95.31 316 ARG A CA 1
ATOM 2541 C C . ARG A 1 316 ? -15.43 11.312 11.781 1 95.31 316 ARG A C 1
ATOM 2543 O O . ARG A 1 316 ? -14.859 11.57 10.727 1 95.31 316 ARG A O 1
ATOM 2550 N N . ASP A 1 317 ? -15.719 10.094 12.141 1 97.44 317 ASP A N 1
ATOM 2551 C CA . ASP A 1 317 ? -15.312 8.938 11.344 1 97.44 317 ASP A CA 1
ATOM 2552 C C . ASP A 1 317 ? -16.078 8.891 10.016 1 97.44 317 ASP A C 1
ATOM 2554 O O . ASP A 1 317 ? -15.508 8.562 8.977 1 97.44 317 ASP A O 1
ATOM 2558 N N . CYS A 1 318 ? -17.328 9.242 10.047 1 97.06 318 CYS A N 1
ATOM 2559 C CA . CYS A 1 318 ? -18.125 9.273 8.82 1 97.06 318 CYS A CA 1
ATOM 2560 C C . CYS A 1 318 ? -17.547 10.266 7.824 1 97.06 318 CYS A C 1
ATOM 2562 O O . CYS A 1 318 ? -17.328 9.938 6.656 1 97.06 318 CYS A O 1
ATOM 2564 N N . ARG A 1 319 ? -17.312 11.406 8.328 1 95.5 319 ARG A N 1
ATOM 2565 C CA . ARG A 1 319 ? -16.812 12.484 7.477 1 95.5 319 ARG A CA 1
ATOM 2566 C C . ARG A 1 319 ? -15.445 12.141 6.906 1 95.5 319 ARG A C 1
ATOM 2568 O O . ARG A 1 319 ? -15.188 12.359 5.723 1 95.5 319 ARG A O 1
ATOM 2575 N N . ALA A 1 320 ? -14.625 11.594 7.703 1 96.25 320 ALA A N 1
ATOM 2576 C CA . ALA A 1 320 ? -13.305 11.18 7.234 1 96.25 320 ALA A CA 1
ATOM 2577 C C . ALA A 1 320 ? -13.414 10.102 6.16 1 96.25 320 ALA A C 1
ATOM 2579 O O . ALA A 1 320 ? -12.758 10.18 5.121 1 96.25 320 ALA A O 1
ATOM 2580 N N . ALA A 1 321 ? -14.242 9.094 6.402 1 97.19 321 ALA A N 1
ATOM 2581 C CA . ALA A 1 321 ? -14.414 7.992 5.457 1 97.19 321 ALA A CA 1
ATOM 2582 C C . ALA A 1 321 ? -14.977 8.492 4.129 1 97.19 321 ALA A C 1
ATOM 2584 O O . ALA A 1 321 ? -14.555 8.039 3.062 1 97.19 321 ALA A O 1
ATOM 2585 N N . LEU A 1 322 ? -15.891 9.438 4.223 1 96.44 322 LEU A N 1
ATOM 2586 C CA . LEU A 1 322 ? -16.547 9.945 3.02 1 96.44 322 LEU A CA 1
ATOM 2587 C C . LEU A 1 322 ? -15.602 10.852 2.234 1 96.44 322 LEU A C 1
ATOM 2589 O O . LEU A 1 322 ? -15.836 11.117 1.054 1 96.44 322 LEU A O 1
ATOM 2593 N N . SER A 1 323 ? -14.562 11.391 2.896 1 95.5 323 SER A N 1
ATOM 2594 C CA . SER A 1 323 ? -13.508 12.109 2.188 1 95.5 323 SER A CA 1
ATOM 2595 C C . SER A 1 323 ? -12.68 11.164 1.324 1 95.5 323 SER A C 1
ATOM 2597 O O . SER A 1 323 ? -12.133 11.578 0.3 1 95.5 323 SER A O 1
ATOM 2599 N N . VAL A 1 324 ? -12.57 9.922 1.741 1 94.81 324 VAL A N 1
ATOM 2600 C CA . VAL A 1 324 ? -11.812 8.906 1.017 1 94.81 324 VAL A CA 1
ATOM 2601 C C . VAL A 1 324 ? -12.672 8.328 -0.11 1 94.81 324 VAL A C 1
ATOM 2603 O O . VAL A 1 324 ? -12.219 8.227 -1.252 1 94.81 324 VAL A O 1
ATOM 2606 N N . ASP A 1 325 ? -13.883 7.996 0.247 1 95.56 325 ASP A N 1
ATOM 2607 C CA . ASP A 1 325 ? -14.836 7.445 -0.712 1 95.56 325 ASP A CA 1
ATOM 2608 C C . ASP A 1 325 ? -16.203 8.102 -0.563 1 95.56 325 ASP A C 1
ATOM 2610 O O . ASP A 1 325 ? -17.047 7.625 0.202 1 95.56 325 ASP A O 1
ATOM 2614 N N . PRO A 1 326 ? -16.438 9.125 -1.369 1 94.38 326 PRO A N 1
ATOM 2615 C CA . PRO A 1 326 ? -17.672 9.898 -1.221 1 94.38 326 PRO A CA 1
ATOM 2616 C C . PRO A 1 326 ? -18.906 9.094 -1.591 1 94.38 326 PRO A C 1
ATOM 2618 O O . PRO A 1 326 ? -20.031 9.484 -1.241 1 94.38 326 PRO A O 1
ATOM 2621 N N . ASN A 1 327 ? -18.781 7.992 -2.322 1 93.81 327 ASN A N 1
ATOM 2622 C CA . ASN A 1 327 ? -19.938 7.246 -2.812 1 93.81 327 ASN A CA 1
ATOM 2623 C C . ASN A 1 327 ? -20.141 5.961 -2.021 1 93.81 327 ASN A C 1
ATOM 2625 O O . ASN A 1 327 ? -20.891 5.078 -2.451 1 93.81 327 ASN A O 1
ATOM 2629 N N . HIS A 1 328 ? -19.5 5.852 -0.917 1 94.69 328 HIS A N 1
ATOM 2630 C CA . HIS A 1 328 ? -19.688 4.668 -0.081 1 94.69 328 HIS A CA 1
ATOM 2631 C C . HIS A 1 328 ? -21.078 4.645 0.534 1 94.69 328 HIS A C 1
ATOM 2633 O O . HIS A 1 328 ? -21.344 5.34 1.517 1 94.69 328 HIS A O 1
ATOM 2639 N N . GLN A 1 329 ? -21.953 3.826 0.112 1 95.19 329 GLN A N 1
ATOM 2640 C CA . GLN A 1 329 ? -23.375 3.852 0.405 1 95.19 329 GLN A CA 1
ATOM 2641 C C . GLN A 1 329 ? -23.641 3.617 1.891 1 95.19 329 GLN A C 1
ATOM 2643 O O . GLN A 1 329 ? -24.391 4.359 2.518 1 95.19 329 GLN A O 1
ATOM 2648 N N . GLU A 1 330 ? -23 2.623 2.439 1 95.06 330 GLU A N 1
ATOM 2649 C CA . GLU A 1 330 ? -23.219 2.309 3.848 1 95.06 330 GLU A CA 1
ATOM 2650 C C . GLU A 1 330 ? -22.828 3.48 4.742 1 95.06 330 GLU A C 1
ATOM 2652 O O . GLU A 1 330 ? -23.5 3.768 5.734 1 95.06 330 GLU A O 1
ATOM 2657 N N . MET A 1 331 ? -21.75 4.141 4.422 1 95.56 331 MET A N 1
ATOM 2658 C CA . MET A 1 331 ? -21.266 5.27 5.211 1 95.56 331 MET A CA 1
ATOM 2659 C C . MET A 1 331 ? -22.203 6.465 5.082 1 95.56 331 MET A C 1
ATOM 2661 O O . MET A 1 331 ? -22.438 7.188 6.051 1 95.56 331 MET A O 1
ATOM 2665 N N . LEU A 1 332 ? -22.703 6.668 3.908 1 95.94 332 LEU A N 1
ATOM 2666 C CA . LEU A 1 332 ? -23.672 7.746 3.684 1 95.94 332 LEU A CA 1
ATOM 2667 C C . LEU A 1 332 ? -24.922 7.547 4.535 1 95.94 332 LEU A C 1
ATOM 2669 O O . LEU A 1 332 ? -25.406 8.5 5.148 1 95.94 332 LEU A O 1
ATOM 2673 N N . GLU A 1 333 ? -25.344 6.328 4.551 1 96.19 333 GLU A N 1
ATOM 2674 C CA . GLU A 1 333 ? -26.531 6.012 5.355 1 96.19 333 GLU A CA 1
ATOM 2675 C C . GLU A 1 333 ? -26.266 6.258 6.84 1 96.19 333 GLU A C 1
ATOM 2677 O O . GLU A 1 333 ? -27.094 6.84 7.531 1 96.19 333 GLU A O 1
ATOM 2682 N N . LEU A 1 334 ? -25.125 5.816 7.27 1 96.19 334 LEU A N 1
ATOM 2683 C CA . LEU A 1 334 ? -24.766 6.023 8.664 1 96.19 334 LEU A CA 1
ATOM 2684 C C . LEU A 1 334 ? -24.625 7.512 8.977 1 96.19 334 LEU A C 1
ATOM 2686 O O . LEU A 1 334 ? -25.109 7.973 10.023 1 96.19 334 LEU A O 1
ATOM 2690 N N . HIS A 1 335 ? -23.906 8.211 8.148 1 95.06 335 HIS A N 1
ATOM 2691 C CA . HIS A 1 335 ? -23.734 9.648 8.312 1 95.06 335 HIS A CA 1
ATOM 2692 C C . HIS A 1 335 ? -25.078 10.352 8.438 1 95.06 335 HIS A C 1
ATOM 2694 O O . HIS A 1 335 ? -25.266 11.211 9.305 1 95.06 335 HIS A O 1
ATOM 2700 N N . ASN A 1 336 ? -26.031 9.984 7.586 1 93.44 336 ASN A N 1
ATOM 2701 C CA . ASN A 1 336 ? -27.359 10.578 7.617 1 93.44 336 ASN A CA 1
ATOM 2702 C C . ASN A 1 336 ? -28.094 10.25 8.914 1 93.44 336 ASN A C 1
ATOM 2704 O O . ASN A 1 336 ? -28.734 11.125 9.508 1 93.44 336 ASN A O 1
ATOM 2708 N N . ARG A 1 337 ? -27.984 9.078 9.289 1 93 337 ARG A N 1
ATOM 2709 C CA . ARG A 1 337 ? -28.641 8.633 10.508 1 93 337 ARG A CA 1
ATOM 2710 C C . ARG A 1 337 ? -28.078 9.352 11.727 1 93 337 ARG A C 1
ATOM 2712 O O . ARG A 1 337 ? -28.828 9.844 12.578 1 93 337 ARG A O 1
ATOM 2719 N N . VAL A 1 338 ? -26.781 9.438 11.773 1 92.56 338 VAL A N 1
ATOM 2720 C CA . VAL A 1 338 ? -26.125 10.039 12.93 1 92.56 338 VAL A CA 1
ATOM 2721 C C . VAL A 1 338 ? -26.328 11.547 12.914 1 92.56 338 VAL A C 1
ATOM 2723 O O . VAL A 1 338 ? -26.484 12.172 13.969 1 92.56 338 VAL A O 1
ATOM 2726 N N . ASN A 1 339 ? -26.25 12.078 11.711 1 86.88 339 ASN A N 1
ATOM 2727 C CA . ASN A 1 339 ? -26.453 13.516 11.57 1 86.88 339 ASN A CA 1
ATOM 2728 C C . ASN A 1 339 ? -27.844 13.945 12.031 1 86.88 339 ASN A C 1
ATOM 2730 O O . ASN A 1 339 ? -28.016 15.055 12.531 1 86.88 339 ASN A O 1
ATOM 2734 N N . SER A 1 340 ? -28.828 13.094 11.805 1 83 340 SER A N 1
ATOM 2735 C CA . SER A 1 340 ? -30.203 13.391 12.211 1 83 340 SER A CA 1
ATOM 2736 C C . SER A 1 340 ? -30.344 13.312 13.727 1 83 340 SER A C 1
ATOM 2738 O O . SER A 1 340 ? -31.297 13.859 14.289 1 83 340 SER A O 1
ATOM 2740 N N . GLN A 1 341 ? -29.469 12.602 14.273 1 74.38 341 GLN A N 1
ATOM 2741 C CA . GLN A 1 341 ? -29.484 12.477 15.727 1 74.38 341 GLN A CA 1
ATOM 2742 C C . GLN A 1 341 ? -28.812 13.688 16.391 1 74.38 341 GLN A C 1
ATOM 2744 O O . GLN A 1 341 ? -28.875 13.844 17.609 1 74.38 341 GLN A O 1
ATOM 2749 N N . GLU A 1 342 ? -28.141 14.367 15.445 1 63.72 342 GLU A N 1
ATOM 2750 C CA . GLU A 1 342 ? -27.469 15.547 15.977 1 63.72 342 GLU A CA 1
ATOM 2751 C C . GLU A 1 342 ? -28.469 16.562 16.516 1 63.72 342 GLU A C 1
ATOM 2753 O O . GLU A 1 342 ? -29.453 16.875 15.859 1 63.72 342 GLU A O 1
ATOM 2758 N N . PRO A 1 343 ? -28.531 16.844 17.781 1 52.47 343 PRO A N 1
ATOM 2759 C CA . PRO A 1 343 ? -29.547 17.75 18.312 1 52.47 343 PRO A CA 1
ATOM 2760 C C . PRO A 1 343 ? -29.516 19.125 17.625 1 52.47 343 PRO A C 1
ATOM 2762 O O . PRO A 1 343 ? -28.484 19.516 17.078 1 52.47 343 PRO A O 1
ATOM 2765 N N . MET B 1 1 ? -37 -14.352 30.609 1 19.42 1 MET B N 1
ATOM 2766 C CA . MET B 1 1 ? -38.281 -13.828 31.109 1 19.42 1 MET B CA 1
ATOM 2767 C C . MET B 1 1 ? -38.094 -12.43 31.688 1 19.42 1 MET B C 1
ATOM 2769 O O . MET B 1 1 ? -39.062 -11.789 32.094 1 19.42 1 MET B O 1
ATOM 2773 N N . PHE B 1 2 ? -37.031 -12.227 32.531 1 22.97 2 PHE B N 1
ATOM 2774 C CA . PHE B 1 2 ? -36.938 -10.891 33.125 1 22.97 2 PHE B CA 1
ATOM 2775 C C . PHE B 1 2 ? -36.875 -9.836 32 1 22.97 2 PHE B C 1
ATOM 2777 O O . PHE B 1 2 ? -35.875 -9.734 31.297 1 22.97 2 PHE B O 1
ATOM 2784 N 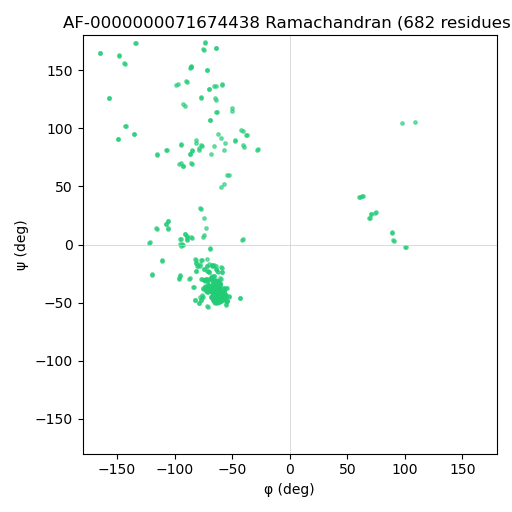N . GLU B 1 3 ? -38.094 -9.406 31.359 1 22.02 3 GLU B N 1
ATOM 2785 C CA . GLU B 1 3 ? -38.656 -8.648 30.25 1 22.02 3 GLU B CA 1
ATOM 2786 C C . GLU B 1 3 ? -38.438 -7.152 30.438 1 22.02 3 GLU B C 1
ATOM 2788 O O . GLU B 1 3 ? -38.938 -6.344 29.656 1 22.02 3 GLU B O 1
ATOM 2793 N N . GLY B 1 4 ? -38.125 -6.766 31.656 1 24.11 4 GLY B N 1
ATOM 2794 C CA . GLY B 1 4 ? -38.469 -5.359 31.797 1 24.11 4 GLY B CA 1
ATOM 2795 C C . GLY B 1 4 ? -37.625 -4.457 30.906 1 24.11 4 GLY B C 1
ATOM 2796 O O . GLY B 1 4 ? -36.438 -4.316 31.094 1 24.11 4 GLY B O 1
ATOM 2797 N N . ARG B 1 5 ? -38.031 -4.27 29.594 1 30.34 5 ARG B N 1
ATOM 2798 C CA . ARG B 1 5 ? -37.625 -3.424 28.484 1 30.34 5 ARG B CA 1
ATOM 2799 C C . ARG B 1 5 ? -37.75 -1.946 28.844 1 30.34 5 ARG B C 1
ATOM 2801 O O . ARG B 1 5 ? -38.812 -1.361 28.797 1 30.34 5 ARG B O 1
ATOM 2808 N N . VAL B 1 6 ? -37.156 -1.627 30.047 1 27.8 6 VAL B N 1
ATOM 2809 C CA . VAL B 1 6 ? -37.312 -0.184 30.219 1 27.8 6 VAL B CA 1
ATOM 2810 C C . VAL B 1 6 ? -36.844 0.531 28.953 1 27.8 6 VAL B C 1
ATOM 2812 O O . VAL B 1 6 ? -35.781 0.238 28.422 1 27.8 6 VAL B O 1
ATOM 2815 N N . ALA B 1 7 ? -37.688 1.236 28.25 1 28.7 7 ALA B N 1
ATOM 2816 C CA . ALA B 1 7 ? -37.688 1.932 26.969 1 28.7 7 ALA B CA 1
ATOM 2817 C C . ALA B 1 7 ? -36.656 3.062 26.953 1 28.7 7 ALA B C 1
ATOM 2819 O O . ALA B 1 7 ? -36.688 3.936 27.828 1 28.7 7 ALA B O 1
ATOM 2820 N N . ALA B 1 8 ? -35.438 2.783 26.438 1 30.56 8 ALA B N 1
ATOM 2821 C CA . ALA B 1 8 ? -34.25 3.59 26.219 1 30.56 8 ALA B CA 1
ATOM 2822 C C . ALA B 1 8 ? -34.594 4.973 25.688 1 30.56 8 ALA B C 1
ATOM 2824 O O . ALA B 1 8 ? -33.719 5.785 25.391 1 30.56 8 ALA B O 1
ATOM 2825 N N . SER B 1 9 ? -35.906 5.305 25.562 1 31.98 9 SER B N 1
ATOM 2826 C CA . SER B 1 9 ? -36.344 6.574 24.984 1 31.98 9 SER B CA 1
ATOM 2827 C C . SER B 1 9 ? -35.906 7.75 25.859 1 31.98 9 SER B C 1
ATOM 2829 O O . SER B 1 9 ? -35.562 8.82 25.328 1 31.98 9 SER B O 1
ATOM 2831 N N . GLN B 1 10 ? -36.156 7.762 27.203 1 31.27 10 GLN B N 1
ATOM 2832 C CA . GLN B 1 10 ? -36.094 8.969 28.016 1 31.27 10 GLN B CA 1
ATOM 2833 C C . GLN B 1 10 ? -34.656 9.461 28.172 1 31.27 10 GLN B C 1
ATOM 2835 O O . GLN B 1 10 ? -34.438 10.617 28.516 1 31.27 10 GLN B O 1
ATOM 2840 N N . LEU B 1 11 ? -33.75 8.531 28.266 1 29.34 11 LEU B N 1
ATOM 2841 C CA . LEU B 1 11 ? -32.375 8.953 28.609 1 29.34 11 LEU B CA 1
ATOM 2842 C C . LEU B 1 11 ? -31.719 9.617 27.406 1 29.34 11 LEU B C 1
ATOM 2844 O O . LEU B 1 11 ? -30.547 10.016 27.484 1 29.34 11 LEU B O 1
ATOM 2848 N N . ARG B 1 12 ? -32.438 9.891 26.312 1 33.19 12 ARG B N 1
ATOM 2849 C CA . ARG B 1 12 ? -31.938 10.477 25.062 1 33.19 12 ARG B CA 1
ATOM 2850 C C . ARG B 1 12 ? -31.641 11.969 25.25 1 33.19 12 ARG B C 1
ATOM 2852 O O . ARG B 1 12 ? -30.859 12.539 24.484 1 33.19 12 ARG B O 1
ATOM 2859 N N . THR B 1 13 ? -32.406 12.617 26.125 1 33 13 THR B N 1
ATOM 2860 C CA . THR B 1 13 ? -32.469 14.07 26.016 1 33 13 THR B CA 1
ATOM 2861 C C . THR B 1 13 ? -31.156 14.695 26.469 1 33 13 THR B C 1
ATOM 2863 O O . THR B 1 13 ? -30.703 15.695 25.891 1 33 13 THR B O 1
ATOM 2866 N N . LEU B 1 14 ? -30.641 14.391 27.672 1 32.62 14 LEU B N 1
ATOM 2867 C CA . LEU B 1 14 ? -29.781 15.344 28.359 1 32.62 14 LEU B CA 1
ATOM 2868 C C . LEU B 1 14 ? -28.375 15.328 27.75 1 32.62 14 LEU B C 1
ATOM 2870 O O . LEU B 1 14 ? -27.672 16.344 27.766 1 32.62 14 LEU B O 1
ATOM 2874 N N . VAL B 1 15 ? -27.812 14.18 27.562 1 33.84 15 VAL B N 1
ATOM 2875 C CA . VAL B 1 15 ? -26.375 14.273 27.281 1 33.84 15 VAL B CA 1
ATOM 2876 C C . VAL B 1 15 ? -26.172 14.711 25.828 1 33.84 15 VAL B C 1
ATOM 2878 O O . VAL B 1 15 ? -25.953 13.867 24.953 1 33.84 15 VAL B O 1
ATOM 2881 N N . TRP B 1 16 ? -27.109 15.5 25.312 1 34.62 16 TRP B N 1
ATOM 2882 C CA . TRP B 1 16 ? -26.906 16.016 23.969 1 34.62 16 TRP B CA 1
ATOM 2883 C C . TRP B 1 16 ? -25.562 16.734 23.859 1 34.62 16 TRP B C 1
ATOM 2885 O O . TRP B 1 16 ? -25.375 17.797 24.453 1 34.62 16 TRP B O 1
ATOM 2895 N N . GLU B 1 17 ? -24.453 16.125 24.094 1 38.44 17 GLU B N 1
ATOM 2896 C CA . GLU B 1 17 ? -23.234 16.844 23.766 1 38.44 17 GLU B CA 1
ATOM 2897 C C . GLU B 1 17 ? -23.406 17.672 22.484 1 38.44 17 GLU B C 1
ATOM 2899 O O . GLU B 1 17 ? -23.797 17.141 21.453 1 38.44 17 GLU B O 1
ATOM 2904 N N . HIS B 1 18 ? -23.766 18.969 22.562 1 40.22 18 HIS B N 1
ATOM 2905 C CA . HIS B 1 18 ? -23.891 20.047 21.609 1 40.22 18 HIS B CA 1
ATOM 2906 C C . HIS B 1 18 ? -22.938 19.875 20.438 1 40.22 18 HIS B C 1
ATOM 2908 O O . HIS B 1 18 ? -21.719 19.75 20.641 1 40.22 18 HIS B O 1
ATOM 2914 N N . VAL B 1 19 ? -23.25 19.109 19.516 1 50.22 19 VAL B N 1
ATOM 2915 C CA . VAL B 1 19 ? -22.484 19.297 18.297 1 50.22 19 VAL B CA 1
ATOM 2916 C C . VAL B 1 19 ? -22.281 20.781 18.031 1 50.22 19 VAL B C 1
ATOM 2918 O O . VAL B 1 19 ? -23.25 21.531 17.922 1 50.22 19 VAL B O 1
ATOM 2921 N N . GLU B 1 20 ? -21.312 21.391 18.562 1 54 20 GLU B N 1
ATOM 2922 C CA . GLU B 1 20 ? -20.938 22.797 18.453 1 54 20 GLU B CA 1
ATOM 2923 C C . GLU B 1 20 ? -21.078 23.297 17.016 1 54 20 GLU B C 1
ATOM 2925 O O . GLU B 1 20 ? -20.609 22.641 16.078 1 54 20 GLU B O 1
ATOM 2930 N N . HIS B 1 21 ? -22.094 23.953 16.625 1 66.44 21 HIS B N 1
ATOM 2931 C CA . HIS B 1 21 ? -22.219 24.719 15.398 1 66.44 21 HIS B CA 1
ATOM 2932 C C . HIS B 1 21 ? -21 25.625 15.195 1 66.44 21 HIS B C 1
ATOM 2934 O O . HIS B 1 21 ? -20.906 26.688 15.797 1 66.44 21 HIS B O 1
ATOM 2940 N N . TRP B 1 22 ? -20.031 25.109 14.562 1 79.44 22 TRP B N 1
ATOM 2941 C CA . TRP B 1 22 ? -18.797 25.859 14.344 1 79.44 22 TRP B CA 1
ATOM 2942 C C . TRP B 1 22 ? -18.969 26.891 13.234 1 79.44 22 TRP B C 1
ATOM 2944 O O . TRP B 1 22 ? -19.562 26.594 12.195 1 79.44 22 TRP B O 1
ATOM 2954 N N . THR B 1 23 ? -18.625 28.141 13.625 1 84.88 23 THR B N 1
ATOM 2955 C CA . THR B 1 23 ? -18.453 29.109 12.555 1 84.88 23 THR B CA 1
ATOM 2956 C C . THR B 1 23 ? -17.297 28.719 11.648 1 84.88 23 THR B C 1
ATOM 2958 O O . THR B 1 23 ? -16.562 27.781 11.938 1 84.88 23 THR B O 1
ATOM 2961 N N . THR B 1 24 ? -17.203 29.391 10.562 1 85.75 24 THR B N 1
ATOM 2962 C CA . THR B 1 24 ? -16.078 29.156 9.656 1 85.75 24 THR B CA 1
ATOM 2963 C C . THR B 1 24 ? -14.75 29.375 10.367 1 85.75 24 THR B C 1
ATOM 2965 O O . THR B 1 24 ? -13.812 28.609 10.195 1 85.75 24 THR B O 1
ATOM 2968 N N . ALA B 1 25 ? -14.773 30.438 11.188 1 87.62 25 ALA B N 1
ATOM 2969 C CA . ALA B 1 25 ? -13.562 30.75 11.938 1 87.62 25 ALA B CA 1
ATOM 2970 C C . ALA B 1 25 ? -13.234 29.625 12.93 1 87.62 25 ALA B C 1
ATOM 2972 O O . ALA B 1 25 ? -12.07 29.266 13.102 1 87.62 25 ALA B O 1
ATOM 2973 N N . ASP B 1 26 ? -14.227 29.094 13.492 1 91.06 26 ASP B N 1
ATOM 2974 C CA . ASP B 1 26 ? -14.031 27.984 14.43 1 91.06 26 ASP B CA 1
ATOM 2975 C C . ASP B 1 26 ? -13.477 26.75 13.719 1 91.06 26 ASP B C 1
ATOM 2977 O O . ASP B 1 26 ? -12.594 26.078 14.242 1 91.06 26 ASP B O 1
ATOM 2981 N N . CYS B 1 27 ? -14.031 26.516 12.578 1 91.19 27 CYS B N 1
ATOM 2982 C CA . CYS B 1 27 ? -13.586 25.359 11.805 1 91.19 27 CYS B CA 1
ATOM 2983 C C . CYS B 1 27 ? -12.109 25.484 11.445 1 91.19 27 CYS B C 1
ATOM 2985 O O . CYS B 1 27 ? -11.367 24.5 11.555 1 91.19 27 CYS B O 1
ATOM 2987 N N . TRP B 1 28 ? -11.703 26.641 11.109 1 91.06 28 TRP B N 1
ATOM 2988 C CA . TRP B 1 28 ? -10.297 26.844 10.758 1 91.06 28 TRP B CA 1
ATOM 2989 C C . TRP B 1 28 ? -9.398 26.641 11.977 1 91.06 28 TRP B C 1
ATOM 2991 O O . TRP B 1 28 ? -8.312 26.078 11.867 1 91.06 28 TRP B O 1
ATOM 3001 N N . LEU B 1 29 ? -9.891 27.109 13.109 1 93.56 29 LEU B N 1
ATOM 3002 C CA . LEU B 1 29 ? -9.133 26.922 14.344 1 93.56 29 LEU B CA 1
ATOM 3003 C C . LEU B 1 29 ? -9.016 25.438 14.68 1 93.56 29 LEU B C 1
ATOM 3005 O O . LEU B 1 29 ? -7.953 24.969 15.094 1 93.56 29 LEU B O 1
ATOM 3009 N N . GLN B 1 30 ? -10.094 24.75 14.492 1 94.38 30 GLN B N 1
ATOM 3010 C CA . GLN B 1 30 ? -10.094 23.312 14.75 1 94.38 30 GLN B CA 1
ATOM 3011 C C . GLN B 1 30 ? -9.164 22.594 13.781 1 94.38 30 GLN B C 1
ATOM 3013 O O . GLN B 1 30 ? -8.445 21.672 14.18 1 94.38 30 GLN B O 1
ATOM 3018 N N . LEU B 1 31 ? -9.219 22.984 12.555 1 94.5 31 LEU B N 1
ATOM 3019 C CA . LEU B 1 31 ? -8.336 22.375 11.555 1 94.5 31 LEU B CA 1
ATOM 3020 C C . LEU B 1 31 ? -6.875 22.609 11.906 1 94.5 31 LEU B C 1
ATOM 3022 O O . LEU B 1 31 ? -6.062 21.688 11.844 1 94.5 31 LEU B O 1
ATOM 3026 N N . TYR B 1 32 ? -6.59 23.844 12.32 1 94.69 32 TYR B N 1
ATOM 3027 C CA . TYR B 1 32 ? -5.223 24.188 12.688 1 94.69 32 TYR B CA 1
ATOM 3028 C C . TYR B 1 32 ? -4.75 23.344 13.875 1 94.69 32 TYR B C 1
ATOM 3030 O O . TYR B 1 32 ? -3.629 22.828 13.867 1 94.69 32 TYR B O 1
ATOM 3038 N N . ASP B 1 33 ? -5.605 23.188 14.82 1 94.94 33 ASP B N 1
ATOM 3039 C CA . ASP B 1 33 ? -5.266 22.422 16.016 1 94.94 33 ASP B CA 1
ATOM 3040 C C . ASP B 1 33 ? -5.016 20.953 15.664 1 94.94 33 ASP B C 1
ATOM 3042 O O . ASP B 1 33 ? -4.023 20.359 16.109 1 94.94 33 ASP B O 1
ATOM 3046 N N . ARG B 1 34 ? -5.805 20.391 14.891 1 94.38 34 ARG B N 1
ATOM 3047 C CA . ARG B 1 34 ? -5.707 18.984 14.531 1 94.38 34 ARG B CA 1
ATOM 3048 C C . ARG B 1 34 ? -4.527 18.734 13.602 1 94.38 34 ARG B C 1
ATOM 3050 O O . ARG B 1 34 ? -3.836 17.719 13.727 1 94.38 34 ARG B O 1
ATOM 3057 N N . TRP B 1 35 ? -4.379 19.641 12.734 1 93.25 35 TRP B N 1
ATOM 3058 C CA . TRP B 1 35 ? -3.236 19.562 11.828 1 93.25 35 TRP B CA 1
ATOM 3059 C C . TRP B 1 35 ? -1.923 19.609 12.602 1 93.25 35 TRP B C 1
ATOM 3061 O O . TRP B 1 35 ? -1.01 18.828 12.352 1 93.25 35 TRP B O 1
ATOM 3071 N N . SER B 1 36 ? -1.863 20.5 13.57 1 93.94 36 SER B N 1
ATOM 3072 C CA . SER B 1 36 ? -0.673 20.672 14.398 1 93.94 36 SER B CA 1
ATOM 3073 C C . SER B 1 36 ? -0.403 19.438 15.242 1 93.94 36 SER B C 1
ATOM 3075 O O . SER B 1 36 ? 0.752 19.047 15.438 1 93.94 36 SER B O 1
ATOM 3077 N N . SER B 1 37 ? -1.443 18.812 15.633 1 94.31 37 SER B N 1
ATOM 3078 C CA . SER B 1 37 ? -1.299 17.625 16.469 1 94.31 37 SER B CA 1
ATOM 3079 C C . SER B 1 37 ? -1.173 16.359 15.617 1 94.31 37 SER B C 1
ATOM 3081 O O . SER B 1 37 ? -1.187 15.25 16.141 1 94.31 37 SER B O 1
ATOM 3083 N N . VAL B 1 38 ? -1.122 16.453 14.391 1 92.81 38 VAL B N 1
ATOM 3084 C CA . VAL B 1 38 ? -0.969 15.359 13.438 1 92.81 38 VAL B CA 1
ATOM 3085 C C . VAL B 1 38 ? -2.143 14.391 13.57 1 92.81 38 VAL B C 1
ATOM 3087 O O . VAL B 1 38 ? -1.945 13.18 13.672 1 92.81 38 VAL B O 1
ATOM 3090 N N . ASP B 1 39 ? -3.279 14.93 13.734 1 94.06 39 ASP B N 1
ATOM 3091 C CA . ASP B 1 39 ? -4.539 14.195 13.695 1 94.06 39 ASP B CA 1
ATOM 3092 C C . ASP B 1 39 ? -5.164 14.25 12.305 1 94.06 39 ASP B C 1
ATOM 3094 O O . ASP B 1 39 ? -6.082 15.039 12.062 1 94.06 39 ASP B O 1
ATOM 3098 N N . ASP B 1 40 ? -4.758 13.367 11.461 1 94.12 40 ASP B N 1
ATOM 3099 C CA . ASP B 1 40 ? -5.152 13.422 10.055 1 94.12 40 ASP B CA 1
ATOM 3100 C C . ASP B 1 40 ? -6.629 13.07 9.883 1 94.12 40 ASP B C 1
ATOM 3102 O O . ASP B 1 40 ? -7.324 13.68 9.07 1 94.12 40 ASP B O 1
ATOM 3106 N N . ILE B 1 41 ? -7.133 12.148 10.648 1 94.81 41 ILE B N 1
ATOM 3107 C CA . ILE B 1 41 ? -8.531 11.75 10.562 1 94.81 41 ILE B CA 1
ATOM 3108 C C . ILE B 1 41 ? -9.422 12.906 11.016 1 94.81 41 ILE B C 1
ATOM 3110 O O . ILE B 1 41 ? -10.406 13.242 10.344 1 94.81 41 ILE B O 1
ATOM 3114 N N . GLY B 1 42 ? -9.031 13.453 12.156 1 95.38 42 GLY B N 1
ATOM 3115 C CA . GLY B 1 42 ? -9.773 14.602 12.641 1 95.38 42 GLY B CA 1
ATOM 3116 C C . GLY B 1 42 ? -9.75 15.781 11.68 1 95.38 42 GLY B C 1
ATOM 3117 O O . GLY B 1 42 ? -10.758 16.469 11.5 1 95.38 42 GLY B O 1
ATOM 3118 N N . SER B 1 43 ? -8.57 16.031 11.094 1 95.88 43 SER B N 1
ATOM 3119 C CA . SER B 1 43 ? -8.43 17.109 10.133 1 95.88 43 SER B CA 1
ATOM 3120 C C . SER B 1 43 ? -9.336 16.891 8.922 1 95.88 43 SER B C 1
ATOM 3122 O O . SER B 1 43 ? -9.977 17.828 8.453 1 95.88 43 SER B O 1
ATOM 3124 N N . LEU B 1 44 ? -9.43 15.648 8.438 1 96.19 44 LEU B N 1
ATOM 3125 C CA . LEU B 1 44 ? -10.289 15.328 7.309 1 96.19 44 LEU B CA 1
ATOM 3126 C C . LEU B 1 44 ? -11.75 15.609 7.645 1 96.19 44 LEU B C 1
ATOM 3128 O O . LEU B 1 44 ? -12.492 16.141 6.812 1 96.19 44 LEU B O 1
ATOM 3132 N N . SER B 1 45 ? -12.062 15.266 8.844 1 94.62 45 SER B N 1
ATOM 3133 C CA . SER B 1 45 ? -13.438 15.469 9.289 1 94.62 45 SER B CA 1
ATOM 3134 C C . SER B 1 45 ? -13.812 16.938 9.273 1 94.62 45 SER B C 1
ATOM 3136 O O . SER B 1 45 ? -14.891 17.312 8.805 1 94.62 45 SER B O 1
ATOM 3138 N N . VAL B 1 46 ? -12.945 17.766 9.781 1 95.19 46 VAL B N 1
ATOM 3139 C CA . VAL B 1 46 ? -13.211 19.203 9.844 1 95.19 46 VAL B CA 1
ATOM 3140 C C . VAL B 1 46 ? -13.344 19.766 8.43 1 95.19 46 VAL B C 1
ATOM 3142 O O . VAL B 1 46 ? -14.258 20.531 8.141 1 95.19 46 VAL B O 1
ATOM 3145 N N . ILE B 1 47 ? -12.453 19.359 7.508 1 95.94 47 ILE B N 1
ATOM 3146 C CA . ILE B 1 47 ? -12.5 19.828 6.133 1 95.94 47 ILE B CA 1
ATOM 3147 C C . ILE B 1 47 ? -13.828 19.422 5.488 1 95.94 47 ILE B C 1
ATOM 3149 O O . ILE B 1 47 ? -14.453 20.219 4.785 1 95.94 47 ILE B O 1
ATOM 3153 N N . TYR B 1 48 ? -14.211 18.203 5.719 1 94.06 48 TYR B N 1
ATOM 3154 C CA . TYR B 1 48 ? -15.477 17.734 5.18 1 94.06 48 TYR B CA 1
ATOM 3155 C C . TYR B 1 48 ? -16.625 18.609 5.637 1 94.06 48 TYR B C 1
ATOM 3157 O O . TYR B 1 48 ? -17.5 18.969 4.836 1 94.06 48 TYR B O 1
ATOM 3165 N N . GLN B 1 49 ? -16.594 18.922 6.879 1 91.12 49 GLN B N 1
ATOM 3166 C CA . GLN B 1 49 ? -17.641 19.781 7.434 1 91.12 49 GLN B CA 1
ATOM 3167 C C . GLN B 1 49 ? -17.609 21.156 6.785 1 91.12 49 GLN B C 1
ATOM 3169 O O . GLN B 1 49 ? -18.672 21.734 6.477 1 91.12 49 GLN B O 1
ATOM 3174 N N . MET B 1 50 ? -16.469 21.609 6.629 1 94 50 MET B N 1
ATOM 3175 C CA . MET B 1 50 ? -16.328 22.938 6.031 1 94 50 MET B CA 1
ATOM 3176 C C . MET B 1 50 ? -16.812 22.938 4.586 1 94 50 MET B C 1
ATOM 3178 O O . MET B 1 50 ? -17.359 23.938 4.113 1 94 50 MET B O 1
ATOM 3182 N N . LEU B 1 51 ? -16.594 21.891 3.863 1 93.44 51 LEU B N 1
ATOM 3183 C CA . LEU B 1 51 ? -16.984 21.781 2.457 1 93.44 51 LEU B CA 1
ATOM 3184 C C . LEU B 1 51 ? -18.5 21.844 2.299 1 93.44 51 LEU B C 1
ATOM 3186 O O . LEU B 1 51 ? -19 22.219 1.239 1 93.44 51 LEU B O 1
ATOM 3190 N N . GLU B 1 52 ? -19.141 21.562 3.322 1 85.06 52 GLU B N 1
ATOM 3191 C CA . GLU B 1 52 ? -20.594 21.625 3.277 1 85.06 52 GLU B CA 1
ATOM 3192 C C . GLU B 1 52 ? -21.094 23.062 3.318 1 85.06 52 GLU B C 1
ATOM 3194 O O . GLU B 1 52 ? -22.156 23.375 2.766 1 85.06 52 GLU B O 1
ATOM 3199 N N . SER B 1 53 ? -20.375 23.922 3.943 1 80.44 53 SER B N 1
ATOM 3200 C CA . SER B 1 53 ? -20.922 25.25 4.199 1 80.44 53 SER B CA 1
ATOM 3201 C C . SER B 1 53 ? -20.062 26.328 3.549 1 80.44 53 SER B C 1
ATOM 3203 O O . SER B 1 53 ? -20.547 27.438 3.264 1 80.44 53 SER B O 1
ATOM 3205 N N . ASP B 1 54 ? -18.875 26.094 3.346 1 75.81 54 ASP B N 1
ATOM 3206 C CA . ASP B 1 54 ? -17.938 27.156 2.971 1 75.81 54 ASP B CA 1
ATOM 3207 C C . ASP B 1 54 ? -17.953 27.391 1.464 1 75.81 54 ASP B C 1
ATOM 3209 O O . ASP B 1 54 ? -18.266 26.484 0.689 1 75.81 54 ASP B O 1
ATOM 3213 N N . SER B 1 55 ? -17.609 28.625 1.241 1 74.31 55 SER B N 1
ATOM 3214 C CA . SER B 1 55 ? -17.594 29.062 -0.151 1 74.31 55 SER B CA 1
ATOM 3215 C C . SER B 1 55 ? -16.266 28.766 -0.819 1 74.31 55 SER B C 1
ATOM 3217 O O . SER B 1 55 ? -16.188 28.594 -2.039 1 74.31 55 SER B O 1
ATOM 3219 N N . SER B 1 56 ? -15.156 28.719 -0.131 1 87.75 56 SER B N 1
ATOM 3220 C CA . SER B 1 56 ? -13.844 28.5 -0.724 1 87.75 56 SER B CA 1
ATOM 3221 C C . SER B 1 56 ? -13.562 27.016 -0.881 1 87.75 56 SER B C 1
ATOM 3223 O O . SER B 1 56 ? -12.602 26.5 -0.309 1 87.75 56 SER B O 1
ATOM 3225 N N . LYS B 1 57 ? -14.273 26.391 -1.812 1 92.75 57 LYS B N 1
ATOM 3226 C CA . LYS B 1 57 ? -14.234 24.938 -1.942 1 92.75 57 LYS B CA 1
ATOM 3227 C C . LYS B 1 57 ? -12.922 24.484 -2.58 1 92.75 57 LYS B C 1
ATOM 3229 O O . LYS B 1 57 ? -12.406 23.406 -2.256 1 92.75 57 LYS B O 1
ATOM 3234 N N . GLY B 1 58 ? -12.336 25.312 -3.445 1 95.56 58 GLY B N 1
ATOM 3235 C CA . GLY B 1 58 ? -11.078 24.969 -4.078 1 95.56 58 GLY B CA 1
ATOM 3236 C C . GLY B 1 58 ? -9.945 24.766 -3.09 1 95.56 58 GLY B C 1
ATOM 3237 O O . GLY B 1 58 ? -9.273 23.734 -3.113 1 95.56 58 GLY B O 1
ATOM 3238 N N . VAL B 1 59 ? -9.828 25.703 -2.152 1 94.94 59 VAL B N 1
ATOM 3239 C CA . VAL B 1 59 ? -8.781 25.656 -1.139 1 94.94 59 VAL B CA 1
ATOM 3240 C C . VAL B 1 59 ? -8.992 24.453 -0.229 1 94.94 59 VAL B C 1
ATOM 3242 O O . VAL B 1 59 ? -8.031 23.75 0.121 1 94.94 59 VAL B O 1
ATOM 3245 N N . LEU B 1 60 ? -10.211 24.172 0.075 1 95.94 60 LEU B N 1
ATOM 3246 C CA . LEU B 1 60 ? -10.531 23.094 1.001 1 95.94 60 LEU B CA 1
ATOM 3247 C C . LEU B 1 60 ? -10.281 21.734 0.36 1 95.94 60 LEU B C 1
ATOM 3249 O O . LEU B 1 60 ? -9.719 20.844 0.995 1 95.94 60 LEU B O 1
ATOM 3253 N N . TYR B 1 61 ? -10.617 21.562 -0.88 1 97.44 61 TYR B N 1
ATOM 3254 C CA . TYR B 1 61 ? -10.336 20.328 -1.596 1 97.44 61 TYR B CA 1
ATOM 3255 C C . TYR B 1 61 ? -8.836 20.109 -1.725 1 97.44 61 TYR B C 1
ATOM 3257 O O . TYR B 1 61 ? -8.367 18.969 -1.647 1 97.44 61 TYR B O 1
ATOM 3265 N N . PHE B 1 62 ? -8.164 21.172 -1.916 1 97.5 62 PHE B N 1
ATOM 3266 C CA . PHE B 1 62 ? -6.711 21.047 -1.994 1 97.5 62 PHE B CA 1
ATOM 3267 C C . PHE B 1 62 ? -6.137 20.547 -0.67 1 97.5 62 PHE B C 1
ATOM 3269 O O . PHE B 1 62 ? -5.305 19.641 -0.646 1 97.5 62 PHE B O 1
ATOM 3276 N N . ARG B 1 63 ? -6.594 21.172 0.407 1 96.44 63 ARG B N 1
ATOM 3277 C CA . ARG B 1 63 ? -6.141 20.703 1.716 1 96.44 63 ARG B CA 1
ATOM 3278 C C . ARG B 1 63 ? -6.504 19.25 1.942 1 96.44 63 ARG B C 1
ATOM 3280 O O . ARG B 1 63 ? -5.715 18.484 2.5 1 96.44 63 ARG B O 1
ATOM 3287 N N . GLN B 1 64 ? -7.688 18.906 1.56 1 97.12 64 GLN B N 1
ATOM 3288 C CA . GLN B 1 64 ? -8.125 17.516 1.659 1 97.12 64 GLN B CA 1
ATOM 3289 C C . GLN B 1 64 ? -7.176 16.578 0.905 1 97.12 64 GLN B C 1
ATOM 3291 O O . GLN B 1 64 ? -6.816 15.516 1.406 1 97.12 64 GLN B O 1
ATOM 3296 N N . SER B 1 65 ? -6.758 17 -0.303 1 97.69 65 SER B N 1
ATOM 3297 C CA . SER B 1 65 ? -5.852 16.188 -1.112 1 97.69 65 SER B CA 1
ATOM 3298 C C . SER B 1 65 ? -4.523 15.969 -0.4 1 97.69 65 SER B C 1
ATOM 3300 O O . SER B 1 65 ? -3.955 14.875 -0.458 1 97.69 65 SER B O 1
ATOM 3302 N N . LEU B 1 66 ? -4.027 16.984 0.271 1 95.56 66 LEU B N 1
ATOM 3303 C CA . LEU B 1 66 ? -2.768 16.875 1.001 1 95.56 66 LEU B CA 1
ATOM 3304 C C . LEU B 1 66 ? -2.881 15.844 2.125 1 95.56 66 LEU B C 1
ATOM 3306 O O . LEU B 1 66 ? -1.982 15.023 2.314 1 95.56 66 LEU B O 1
ATOM 3310 N N . LEU B 1 67 ? -4 15.875 2.855 1 95.94 67 LEU B N 1
ATOM 3311 C CA . LEU B 1 67 ? -4.219 14.953 3.965 1 95.94 67 LEU B CA 1
ATOM 3312 C C . LEU B 1 67 ? -4.379 13.523 3.459 1 95.94 67 LEU B C 1
ATOM 3314 O O . LEU B 1 67 ? -3.857 12.586 4.062 1 95.94 67 LEU B O 1
ATOM 3318 N N . LEU B 1 68 ? -5.086 13.391 2.375 1 96.88 68 LEU B N 1
ATOM 3319 C CA . LEU B 1 68 ? -5.324 12.07 1.804 1 96.88 68 LEU B CA 1
ATOM 3320 C C . LEU B 1 68 ? -4.016 11.438 1.326 1 96.88 68 LEU B C 1
ATOM 3322 O O . LEU B 1 68 ? -3.84 10.227 1.412 1 96.88 68 LEU B O 1
ATOM 3326 N N . LEU B 1 69 ? -3.109 12.258 0.85 1 94.38 69 LEU B N 1
ATOM 3327 C CA . LEU B 1 69 ? -1.784 11.758 0.494 1 94.38 69 LEU B CA 1
ATOM 3328 C C . LEU B 1 69 ? -1.037 11.273 1.729 1 94.38 69 LEU B C 1
ATOM 3330 O O . LEU B 1 69 ? -0.385 10.227 1.692 1 94.38 69 LEU B O 1
ATOM 3334 N N . ARG B 1 70 ? -1.16 11.992 2.812 1 91.75 70 ARG B N 1
ATOM 3335 C CA . ARG B 1 70 ? -0.518 11.594 4.059 1 91.75 70 ARG B CA 1
ATOM 3336 C C . ARG B 1 70 ? -1.069 10.266 4.559 1 91.75 70 ARG B C 1
ATOM 3338 O O . ARG B 1 70 ? -0.353 9.484 5.188 1 91.75 70 ARG B O 1
ATOM 3345 N N . LEU B 1 71 ? -2.299 10.062 4.266 1 92.94 71 LEU B N 1
ATOM 3346 C CA . LEU B 1 71 ? -2.967 8.844 4.715 1 92.94 71 LEU B CA 1
ATOM 3347 C C . LEU B 1 71 ? -2.807 7.727 3.689 1 92.94 71 LEU B C 1
ATOM 3349 O O . LEU B 1 71 ? -3.443 6.676 3.807 1 92.94 71 LEU B O 1
ATOM 3353 N N . ASN B 1 72 ? -2.025 7.926 2.684 1 90.75 72 ASN B N 1
ATOM 3354 C CA . ASN B 1 72 ? -1.694 6.953 1.646 1 90.75 72 ASN B CA 1
ATOM 3355 C C . ASN B 1 72 ? -2.93 6.543 0.849 1 90.75 72 ASN B C 1
ATOM 3357 O O . ASN B 1 72 ? -3.17 5.352 0.639 1 90.75 72 ASN B O 1
ATOM 3361 N N . CYS B 1 73 ? -3.723 7.492 0.547 1 93.94 73 CYS B N 1
ATOM 3362 C CA . CYS B 1 73 ? -4.871 7.328 -0.341 1 93.94 73 CYS B CA 1
ATOM 3363 C C . CYS B 1 73 ? -4.695 8.148 -1.613 1 93.94 73 CYS B C 1
ATOM 3365 O O . CYS B 1 73 ? -5.41 9.133 -1.827 1 93.94 73 CYS B O 1
ATOM 3367 N N . PRO B 1 74 ? -3.891 7.668 -2.525 1 92.75 74 PRO B N 1
ATOM 3368 C CA . PRO B 1 74 ? -3.512 8.5 -3.67 1 92.75 74 PRO B CA 1
ATOM 3369 C C . PRO B 1 74 ? -4.664 8.719 -4.648 1 92.75 74 PRO B C 1
ATOM 3371 O O . PRO B 1 74 ? -4.789 9.805 -5.227 1 92.75 74 PRO B O 1
ATOM 3374 N N . GLU B 1 75 ? -5.547 7.75 -4.859 1 91.69 75 GLU B N 1
ATOM 3375 C CA . GLU B 1 75 ? -6.672 7.91 -5.777 1 91.69 75 GLU B CA 1
ATOM 3376 C C . GLU B 1 75 ? -7.648 8.969 -5.273 1 91.69 75 GLU B C 1
ATOM 3378 O O . GLU B 1 75 ? -8.094 9.828 -6.035 1 91.69 75 GLU B O 1
ATOM 3383 N N . ALA B 1 76 ? -7.891 8.891 -4.016 1 95.62 76 ALA B N 1
ATOM 3384 C CA . ALA B 1 76 ? -8.789 9.875 -3.41 1 95.62 76 ALA B CA 1
ATOM 3385 C C . ALA B 1 76 ? -8.164 11.266 -3.436 1 95.62 76 ALA B C 1
ATOM 3387 O O . ALA B 1 76 ? -8.867 12.258 -3.645 1 95.62 76 ALA B O 1
ATOM 3388 N N . ALA B 1 77 ? -6.887 11.32 -3.189 1 97.06 77 ALA B N 1
ATOM 3389 C CA . ALA B 1 77 ? -6.176 12.602 -3.213 1 97.06 77 ALA B CA 1
ATOM 3390 C C . ALA B 1 77 ? -6.27 13.258 -4.59 1 97.06 77 ALA B C 1
ATOM 3392 O O . ALA B 1 77 ? -6.523 14.461 -4.695 1 97.06 77 ALA B O 1
ATOM 3393 N N . MET B 1 78 ? -6.117 12.445 -5.602 1 96.31 78 MET B N 1
ATOM 3394 C CA . MET B 1 78 ? -6.195 12.953 -6.969 1 96.31 78 MET B CA 1
ATOM 3395 C C . MET B 1 78 ? -7.602 13.453 -7.281 1 96.31 78 MET B C 1
ATOM 3397 O O . MET B 1 78 ? -7.766 14.5 -7.906 1 96.31 78 MET B O 1
ATOM 3401 N N . ARG B 1 79 ? -8.57 12.742 -6.867 1 96.5 79 ARG B N 1
ATOM 3402 C CA . ARG B 1 79 ? -9.953 13.18 -7.059 1 96.5 79 ARG B CA 1
ATOM 3403 C C . ARG B 1 79 ? -10.195 14.523 -6.375 1 96.5 79 ARG B C 1
ATOM 3405 O O . ARG B 1 79 ? -10.805 15.422 -6.961 1 96.5 79 ARG B O 1
ATOM 3412 N N . SER B 1 80 ? -9.727 14.602 -5.148 1 97.69 80 SER B N 1
ATOM 3413 C CA . SER B 1 80 ? -9.875 15.852 -4.41 1 97.69 80 SER B CA 1
ATOM 3414 C C . SER B 1 80 ? -9.148 17 -5.113 1 97.69 80 SER B C 1
ATOM 3416 O O . SER B 1 80 ? -9.641 18.125 -5.137 1 97.69 80 SER B O 1
ATOM 3418 N N . LEU B 1 81 ? -8.008 16.672 -5.645 1 97.75 81 LEU B N 1
ATOM 3419 C CA . LEU B 1 81 ? -7.25 17.688 -6.371 1 97.75 81 LEU B CA 1
ATOM 3420 C C . LEU B 1 81 ? -7.988 18.125 -7.633 1 97.75 81 LEU B C 1
ATOM 3422 O O . LEU B 1 81 ? -7.992 19.312 -7.98 1 97.75 81 LEU B O 1
ATOM 3426 N N . GLN B 1 82 ? -8.617 17.266 -8.289 1 97.69 82 GLN B N 1
ATOM 3427 C CA . GLN B 1 82 ? -9.438 17.594 -9.453 1 97.69 82 GLN B CA 1
ATOM 3428 C C . GLN B 1 82 ? -10.617 18.484 -9.062 1 97.69 82 GLN B C 1
ATOM 3430 O O . GLN B 1 82 ? -10.961 19.422 -9.781 1 97.69 82 GLN B O 1
ATOM 3435 N N . LEU B 1 83 ? -11.18 18.109 -7.984 1 97.38 83 LEU B N 1
ATOM 3436 C CA . LEU B 1 83 ? -12.273 18.938 -7.484 1 97.38 83 LEU B CA 1
ATOM 3437 C C . LEU B 1 83 ? -11.773 20.328 -7.125 1 97.38 83 LEU B C 1
ATOM 3439 O O . LEU B 1 83 ? -12.477 21.328 -7.352 1 97.38 83 LEU B O 1
ATOM 3443 N N . ALA B 1 84 ? -10.578 20.375 -6.539 1 98.06 84 ALA B N 1
ATOM 3444 C CA . ALA B 1 84 ? -9.992 21.688 -6.246 1 98.06 84 ALA B CA 1
ATOM 3445 C C . ALA B 1 84 ? -9.859 22.531 -7.512 1 98.06 84 ALA B C 1
ATOM 3447 O O . ALA B 1 84 ? -10.195 23.719 -7.516 1 98.06 84 ALA B O 1
ATOM 3448 N N . ARG B 1 85 ? -9.398 21.906 -8.578 1 98 85 ARG B N 1
ATOM 3449 C CA . ARG B 1 85 ? -9.258 22.578 -9.859 1 98 85 ARG B CA 1
ATOM 3450 C C . ARG B 1 85 ? -10.609 23.078 -10.367 1 98 85 ARG B C 1
ATOM 3452 O O . ARG B 1 85 ? -10.727 24.219 -10.82 1 98 85 ARG B O 1
ATOM 3459 N N . GLN B 1 86 ? -11.641 22.25 -10.25 1 97.06 86 GLN B N 1
ATOM 3460 C CA . GLN B 1 86 ? -12.977 22.562 -10.758 1 97.06 86 GLN B CA 1
ATOM 3461 C C . GLN B 1 86 ? -13.602 23.719 -9.984 1 97.06 86 GLN B C 1
ATOM 3463 O O . GLN B 1 86 ? -14.359 24.516 -10.539 1 97.06 86 GLN B O 1
ATOM 3468 N N . HIS B 1 87 ? -13.266 23.844 -8.742 1 96.62 87 HIS B N 1
ATOM 3469 C CA . HIS B 1 87 ? -13.906 24.844 -7.887 1 96.62 87 HIS B CA 1
ATOM 3470 C C . HIS B 1 87 ? -12.953 26 -7.586 1 96.62 87 HIS B C 1
ATOM 3472 O O . HIS B 1 87 ? -13.148 26.734 -6.617 1 96.62 87 HIS B O 1
ATOM 3478 N N . ALA B 1 88 ? -11.922 26.062 -8.414 1 96.81 88 ALA B N 1
ATOM 3479 C CA . ALA B 1 88 ? -10.977 27.141 -8.195 1 96.81 88 ALA B CA 1
ATOM 3480 C C . ALA B 1 88 ? -11.672 28.5 -8.297 1 96.81 88 ALA B C 1
ATOM 3482 O O . ALA B 1 88 ? -12.523 28.703 -9.164 1 96.81 88 ALA B O 1
ATOM 3483 N N . GLY B 1 89 ? -11.367 29.422 -7.414 1 94.75 89 GLY B N 1
ATOM 3484 C CA . GLY B 1 89 ? -11.992 30.734 -7.383 1 94.75 89 GLY B CA 1
ATOM 3485 C C . GLY B 1 89 ? -11.391 31.703 -8.375 1 94.75 89 GLY B C 1
ATOM 3486 O O . GLY B 1 89 ? -11.969 32.781 -8.641 1 94.75 89 GLY B O 1
ATOM 3487 N N . SER B 1 90 ? -10.195 31.453 -8.945 1 96.19 90 SER B N 1
ATOM 3488 C CA . SER B 1 90 ? -9.492 32.312 -9.891 1 96.19 90 SER B CA 1
ATOM 3489 C C . SER B 1 90 ? -8.664 31.5 -10.875 1 96.19 90 SER B C 1
ATOM 3491 O O . SER B 1 90 ? -8.438 30.312 -10.664 1 96.19 90 SER B O 1
ATOM 3493 N N . GLU B 1 91 ? -8.32 32.156 -11.922 1 97.19 91 GLU B N 1
ATOM 3494 C CA . GLU B 1 91 ? -7.523 31.484 -12.945 1 97.19 91 GLU B CA 1
ATOM 3495 C C . GLU B 1 91 ? -6.156 31.078 -12.398 1 97.19 91 GLU B C 1
ATOM 3497 O O . GLU B 1 91 ? -5.672 29.984 -12.688 1 97.19 91 GLU B O 1
ATOM 3502 N N . HIS B 1 92 ? -5.496 31.984 -11.68 1 97.25 92 HIS B N 1
ATOM 3503 C CA . HIS B 1 92 ? -4.176 31.656 -11.148 1 97.25 92 HIS B CA 1
ATOM 3504 C C . HIS B 1 92 ? -4.262 30.484 -10.156 1 97.25 92 HIS B C 1
ATOM 3506 O O . HIS B 1 92 ? -3.352 29.656 -10.094 1 97.25 92 HIS B O 1
ATOM 3512 N N . GLU B 1 93 ? -5.324 30.422 -9.398 1 97.19 93 GLU B N 1
ATOM 3513 C CA . GLU B 1 93 ? -5.535 29.297 -8.492 1 97.19 93 GLU B CA 1
ATOM 3514 C C . GLU B 1 93 ? -5.738 28 -9.258 1 97.19 93 GLU B C 1
ATOM 3516 O O . GLU B 1 93 ? -5.191 26.953 -8.883 1 97.19 93 GLU B O 1
ATOM 3521 N N . ARG B 1 94 ? -6.496 28.031 -10.297 1 98.19 94 ARG B N 1
ATOM 3522 C CA . ARG B 1 94 ? -6.742 26.875 -11.148 1 98.19 94 ARG B CA 1
ATOM 3523 C C . ARG B 1 94 ? -5.441 26.344 -11.734 1 98.19 94 ARG B C 1
ATOM 3525 O O . ARG B 1 94 ? -5.223 25.125 -11.766 1 98.19 94 ARG B O 1
ATOM 3532 N N . LEU B 1 95 ? -4.637 27.219 -12.188 1 98.38 95 LEU B N 1
ATOM 3533 C CA . LEU B 1 95 ? -3.357 26.859 -12.781 1 98.38 95 LEU B CA 1
ATOM 3534 C C . LEU B 1 95 ? -2.471 26.141 -11.773 1 98.38 95 LEU B C 1
ATOM 3536 O O . LEU B 1 95 ? -1.753 25.203 -12.125 1 98.38 95 LEU B O 1
ATOM 3540 N N . VAL B 1 96 ? -2.512 26.562 -10.539 1 98.25 96 VAL B N 1
ATOM 3541 C CA . VAL B 1 96 ? -1.729 25.922 -9.492 1 98.25 96 VAL B CA 1
ATOM 3542 C C . VAL B 1 96 ? -2.174 24.469 -9.336 1 98.25 96 VAL B C 1
ATOM 3544 O O . VAL B 1 96 ? -1.344 23.547 -9.305 1 98.25 96 VAL B O 1
ATOM 3547 N N . TYR B 1 97 ? -3.471 24.234 -9.234 1 98.31 97 TYR B N 1
ATOM 3548 C CA . TYR B 1 97 ? -3.988 22.875 -9.055 1 98.31 97 TYR B CA 1
ATOM 3549 C C . TYR B 1 97 ? -3.68 22.016 -10.266 1 98.31 97 TYR B C 1
ATOM 3551 O O . TYR B 1 97 ? -3.35 20.828 -10.125 1 98.31 97 TYR B O 1
ATOM 3559 N N . GLU B 1 98 ? -3.756 22.625 -11.43 1 98.06 98 GLU B N 1
ATOM 3560 C CA . GLU B 1 98 ? -3.348 21.906 -12.633 1 98.06 98 GLU B CA 1
ATOM 3561 C C . GLU B 1 98 ? -1.872 21.531 -12.57 1 98.06 98 GLU B C 1
ATOM 3563 O O . GLU B 1 98 ? -1.495 20.422 -12.984 1 98.06 98 GLU B O 1
ATOM 3568 N N . GLY B 1 99 ? -1.101 22.469 -12.086 1 98.19 99 GLY B N 1
ATOM 3569 C CA . GLY B 1 99 ? 0.314 22.188 -11.914 1 98.19 99 GLY B CA 1
ATOM 3570 C C . GLY B 1 99 ? 0.576 21.016 -10.984 1 98.19 99 GLY B C 1
ATOM 3571 O O . GLY B 1 99 ? 1.413 20.156 -11.273 1 98.19 99 GLY B O 1
ATOM 3572 N N . TRP B 1 100 ? -0.111 20.953 -9.836 1 97.19 100 TRP B N 1
ATOM 3573 C CA . TRP B 1 100 ? 0.028 19.859 -8.891 1 97.19 100 TRP B CA 1
ATOM 3574 C C . TRP B 1 100 ? -0.39 18.531 -9.523 1 97.19 100 TRP B C 1
ATOM 3576 O O . TRP B 1 100 ? 0.256 17.5 -9.305 1 97.19 100 TRP B O 1
ATOM 3586 N N . ILE B 1 101 ? -1.497 18.531 -10.297 1 96.31 101 ILE B N 1
ATOM 3587 C CA . ILE B 1 101 ? -1.982 17.344 -10.977 1 96.31 101 ILE B CA 1
ATOM 3588 C C . ILE B 1 101 ? -0.916 16.828 -11.938 1 96.31 101 ILE B C 1
ATOM 3590 O O . ILE B 1 101 ? -0.605 15.633 -11.953 1 96.31 101 ILE B O 1
ATOM 3594 N N . LEU B 1 102 ? -0.351 17.734 -12.672 1 95.62 102 LEU B N 1
ATOM 3595 C CA . LEU B 1 102 ? 0.696 17.375 -13.617 1 95.62 102 LEU B CA 1
ATOM 3596 C C . LEU B 1 102 ? 1.921 16.812 -12.898 1 95.62 102 LEU B C 1
ATOM 3598 O O . LEU B 1 102 ? 2.461 15.781 -13.281 1 95.62 102 LEU B O 1
ATOM 3602 N N . TYR B 1 103 ? 2.322 17.438 -11.844 1 94.25 103 TYR B N 1
ATOM 3603 C CA . TYR B 1 103 ? 3.463 16.984 -11.055 1 94.25 103 TYR B CA 1
ATOM 3604 C C . TYR B 1 103 ? 3.23 15.578 -10.516 1 94.25 103 TYR B C 1
ATOM 3606 O O . TYR B 1 103 ? 4.086 14.703 -10.664 1 94.25 103 TYR B O 1
ATOM 3614 N N . ASP B 1 104 ? 2.068 15.352 -9.969 1 91.5 104 ASP B N 1
ATOM 3615 C CA . ASP B 1 104 ? 1.753 14.078 -9.328 1 91.5 104 ASP B CA 1
ATOM 3616 C C . ASP B 1 104 ? 1.619 12.961 -10.359 1 91.5 104 ASP B C 1
ATOM 3618 O O . ASP B 1 104 ? 1.711 11.781 -10.023 1 91.5 104 ASP B O 1
ATOM 3622 N N . THR B 1 105 ? 1.325 13.297 -11.555 1 89.69 105 THR B N 1
ATOM 3623 C CA . THR B 1 105 ? 1.183 12.297 -12.609 1 89.69 105 THR B CA 1
ATOM 3624 C C . THR B 1 105 ? 2.484 12.133 -13.383 1 89.69 105 THR B C 1
ATOM 3626 O O . THR B 1 105 ? 2.51 11.5 -14.438 1 89.69 105 THR B O 1
ATOM 3629 N N . GLY B 1 106 ? 3.582 12.828 -12.961 1 87.81 106 GLY B N 1
ATOM 3630 C CA . GLY B 1 106 ? 4.906 12.602 -13.516 1 87.81 106 GLY B CA 1
ATOM 3631 C C . GLY B 1 106 ? 5.312 13.633 -14.547 1 87.81 106 GLY B C 1
ATOM 3632 O O . GLY B 1 106 ? 6.387 13.539 -15.141 1 87.81 106 GLY B O 1
ATOM 3633 N N . HIS B 1 107 ? 4.492 14.516 -14.836 1 92.12 107 HIS B N 1
ATOM 3634 C CA . HIS B 1 107 ? 4.801 15.578 -15.789 1 92.12 107 HIS B CA 1
ATOM 3635 C C . HIS B 1 107 ? 5.34 16.812 -15.086 1 92.12 107 HIS B C 1
ATOM 3637 O O . HIS B 1 107 ? 4.734 17.891 -15.156 1 92.12 107 HIS B O 1
ATOM 3643 N N . CYS B 1 108 ? 6.43 16.797 -14.531 1 92.44 108 CYS B N 1
ATOM 3644 C CA . CYS B 1 108 ? 7.02 17.797 -13.648 1 92.44 108 CYS B CA 1
ATOM 3645 C C . CYS B 1 108 ? 7.281 19.094 -14.406 1 92.44 108 CYS B C 1
ATOM 3647 O O . CYS B 1 108 ? 6.973 20.188 -13.914 1 92.44 108 CYS B O 1
ATOM 3649 N N . GLU B 1 109 ? 7.809 19 -15.602 1 93.19 109 GLU B N 1
ATOM 3650 C CA . GLU B 1 109 ? 8.133 20.188 -16.375 1 93.19 109 GLU B CA 1
ATOM 3651 C C . GLU B 1 109 ? 6.879 20.984 -16.719 1 93.19 109 GLU B C 1
ATOM 3653 O O . GLU B 1 109 ? 6.867 22.219 -16.625 1 93.19 109 GLU B O 1
ATOM 3658 N N . GLU B 1 110 ? 5.898 20.281 -17.125 1 95.69 110 GLU B N 1
ATOM 3659 C CA . GLU B 1 110 ? 4.637 20.938 -17.438 1 95.69 110 GLU B CA 1
ATOM 3660 C C . GLU B 1 110 ? 4.031 21.578 -16.188 1 95.69 110 GLU B C 1
ATOM 3662 O O . GLU B 1 110 ? 3.434 22.656 -16.25 1 95.69 110 GLU B O 1
ATOM 3667 N N . GLY B 1 111 ? 4.211 20.906 -15.062 1 96.31 111 GLY B N 1
ATOM 3668 C CA . GLY B 1 111 ? 3.758 21.469 -13.797 1 96.31 111 GLY B CA 1
ATOM 3669 C C . GLY B 1 111 ? 4.465 22.766 -13.438 1 96.31 111 GLY B C 1
ATOM 3670 O O . GLY B 1 111 ? 3.83 23.719 -12.977 1 96.31 111 GLY B O 1
ATOM 3671 N N . LEU B 1 112 ? 5.719 22.797 -13.711 1 95.38 112 LEU B N 1
ATOM 3672 C CA . LEU B 1 112 ? 6.516 23.984 -13.469 1 95.38 112 LEU B CA 1
ATOM 3673 C C . LEU B 1 112 ? 6.047 25.141 -14.352 1 95.38 112 LEU B C 1
ATOM 3675 O O . LEU B 1 112 ? 5.996 26.281 -13.906 1 95.38 112 LEU B O 1
ATOM 3679 N N . HIS B 1 113 ? 5.715 24.781 -15.547 1 97.06 113 HIS B N 1
ATOM 3680 C CA . HIS B 1 113 ? 5.23 25.797 -16.469 1 97.06 113 HIS B CA 1
ATOM 3681 C C . HIS B 1 113 ? 3.91 26.391 -15.992 1 97.06 113 HIS B C 1
ATOM 3683 O O . HIS B 1 113 ? 3.693 27.609 -16.109 1 97.06 113 HIS B O 1
ATOM 3689 N N . LYS B 1 114 ? 3.053 25.547 -15.477 1 98.25 114 LYS B N 1
ATOM 3690 C CA . LYS B 1 114 ? 1.782 26.031 -14.945 1 98.25 114 LYS B CA 1
ATOM 3691 C C . LYS B 1 114 ? 2.004 26.969 -13.758 1 98.25 114 LYS B C 1
ATOM 3693 O O . LYS B 1 114 ? 1.297 27.969 -13.617 1 98.25 114 LYS B O 1
ATOM 3698 N N . ALA B 1 115 ? 2.941 26.641 -12.93 1 98.06 115 ALA B N 1
ATOM 3699 C CA . ALA B 1 115 ? 3.271 27.5 -11.797 1 98.06 115 ALA B CA 1
ATOM 3700 C C . ALA B 1 115 ? 3.762 28.875 -12.266 1 98.06 115 ALA B C 1
ATOM 3702 O O . ALA B 1 115 ? 3.381 29.906 -11.711 1 98.06 115 ALA B O 1
ATOM 3703 N N . GLU B 1 116 ? 4.547 28.875 -13.297 1 98 116 GLU B N 1
ATOM 3704 C CA . GLU B 1 116 ? 5.07 30.125 -13.852 1 98 116 GLU B CA 1
ATOM 3705 C C . GLU B 1 116 ? 3.953 30.984 -14.445 1 98 116 GLU B C 1
ATOM 3707 O O . GLU B 1 116 ? 3.932 32.188 -14.258 1 98 116 GLU B O 1
ATOM 3712 N N . GLU B 1 117 ? 3.141 30.297 -15.156 1 98.38 117 GLU B N 1
ATOM 3713 C CA . GLU B 1 117 ? 1.983 31 -15.703 1 98.38 117 GLU B CA 1
ATOM 3714 C C . GLU B 1 117 ? 1.137 31.609 -14.586 1 98.38 117 GLU B C 1
ATOM 3716 O O . GLU B 1 117 ? 0.664 32.75 -14.711 1 98.38 117 GLU B O 1
ATOM 3721 N N . SER B 1 118 ? 0.928 30.859 -13.539 1 98.62 118 SER B N 1
ATOM 3722 C CA . SER B 1 118 ? 0.141 31.344 -12.406 1 98.62 118 SER B CA 1
ATOM 3723 C C . SER B 1 118 ? 0.79 32.562 -11.766 1 98.62 118 SER B C 1
ATOM 3725 O O . SER B 1 118 ? 0.11 33.562 -11.461 1 98.62 118 SER B O 1
ATOM 3727 N N . ILE B 1 119 ? 2.041 32.5 -11.562 1 98.12 119 ILE B N 1
ATOM 3728 C CA . ILE B 1 119 ? 2.789 33.594 -10.938 1 98.12 119 ILE B CA 1
ATOM 3729 C C . ILE B 1 119 ? 2.693 34.844 -11.797 1 98.12 119 ILE B C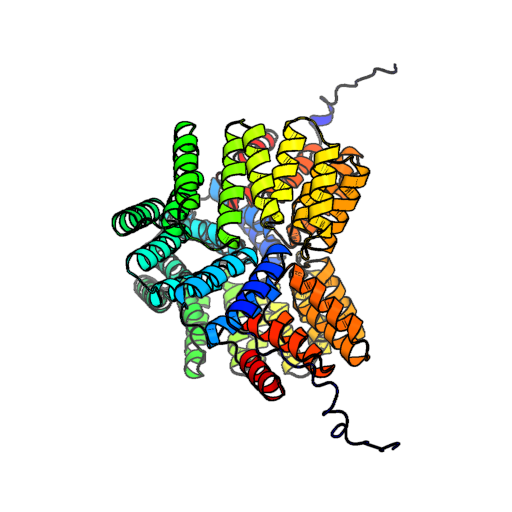 1
ATOM 3731 O O . ILE B 1 119 ? 2.613 35.969 -11.281 1 98.12 119 ILE B O 1
ATOM 3735 N N . SER B 1 120 ? 2.713 34.656 -13.125 1 98 120 SER B N 1
ATOM 3736 C CA . SER B 1 120 ? 2.639 35.781 -14.047 1 98 120 SER B CA 1
ATOM 3737 C C . SER B 1 120 ? 1.295 36.5 -13.945 1 98 120 SER B C 1
ATOM 3739 O O . SER B 1 120 ? 1.204 37.688 -14.195 1 98 120 SER B O 1
ATOM 3741 N N . ILE B 1 121 ? 0.285 35.75 -13.633 1 98.12 121 ILE B N 1
ATOM 3742 C CA . ILE B 1 121 ? -1.041 36.344 -13.477 1 98.12 121 ILE B CA 1
ATOM 3743 C C . ILE B 1 121 ? -1.151 37.031 -12.117 1 98.12 121 ILE B C 1
ATOM 3745 O O . ILE B 1 121 ? -1.512 38.188 -12.039 1 98.12 121 ILE B O 1
ATOM 3749 N N . GLN B 1 122 ? -0.78 36.312 -11.078 1 97.44 122 GLN B N 1
ATOM 3750 C CA . GLN B 1 122 ? -0.815 36.844 -9.719 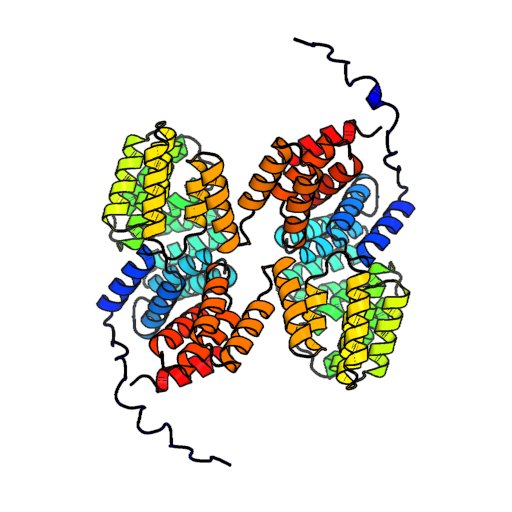1 97.44 122 GLN B CA 1
ATOM 3751 C C . GLN B 1 122 ? 0.155 36.062 -8.812 1 97.44 122 GLN B C 1
ATOM 3753 O O . GLN B 1 122 ? 0.084 34.844 -8.711 1 97.44 122 GLN B O 1
ATOM 3758 N N . ARG B 1 123 ? 0.971 36.844 -8.211 1 97.19 123 ARG B N 1
ATOM 3759 C CA . ARG B 1 123 ? 1.869 36.219 -7.23 1 97.19 123 ARG B CA 1
ATOM 3760 C C . ARG B 1 123 ? 1.087 35.656 -6.059 1 97.19 123 ARG B C 1
ATOM 3762 O O . ARG B 1 123 ? 0.243 36.344 -5.469 1 97.19 123 ARG B O 1
ATOM 3769 N N . SER B 1 124 ? 1.3 34.438 -5.812 1 97.44 124 SER B N 1
ATOM 3770 C CA . SER B 1 124 ? 0.597 33.781 -4.719 1 97.44 124 SER B CA 1
ATOM 3771 C C . SER B 1 124 ? 1.494 32.75 -4.016 1 97.44 124 SER B C 1
ATOM 3773 O O . SER B 1 124 ? 2.484 32.281 -4.586 1 97.44 124 SER B O 1
ATOM 3775 N N . PHE B 1 125 ? 1.183 32.469 -2.785 1 97.94 125 PHE B N 1
ATOM 3776 C CA . PHE B 1 125 ? 1.932 31.516 -1.986 1 97.94 125 PHE B CA 1
ATOM 3777 C C . PHE B 1 125 ? 2.002 30.172 -2.689 1 97.94 125 PHE B C 1
ATOM 3779 O O . PHE B 1 125 ? 3.09 29.625 -2.879 1 97.94 125 PHE B O 1
ATOM 3786 N N . GLU B 1 126 ? 0.864 29.641 -3.107 1 98 126 GLU B N 1
ATOM 3787 C CA . GLU B 1 126 ? 0.768 28.281 -3.635 1 98 126 GLU B CA 1
ATOM 3788 C C . GLU B 1 126 ? 1.534 28.141 -4.945 1 98 126 GLU B C 1
ATOM 3790 O O . GLU B 1 126 ? 2.102 27.078 -5.234 1 98 126 GLU B O 1
ATOM 3795 N N . ALA B 1 127 ? 1.524 29.141 -5.742 1 98.31 127 ALA B N 1
ATOM 3796 C CA . ALA B 1 127 ? 2.244 29.094 -7.012 1 98.31 127 ALA B CA 1
ATOM 3797 C C . ALA B 1 127 ? 3.752 29 -6.785 1 98.31 127 ALA B C 1
ATOM 3799 O O . ALA B 1 127 ? 4.43 28.172 -7.383 1 98.31 127 ALA B O 1
ATOM 3800 N N . PHE B 1 128 ? 4.25 29.891 -5.918 1 98.38 128 PHE B N 1
ATOM 3801 C CA . PHE B 1 128 ? 5.668 29.859 -5.586 1 98.38 128 PHE B CA 1
ATOM 3802 C C . PHE B 1 128 ? 6.039 28.531 -4.949 1 98.38 128 PHE B C 1
ATOM 3804 O O . PHE B 1 128 ? 7.086 27.953 -5.266 1 98.38 128 PHE B O 1
ATOM 3811 N N . PHE B 1 129 ? 5.191 28.094 -4.074 1 97.94 129 PHE B N 1
ATOM 3812 C CA . PHE B 1 129 ? 5.457 26.844 -3.361 1 97.94 129 PHE B CA 1
ATOM 3813 C C . PHE B 1 129 ? 5.527 25.672 -4.332 1 97.94 129 PHE B C 1
ATOM 3815 O O . PHE B 1 129 ? 6.434 24.844 -4.246 1 97.94 129 PHE B O 1
ATOM 3822 N N . LEU B 1 130 ? 4.555 25.578 -5.195 1 97.56 130 LEU B N 1
ATOM 3823 C CA . LEU B 1 130 ? 4.535 24.516 -6.203 1 97.56 130 LEU B CA 1
ATOM 3824 C C . LEU B 1 130 ? 5.828 24.516 -7.016 1 97.56 130 LEU B C 1
ATOM 3826 O O . LEU B 1 130 ? 6.441 23.469 -7.219 1 97.56 130 LEU B O 1
ATOM 3830 N N . LYS B 1 131 ? 6.215 25.688 -7.496 1 96.5 131 LYS B N 1
ATOM 3831 C CA . LYS B 1 131 ? 7.434 25.812 -8.289 1 96.5 131 LYS B CA 1
ATOM 3832 C C . LYS B 1 131 ? 8.656 25.359 -7.496 1 96.5 131 LYS B C 1
ATOM 3834 O O . LYS B 1 131 ? 9.5 24.625 -8.016 1 96.5 131 LYS B O 1
ATOM 3839 N N . ALA B 1 132 ? 8.727 25.75 -6.242 1 95.81 132 ALA B N 1
ATOM 3840 C CA . ALA B 1 132 ? 9.844 25.375 -5.375 1 95.81 132 ALA B CA 1
ATOM 3841 C C . ALA B 1 132 ? 9.867 23.859 -5.152 1 95.81 132 ALA B C 1
ATOM 3843 O O . ALA B 1 132 ? 10.93 23.234 -5.223 1 95.81 132 ALA B O 1
ATOM 3844 N N . TYR B 1 133 ? 8.758 23.328 -4.906 1 93.62 133 TYR B N 1
ATOM 3845 C CA . TYR B 1 133 ? 8.641 21.906 -4.621 1 93.62 133 TYR B CA 1
ATOM 3846 C C . TYR B 1 133 ? 9.07 21.078 -5.824 1 93.62 133 TYR B C 1
ATOM 3848 O O . TYR B 1 133 ? 9.836 20.125 -5.684 1 93.62 133 TYR B O 1
ATOM 3856 N N . ALA B 1 134 ? 8.555 21.375 -6.922 1 91.81 134 ALA B N 1
ATOM 3857 C CA . ALA B 1 134 ? 8.852 20.656 -8.148 1 91.81 134 ALA B CA 1
ATOM 3858 C C . ALA B 1 134 ? 10.344 20.734 -8.484 1 91.81 134 ALA B C 1
ATOM 3860 O O . ALA B 1 134 ? 10.945 19.75 -8.914 1 91.81 134 ALA B O 1
ATOM 3861 N N . LEU B 1 135 ? 10.938 21.875 -8.266 1 90.25 135 LEU B N 1
ATOM 3862 C CA . LEU B 1 135 ? 12.352 22.062 -8.57 1 90.25 135 LEU B CA 1
ATOM 3863 C C . LEU B 1 135 ? 13.227 21.297 -7.586 1 90.25 135 LEU B C 1
ATOM 3865 O O . LEU B 1 135 ? 14.266 20.75 -7.965 1 90.25 135 LEU B O 1
ATOM 3869 N N . ALA B 1 136 ? 12.812 21.25 -6.367 1 88.12 136 ALA B N 1
ATOM 3870 C CA . ALA B 1 136 ? 13.57 20.547 -5.336 1 88.12 136 ALA B CA 1
ATOM 3871 C C . ALA B 1 136 ? 13.594 19.047 -5.594 1 88.12 136 ALA B C 1
A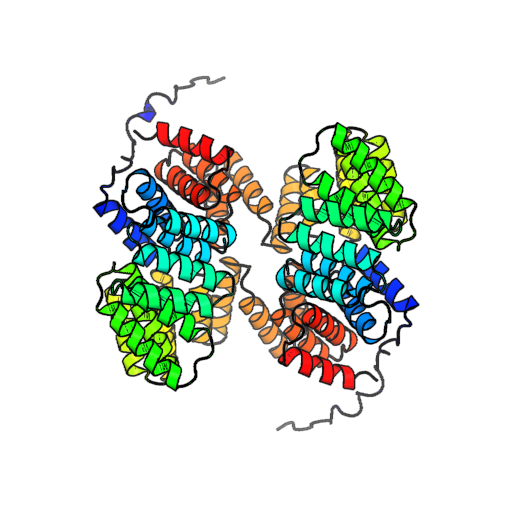TOM 3873 O O . ALA B 1 136 ? 14.57 18.359 -5.27 1 88.12 136 ALA B O 1
ATOM 3874 N N . ASP B 1 137 ? 12.594 18.484 -6.133 1 81.69 137 ASP B N 1
ATOM 3875 C CA . ASP B 1 137 ? 12.477 17.047 -6.41 1 81.69 137 ASP B CA 1
ATOM 3876 C C . ASP B 1 137 ? 13.32 16.656 -7.621 1 81.69 137 ASP B C 1
ATOM 3878 O O . ASP B 1 137 ? 13.75 15.508 -7.738 1 81.69 137 ASP B O 1
ATOM 3882 N N . SER B 1 138 ? 13.5 17.406 -8.766 1 72.25 138 SER B N 1
ATOM 3883 C CA . SER B 1 138 ? 14.203 17.109 -10.008 1 72.25 138 SER B CA 1
ATOM 3884 C C . SER B 1 138 ? 15.719 17.172 -9.812 1 72.25 138 SER B C 1
ATOM 3886 O O . SER B 1 138 ? 16.484 16.969 -10.758 1 72.25 138 SER B O 1
ATOM 3888 N N . ASN B 1 139 ? 16.438 17.047 -8.773 1 63.81 139 ASN B N 1
ATOM 3889 C CA . ASN B 1 139 ? 17.875 16.906 -8.523 1 63.81 139 ASN B CA 1
ATOM 3890 C C . ASN B 1 139 ? 18.516 18.234 -8.164 1 63.81 139 ASN B C 1
ATOM 3892 O O . ASN B 1 139 ? 18.641 19.125 -9.016 1 63.81 139 ASN B O 1
ATOM 3896 N N . LEU B 1 140 ? 18.75 18.312 -7 1 63.75 140 LEU B N 1
ATOM 3897 C CA . LEU B 1 140 ? 19.234 19.578 -6.473 1 63.75 140 LEU B CA 1
ATOM 3898 C C . LEU B 1 140 ? 20.734 19.734 -6.695 1 63.75 140 LEU B C 1
ATOM 3900 O O . LEU B 1 140 ? 21.516 18.891 -6.254 1 63.75 140 LEU B O 1
ATOM 3904 N N . ASP B 1 141 ? 21.062 20.297 -7.824 1 66.94 141 ASP B N 1
ATOM 3905 C CA . ASP B 1 141 ? 22.391 20.906 -7.926 1 66.94 141 ASP B CA 1
ATOM 3906 C C . ASP B 1 141 ? 22.469 22.188 -7.098 1 66.94 141 ASP B C 1
ATOM 3908 O O . ASP B 1 141 ? 21.453 22.75 -6.703 1 66.94 141 ASP B O 1
ATOM 3912 N N . PRO B 1 142 ? 23.594 22.469 -6.629 1 68.69 142 PRO B N 1
ATOM 3913 C CA . PRO B 1 142 ? 23.766 23.641 -5.777 1 68.69 142 PRO B CA 1
ATOM 3914 C C . PRO B 1 142 ? 23.016 24.859 -6.312 1 68.69 142 PRO B C 1
ATOM 3916 O O . PRO B 1 142 ? 22.438 25.625 -5.535 1 68.69 142 PRO B O 1
ATOM 3919 N N . SER B 1 143 ? 23.109 25.141 -7.566 1 75.06 143 SER B N 1
ATOM 3920 C CA . SER B 1 143 ? 22.391 26.266 -8.141 1 75.06 143 SER B CA 1
ATOM 3921 C C . SER B 1 143 ? 20.875 26.125 -7.926 1 75.06 143 SER B C 1
ATOM 3923 O O . SER B 1 143 ? 20.172 27.125 -7.746 1 75.06 143 SER B O 1
ATOM 3925 N N . SER B 1 144 ? 20.516 24.969 -7.762 1 85.69 144 SER B N 1
ATOM 3926 C CA . SER B 1 144 ? 19.094 24.703 -7.578 1 85.69 144 SER B CA 1
ATOM 3927 C C . SER B 1 144 ? 18.641 25.031 -6.16 1 85.69 144 SER B C 1
ATOM 3929 O O . SER B 1 144 ? 17.516 25.5 -5.949 1 85.69 144 SER B O 1
ATOM 3931 N N . PHE B 1 145 ? 19.625 25.156 -5.254 1 90.81 145 PHE B N 1
ATOM 3932 C CA . PHE B 1 145 ? 19.266 25.438 -3.873 1 90.81 145 PHE B CA 1
ATOM 3933 C C . PHE B 1 145 ? 18.906 26.906 -3.703 1 90.81 145 PHE B C 1
ATOM 3935 O O . PHE B 1 145 ? 17.906 27.234 -3.064 1 90.81 145 PHE B O 1
ATOM 3942 N N . ALA B 1 146 ? 19.734 27.719 -4.285 1 92.88 146 ALA B N 1
ATOM 3943 C CA . ALA B 1 146 ? 19.5 29.156 -4.164 1 92.88 146 ALA B CA 1
ATOM 3944 C C . ALA B 1 146 ? 18.141 29.531 -4.754 1 92.88 146 ALA B C 1
ATOM 3946 O O . ALA B 1 146 ? 17.422 30.359 -4.188 1 92.88 146 ALA B O 1
ATOM 3947 N N . THR B 1 147 ? 17.875 28.922 -5.855 1 94.25 147 THR B N 1
ATOM 3948 C CA . THR B 1 147 ? 16.609 29.219 -6.508 1 94.25 147 THR B CA 1
ATOM 3949 C C . THR B 1 147 ? 15.43 28.75 -5.648 1 94.25 147 THR B C 1
ATOM 3951 O O . THR B 1 147 ? 14.445 29.484 -5.484 1 94.25 147 THR B O 1
ATOM 3954 N N . VAL B 1 148 ? 15.523 27.594 -5.113 1 95.81 148 VAL B N 1
ATOM 3955 C CA . VAL B 1 148 ? 14.461 27.031 -4.285 1 95.81 148 VAL B CA 1
ATOM 3956 C C . VAL B 1 148 ? 14.273 27.891 -3.037 1 95.81 148 VAL B C 1
ATOM 3958 O O . VAL B 1 148 ? 13.141 28.203 -2.652 1 95.81 148 VAL B O 1
ATOM 3961 N N . ILE B 1 149 ? 15.352 28.344 -2.469 1 96.31 149 ILE B N 1
ATOM 3962 C CA . ILE B 1 149 ? 15.305 29.203 -1.288 1 96.31 149 ILE B CA 1
ATOM 3963 C C . ILE B 1 149 ? 14.578 30.5 -1.625 1 96.31 149 ILE B C 1
ATOM 3965 O O . ILE B 1 149 ? 13.672 30.922 -0.896 1 96.31 149 ILE B O 1
ATOM 3969 N N . SER B 1 150 ? 14.984 31.047 -2.723 1 96.75 150 SER B N 1
ATOM 3970 C CA . SER B 1 150 ? 14.375 32.312 -3.145 1 96.75 150 SER B CA 1
ATOM 3971 C C . SER B 1 150 ? 12.875 32.125 -3.365 1 96.75 150 SER B C 1
ATOM 3973 O O . SER B 1 150 ? 12.078 33 -2.963 1 96.75 150 SER B O 1
ATOM 3975 N N . LEU B 1 151 ? 12.5 31.078 -3.984 1 97.31 151 LEU B N 1
ATOM 3976 C CA . LEU B 1 151 ? 11.094 30.812 -4.266 1 97.31 151 LEU B CA 1
ATOM 3977 C C . LEU B 1 151 ? 10.305 30.625 -2.973 1 97.31 151 LEU B C 1
ATOM 3979 O O . LEU B 1 151 ? 9.195 31.156 -2.84 1 97.31 151 LEU B O 1
ATOM 3983 N N . LEU B 1 152 ? 10.844 29.938 -2.037 1 98.06 152 LEU B N 1
ATOM 3984 C CA . LEU B 1 152 ? 10.172 29.719 -0.763 1 98.06 152 LEU B CA 1
ATOM 3985 C C . LEU B 1 152 ? 10.07 31.031 0.019 1 98.06 152 LEU B C 1
ATOM 3987 O O . LEU B 1 152 ? 9.062 31.281 0.684 1 98.06 152 LEU B O 1
ATOM 3991 N N . GLU B 1 153 ? 11.078 31.812 -0.064 1 98.06 153 GLU B N 1
ATOM 3992 C CA . GLU B 1 153 ? 11.031 33.125 0.562 1 98.06 153 GLU B CA 1
ATOM 3993 C C . GLU B 1 153 ? 9.945 34 -0.073 1 98.06 153 GLU B C 1
ATOM 3995 O O . GLU B 1 153 ? 9.234 34.719 0.626 1 98.06 153 GLU B O 1
ATOM 4000 N N . ASP B 1 154 ? 9.891 33.938 -1.384 1 98.19 154 ASP B N 1
ATOM 4001 C CA . ASP B 1 154 ? 8.836 34.656 -2.08 1 98.19 154 ASP B CA 1
ATOM 4002 C C . ASP B 1 154 ? 7.457 34.156 -1.674 1 98.19 154 ASP B C 1
ATOM 4004 O O . ASP B 1 154 ? 6.523 34.938 -1.523 1 98.19 154 ASP B O 1
ATOM 4008 N N . ALA B 1 155 ? 7.328 32.844 -1.521 1 98.44 155 ALA B N 1
ATOM 4009 C CA . ALA B 1 155 ? 6.066 32.281 -1.053 1 98.44 155 ALA B CA 1
ATOM 4010 C C . ALA B 1 155 ? 5.691 32.844 0.319 1 98.44 155 ALA B C 1
ATOM 4012 O O . ALA B 1 155 ? 4.551 33.281 0.538 1 98.44 155 ALA B O 1
ATOM 4013 N N . LEU B 1 156 ? 6.641 32.969 1.188 1 98.12 156 LEU B N 1
ATOM 4014 C CA . LEU B 1 156 ? 6.402 33.375 2.568 1 98.12 156 LEU B CA 1
ATOM 4015 C C . LEU B 1 156 ? 6.023 34.875 2.643 1 98.12 156 LEU B C 1
ATOM 4017 O O . LEU B 1 156 ? 5.441 35.312 3.631 1 98.12 156 LEU B O 1
ATOM 4021 N N . LYS B 1 157 ? 6.328 35.625 1.615 1 97.75 157 LYS B N 1
ATOM 4022 C CA . LYS B 1 157 ? 5.941 37.031 1.548 1 97.75 157 LYS B CA 1
ATOM 4023 C C . LYS B 1 157 ? 4.48 37.188 1.129 1 97.75 157 LYS B C 1
ATOM 4025 O O . LYS B 1 157 ? 3.881 38.25 1.322 1 97.75 157 LYS B O 1
ATOM 4030 N N . CYS B 1 158 ? 3.922 36.125 0.536 1 97.62 158 CYS B N 1
ATOM 4031 C CA . CYS B 1 158 ? 2.535 36.156 0.083 1 97.62 158 CYS B CA 1
ATOM 4032 C C . CYS B 1 158 ? 1.586 35.781 1.21 1 97.62 158 CYS B C 1
ATOM 4034 O O . CYS B 1 158 ? 1.975 35.062 2.133 1 97.62 158 CYS B O 1
ATOM 4036 N N . PRO B 1 159 ? 0.377 36.25 1.177 1 95.56 159 PRO B N 1
ATOM 4037 C CA . PRO B 1 159 ? -0.604 35.844 2.18 1 95.56 159 PRO B CA 1
ATOM 4038 C C . PRO B 1 159 ? -0.95 34.375 2.084 1 95.56 159 PRO B C 1
ATOM 4040 O O . PRO B 1 159 ? -1.032 33.812 0.982 1 95.56 159 PRO B O 1
ATOM 4043 N N . SER B 1 160 ? -1.013 33.719 3.223 1 94.56 160 SER B N 1
ATOM 4044 C CA . SER B 1 160 ? -1.433 32.312 3.338 1 94.56 160 SER B CA 1
ATOM 4045 C C . SER B 1 160 ? -1.767 31.953 4.781 1 94.56 160 SER B C 1
ATOM 4047 O O . SER B 1 160 ? -1.568 32.781 5.691 1 94.56 160 SER B O 1
ATOM 4049 N N . ASP B 1 161 ? -2.414 30.891 4.965 1 91 161 ASP B N 1
ATOM 4050 C CA . ASP B 1 161 ? -2.723 30.453 6.324 1 91 161 ASP B CA 1
ATOM 4051 C C . ASP B 1 161 ? -1.487 29.875 7.012 1 91 161 ASP B C 1
ATOM 4053 O O . ASP B 1 161 ? -0.467 29.641 6.363 1 91 161 ASP B O 1
ATOM 4057 N N . ARG B 1 162 ? -1.533 29.672 8.32 1 92 162 ARG B N 1
ATOM 4058 C CA . ARG B 1 162 ? -0.397 29.25 9.133 1 92 162 ARG B CA 1
ATOM 4059 C C . ARG B 1 162 ? 0.027 27.828 8.805 1 92 162 ARG B C 1
ATOM 4061 O O . ARG B 1 162 ? 1.198 27.469 8.953 1 92 162 ARG B O 1
ATOM 4068 N N . LEU B 1 163 ? -0.875 27.016 8.336 1 92.69 163 LEU B N 1
ATOM 4069 C CA . LEU B 1 163 ? -0.563 25.641 7.984 1 92.69 163 LEU B CA 1
ATOM 4070 C C . LEU B 1 163 ? 0.423 25.578 6.82 1 92.69 163 LEU B C 1
ATOM 4072 O O . LEU B 1 163 ? 1.45 24.906 6.902 1 92.69 163 LEU B O 1
ATOM 4076 N N . ARG B 1 164 ? 0.118 26.312 5.832 1 95.81 164 ARG B N 1
ATOM 4077 C CA . ARG B 1 164 ? 0.935 26.297 4.621 1 95.81 164 ARG B CA 1
ATOM 4078 C C . ARG B 1 164 ? 2.254 27.031 4.848 1 95.81 164 ARG B C 1
ATOM 4080 O O . ARG B 1 164 ? 3.297 26.609 4.344 1 95.81 164 ARG B O 1
ATOM 4087 N N . LYS B 1 165 ? 2.193 28.109 5.605 1 97.25 165 LYS B N 1
ATOM 4088 C CA . LYS B 1 165 ? 3.42 28.844 5.918 1 97.25 165 LYS B CA 1
ATOM 4089 C C . LYS B 1 165 ? 4.379 27.969 6.73 1 97.25 165 LYS B C 1
ATOM 4091 O O . LYS B 1 165 ? 5.594 28.031 6.539 1 97.25 165 LYS B O 1
ATOM 4096 N N . GLY B 1 166 ? 3.783 27.188 7.688 1 97.38 166 GLY B N 1
ATOM 4097 C CA . GLY B 1 166 ? 4.605 26.234 8.422 1 97.38 166 GLY B CA 1
ATOM 4098 C C . GLY B 1 166 ? 5.32 25.234 7.527 1 97.38 166 GLY B C 1
ATOM 4099 O O . GLY B 1 166 ? 6.492 24.938 7.742 1 97.38 166 GLY B O 1
ATOM 4100 N N . GLN B 1 167 ? 4.645 24.734 6.523 1 96.69 167 GLN B N 1
ATOM 4101 C CA . GLN B 1 167 ? 5.23 23.797 5.574 1 96.69 167 GLN B CA 1
ATOM 4102 C C . GLN B 1 167 ? 6.371 24.438 4.793 1 96.69 167 GLN B C 1
ATOM 4104 O O . GLN B 1 167 ? 7.402 23.797 4.555 1 96.69 167 GLN B O 1
ATOM 4109 N N . ALA B 1 168 ? 6.137 25.656 4.363 1 98.12 168 ALA B N 1
ATOM 4110 C CA . ALA B 1 168 ? 7.176 26.359 3.623 1 98.12 168 ALA B CA 1
ATOM 4111 C C . ALA B 1 168 ? 8.422 26.562 4.484 1 98.12 168 ALA B C 1
ATOM 4113 O O . ALA B 1 168 ? 9.547 26.375 4.012 1 98.12 168 ALA B O 1
ATOM 4114 N N . LEU B 1 169 ? 8.188 26.984 5.746 1 98.38 169 LEU B N 1
ATOM 4115 C CA . LEU B 1 169 ? 9.305 27.172 6.664 1 98.38 169 LEU B CA 1
ATOM 4116 C C . LEU B 1 169 ? 10.055 25.859 6.883 1 98.38 169 LEU B C 1
ATOM 4118 O O . LEU B 1 169 ? 11.289 25.828 6.895 1 98.38 169 LEU B O 1
ATOM 4122 N N . ASN B 1 170 ? 9.328 24.828 7.012 1 97.81 170 ASN B N 1
ATOM 4123 C CA . ASN B 1 170 ? 9.93 23.5 7.168 1 97.81 170 ASN B CA 1
ATOM 4124 C C . ASN B 1 170 ? 10.75 23.109 5.945 1 97.81 170 ASN B C 1
ATOM 4126 O O . ASN B 1 170 ? 11.867 22.594 6.078 1 97.81 170 ASN B O 1
ATOM 4130 N N . ASN B 1 171 ? 10.203 23.312 4.781 1 96.75 171 ASN B N 1
ATOM 4131 C CA . ASN B 1 171 ? 10.922 23.016 3.549 1 96.75 171 ASN B CA 1
ATOM 4132 C C . ASN B 1 171 ? 12.188 23.859 3.42 1 96.75 171 ASN B C 1
ATOM 4134 O O . ASN B 1 171 ? 13.219 23.359 2.961 1 96.75 171 ASN B O 1
ATOM 4138 N N . LEU B 1 172 ? 12.055 25.156 3.797 1 97.12 172 LEU B N 1
ATOM 4139 C CA . LEU B 1 172 ? 13.227 26.016 3.787 1 97.12 172 LEU B CA 1
ATOM 4140 C C . LEU B 1 172 ? 14.32 25.469 4.695 1 97.12 172 LEU B C 1
ATOM 4142 O O . LEU B 1 172 ? 15.492 25.453 4.32 1 97.12 172 LEU B O 1
ATOM 4146 N N . GLY B 1 173 ? 13.906 25.031 5.875 1 97.94 173 GLY B N 1
ATOM 4147 C CA . GLY B 1 173 ? 14.852 24.391 6.77 1 97.94 173 GLY B CA 1
ATOM 4148 C C . GLY B 1 173 ? 15.57 23.203 6.141 1 97.94 173 GLY B C 1
ATOM 4149 O O . GLY B 1 173 ? 16.781 23.078 6.258 1 97.94 173 GLY B O 1
ATOM 4150 N N . SER B 1 174 ? 14.836 22.391 5.453 1 96 174 SER B N 1
ATOM 4151 C CA . SER B 1 174 ? 15.398 21.203 4.82 1 96 174 SER B CA 1
ATOM 4152 C C . SER B 1 174 ? 16.422 21.562 3.75 1 96 174 SER B C 1
ATOM 4154 O O . SER B 1 174 ? 17.484 20.953 3.664 1 96 174 SER B O 1
ATOM 4156 N N . VAL B 1 175 ? 16.094 22.562 2.945 1 94.94 175 VAL B N 1
ATOM 4157 C CA . VAL B 1 175 ? 17 23 1.891 1 94.94 175 VAL B CA 1
ATOM 4158 C C . VAL B 1 175 ? 18.281 23.562 2.51 1 94.94 175 VAL B C 1
ATOM 4160 O O . VAL B 1 175 ? 19.391 23.312 2.018 1 94.94 175 VAL B O 1
ATOM 4163 N N . TYR B 1 176 ? 18.156 24.344 3.572 1 96.44 176 TYR B N 1
ATOM 4164 C CA . TYR B 1 176 ? 19.328 24.891 4.258 1 96.44 176 TYR B CA 1
ATOM 4165 C C . TYR B 1 176 ? 20.203 23.781 4.82 1 96.44 176 TYR B C 1
ATOM 4167 O O . TYR B 1 176 ? 21.438 23.891 4.816 1 96.44 176 TYR B O 1
ATOM 4175 N N . VAL B 1 177 ? 19.625 22.719 5.328 1 96.12 177 VAL B N 1
ATOM 4176 C CA . VAL B 1 177 ? 20.391 21.578 5.793 1 96.12 177 VAL B CA 1
ATOM 4177 C C . VAL B 1 177 ? 21.188 20.984 4.633 1 96.12 177 VAL B C 1
ATOM 4179 O O . VAL B 1 177 ? 22.375 20.703 4.766 1 96.12 177 VAL B O 1
ATOM 4182 N N . ASP B 1 178 ? 20.484 20.781 3.521 1 91.81 178 ASP B N 1
ATOM 4183 C CA . ASP B 1 178 ? 21.109 20.156 2.352 1 91.81 178 ASP B CA 1
ATOM 4184 C C . ASP B 1 178 ? 22.281 21 1.852 1 91.81 178 ASP B C 1
ATOM 4186 O O . ASP B 1 178 ? 23.234 20.453 1.297 1 91.81 178 ASP B O 1
ATOM 4190 N N . CYS B 1 179 ? 22.219 22.266 2.07 1 91 179 CYS B N 1
ATOM 4191 C CA . CYS B 1 179 ? 23.312 23.125 1.619 1 91 179 CYS B CA 1
ATOM 4192 C C . CYS B 1 179 ? 24.312 23.375 2.742 1 91 179 CYS B C 1
ATOM 4194 O O . CYS B 1 179 ? 25.219 24.188 2.594 1 91 179 CYS B O 1
ATOM 4196 N N . GLY B 1 180 ? 24.094 22.828 3.9 1 93.19 180 GLY B N 1
ATOM 4197 C CA . GLY B 1 180 ? 25.062 22.859 4.988 1 93.19 180 GLY B CA 1
ATOM 4198 C C . GLY B 1 180 ? 24.906 24.078 5.883 1 93.19 180 GLY B C 1
ATOM 4199 O O . GLY B 1 180 ? 25.75 24.328 6.75 1 93.19 180 GLY B O 1
ATOM 4200 N N . LYS B 1 181 ? 23.922 24.891 5.637 1 96.69 181 LYS B N 1
ATOM 4201 C CA . LYS B 1 181 ? 23.672 26.062 6.465 1 96.69 181 LYS B CA 1
ATOM 4202 C C . LYS B 1 181 ? 22.797 25.703 7.664 1 96.69 181 LYS B C 1
ATOM 4204 O O . LYS B 1 181 ? 21.641 26.141 7.754 1 96.69 181 LYS B O 1
ATOM 4209 N N . LEU B 1 182 ? 23.312 25.125 8.633 1 98.25 182 LEU B N 1
ATOM 4210 C CA . LEU B 1 182 ? 22.594 24.469 9.727 1 98.25 182 LEU B CA 1
ATOM 4211 C C . LEU B 1 182 ? 21.969 25.5 10.664 1 98.25 182 LEU B C 1
ATOM 4213 O O . LEU B 1 182 ? 20.875 25.281 11.188 1 98.25 182 LEU B O 1
ATOM 4217 N N . ASP B 1 183 ? 22.641 26.609 10.883 1 98.38 183 ASP B N 1
ATOM 4218 C CA . ASP B 1 183 ? 22.094 27.625 11.781 1 98.38 183 ASP B CA 1
ATOM 4219 C C . ASP B 1 183 ? 20.844 28.266 11.188 1 98.38 183 ASP B C 1
ATOM 4221 O O . ASP B 1 183 ? 19.859 28.5 11.906 1 98.38 183 ASP B O 1
ATOM 4225 N N . LEU B 1 184 ? 20.938 28.578 9.938 1 98.12 184 LEU B N 1
ATOM 4226 C CA . LEU B 1 184 ? 19.766 29.109 9.266 1 98.12 184 LEU B CA 1
ATOM 4227 C C . LEU B 1 184 ? 18.625 28.109 9.266 1 98.12 184 LEU B C 1
ATOM 4229 O O . LEU B 1 184 ? 17.469 28.469 9.438 1 98.12 184 LEU B O 1
ATOM 4233 N N . ALA B 1 185 ? 18.969 26.828 9.031 1 98.56 185 ALA B N 1
ATOM 4234 C CA . ALA B 1 185 ? 17.969 25.766 9.078 1 98.56 185 ALA B CA 1
ATOM 4235 C C . ALA B 1 185 ? 17.266 25.734 10.43 1 98.56 185 ALA B C 1
ATOM 4237 O O . ALA B 1 185 ? 16.031 25.703 10.492 1 98.56 185 ALA B O 1
ATOM 4238 N N . ALA B 1 186 ? 18.031 25.797 11.5 1 98.69 186 ALA B N 1
ATOM 4239 C CA . ALA B 1 186 ? 17.484 25.766 12.852 1 98.69 186 ALA B CA 1
ATOM 4240 C C . ALA B 1 186 ? 16.531 26.938 13.078 1 98.69 186 ALA B C 1
ATOM 4242 O O . ALA B 1 186 ? 15.461 26.766 13.688 1 98.69 186 ALA B O 1
ATOM 4243 N N . GLU B 1 187 ? 16.953 28.062 12.617 1 98.62 187 GLU B N 1
ATOM 4244 C CA . GLU B 1 187 ? 16.109 29.25 12.766 1 98.62 187 GLU B CA 1
ATOM 4245 C C . GLU B 1 187 ? 14.773 29.078 12.055 1 98.62 187 GLU B C 1
ATOM 4247 O O . GLU B 1 187 ? 13.727 29.453 12.586 1 98.62 187 GLU B O 1
ATOM 4252 N N . ARG B 1 188 ? 14.797 28.5 10.859 1 98.56 188 ARG B N 1
ATOM 4253 C CA . ARG B 1 188 ? 13.562 28.312 10.109 1 98.56 188 ARG B CA 1
ATOM 4254 C C . ARG B 1 188 ? 12.68 27.266 10.773 1 98.56 188 ARG B C 1
ATOM 4256 O O . ARG B 1 188 ? 11.461 27.422 10.852 1 98.56 188 ARG B O 1
ATOM 4263 N N . TYR B 1 189 ? 13.258 26.188 11.273 1 98.69 189 TYR B N 1
ATOM 4264 C CA . TYR B 1 189 ? 12.469 25.188 11.984 1 98.69 189 TYR B CA 1
ATOM 4265 C C . TYR B 1 189 ? 11.852 25.766 13.242 1 98.69 189 TYR B C 1
ATOM 4267 O O . TYR B 1 189 ? 10.695 25.469 13.57 1 98.69 189 TYR B O 1
ATOM 4275 N N . ARG B 1 190 ? 12.57 26.625 13.969 1 98.56 190 ARG B N 1
ATOM 4276 C CA . ARG B 1 190 ? 12.023 27.281 15.156 1 98.56 190 ARG B CA 1
ATOM 4277 C C . ARG B 1 190 ? 10.875 28.203 14.781 1 98.56 190 ARG B C 1
ATOM 4279 O O . ARG B 1 190 ? 9.883 28.297 15.508 1 98.56 190 ARG B O 1
ATOM 4286 N N . SER B 1 191 ? 11.086 28.891 13.664 1 98.44 191 SER B N 1
ATOM 4287 C CA . SER B 1 191 ? 10 29.75 13.18 1 98.44 191 SER B CA 1
ATOM 4288 C C . SER B 1 191 ? 8.75 28.922 12.875 1 98.44 191 SER B C 1
ATOM 4290 O O . SER B 1 191 ? 7.633 29.359 13.148 1 98.44 191 SER B O 1
ATOM 4292 N N . ALA B 1 192 ? 8.953 27.75 12.25 1 98.38 192 ALA B N 1
ATOM 4293 C CA . ALA B 1 192 ? 7.832 26.844 11.969 1 98.38 192 ALA B CA 1
ATOM 4294 C C . ALA B 1 192 ? 7.164 26.391 13.258 1 98.38 192 ALA B C 1
ATOM 4296 O O . ALA B 1 192 ? 5.934 26.359 13.359 1 98.38 192 ALA B O 1
ATOM 4297 N N . LEU B 1 193 ? 7.953 26.062 14.281 1 98 193 LEU B N 1
ATOM 4298 C CA . LEU B 1 193 ? 7.441 25.609 15.57 1 98 193 LEU B CA 1
ATOM 4299 C C . LEU B 1 193 ? 6.66 26.719 16.266 1 98 193 LEU B C 1
ATOM 4301 O O . LEU B 1 193 ? 5.684 26.438 16.969 1 98 193 LEU B O 1
ATOM 4305 N N . ASN B 1 194 ? 7.035 27.938 16.047 1 97.5 194 ASN B N 1
ATOM 4306 C CA . ASN B 1 194 ? 6.367 29.078 16.656 1 97.5 194 ASN B CA 1
ATOM 4307 C C . ASN B 1 194 ? 4.934 29.219 16.141 1 97.5 194 ASN B C 1
ATOM 4309 O O . ASN B 1 194 ? 4.074 29.766 16.844 1 97.5 194 ASN B O 1
ATOM 4313 N N . ILE B 1 195 ? 4.742 28.734 14.961 1 96.94 195 ILE B N 1
ATOM 4314 C CA . ILE B 1 195 ? 3.375 28.781 14.445 1 96.94 195 ILE B CA 1
ATOM 4315 C C . ILE B 1 195 ? 2.762 27.391 14.477 1 96.94 195 ILE B C 1
ATOM 4317 O O . ILE B 1 195 ? 1.936 27.047 13.625 1 96.94 195 ILE B O 1
ATOM 4321 N N . ARG B 1 196 ? 3.281 26.5 15.258 1 95.69 196 ARG B N 1
ATOM 4322 C CA . ARG B 1 196 ? 2.74 25.219 15.703 1 95.69 196 ARG B CA 1
ATOM 4323 C C . ARG B 1 196 ? 2.797 24.188 14.578 1 95.69 196 ARG B C 1
ATOM 4325 O O . ARG B 1 196 ? 1.877 23.375 14.422 1 95.69 196 ARG B O 1
ATOM 4332 N N . HIS B 1 197 ? 3.732 24.328 13.688 1 96.38 197 HIS B N 1
ATOM 4333 C CA . HIS B 1 197 ? 4.051 23.234 12.781 1 96.38 197 HIS B CA 1
ATOM 4334 C C . HIS B 1 197 ? 4.883 22.156 13.477 1 96.38 197 HIS B C 1
ATOM 4336 O O . HIS B 1 197 ? 6.105 22.109 13.312 1 96.38 197 HIS B O 1
ATOM 4342 N N . THR B 1 198 ? 4.273 21.25 14.125 1 96.06 198 THR B N 1
ATOM 4343 C CA . THR B 1 198 ? 4.855 20.328 15.094 1 96.06 198 THR B CA 1
ATOM 4344 C C . THR B 1 198 ? 5.875 19.406 14.422 1 96.06 198 THR B C 1
ATOM 4346 O O . THR B 1 198 ? 6.875 19.031 15.031 1 96.06 198 THR B O 1
ATOM 4349 N N . ARG B 1 199 ? 5.711 19.094 13.234 1 94.25 199 ARG B N 1
ATOM 4350 C CA . ARG B 1 199 ? 6.586 18.172 12.516 1 94.25 199 ARG B CA 1
ATOM 4351 C C . ARG B 1 199 ? 7.977 18.766 12.336 1 94.25 199 ARG B C 1
ATOM 4353 O O . ARG B 1 199 ? 8.93 18.047 12.016 1 94.25 199 ARG B O 1
ATOM 4360 N N . ALA B 1 200 ? 8.086 20.062 12.477 1 97.62 200 ALA B N 1
ATOM 4361 C CA . ALA B 1 200 ? 9.367 20.75 12.328 1 97.62 200 ALA B CA 1
ATOM 4362 C C . ALA B 1 200 ? 10.352 20.297 13.406 1 97.62 200 ALA B C 1
ATOM 4364 O O . ALA B 1 200 ? 11.562 20.5 13.273 1 97.62 200 ALA B O 1
ATOM 4365 N N . HIS B 1 201 ? 9.836 19.688 14.5 1 98.12 201 HIS B N 1
ATOM 4366 C CA . HIS B 1 201 ? 10.727 19.109 15.492 1 98.12 201 HIS B CA 1
ATOM 4367 C C . HIS B 1 201 ? 11.68 18.109 14.859 1 98.12 201 HIS B C 1
ATOM 4369 O O . HIS B 1 201 ? 12.836 17.984 15.281 1 98.12 201 HIS B O 1
ATOM 4375 N N . GLN B 1 202 ? 11.219 17.375 13.922 1 97.56 202 GLN B N 1
ATOM 4376 C CA . GLN B 1 202 ? 12.055 16.375 13.25 1 97.56 202 GLN B CA 1
ATOM 4377 C C . GLN B 1 202 ? 13.227 17.047 12.531 1 97.56 202 GLN B C 1
ATOM 4379 O O . GLN B 1 202 ? 14.359 16.562 12.617 1 97.56 202 GLN B O 1
ATOM 4384 N N . GLY B 1 203 ? 12.906 18.109 11.805 1 98.06 203 GLY B N 1
ATOM 4385 C CA . GLY B 1 203 ? 13.969 18.844 11.148 1 98.06 203 GLY B CA 1
ATOM 4386 C C . GLY B 1 203 ? 14.984 19.422 12.109 1 98.06 203 GLY B C 1
ATOM 4387 O O . GLY B 1 203 ? 16.188 19.344 11.875 1 98.06 203 GLY B O 1
ATOM 4388 N N . LEU B 1 204 ? 14.438 19.984 13.164 1 98.56 204 LEU B N 1
ATOM 4389 C CA . LEU B 1 204 ? 15.32 20.562 14.164 1 98.56 204 LEU B CA 1
ATOM 4390 C C . LEU B 1 204 ? 16.188 19.5 14.812 1 98.56 204 LEU B C 1
ATOM 4392 O O . LEU B 1 204 ? 17.375 19.734 15.086 1 98.56 204 LEU B O 1
ATOM 4396 N N . ALA B 1 205 ? 15.648 18.328 15.07 1 98.56 205 ALA B N 1
ATOM 4397 C CA . ALA B 1 205 ? 16.422 17.203 15.594 1 98.56 205 ALA B CA 1
ATOM 4398 C C . ALA B 1 205 ? 17.562 16.828 14.664 1 98.56 205 ALA B C 1
ATOM 4400 O O . ALA B 1 205 ? 18.688 16.578 15.117 1 98.56 205 ALA B O 1
ATOM 4401 N N . ARG B 1 206 ? 17.281 16.781 13.406 1 97.94 206 ARG B N 1
ATOM 4402 C CA . ARG B 1 206 ? 18.312 16.469 12.422 1 97.94 206 ARG B CA 1
ATOM 4403 C C . ARG B 1 206 ? 19.438 17.484 12.477 1 97.94 206 ARG B C 1
ATOM 4405 O O . ARG B 1 206 ? 20.609 17.125 12.391 1 97.94 206 ARG B O 1
ATOM 4412 N N . VAL B 1 207 ? 19.078 18.734 12.602 1 98.56 207 VAL B N 1
ATOM 4413 C CA . VAL B 1 207 ? 20.094 19.797 12.703 1 98.56 207 VAL B CA 1
ATOM 4414 C C . VAL B 1 207 ? 20.969 19.562 13.93 1 98.56 207 VAL B C 1
ATOM 4416 O O . VAL B 1 207 ? 22.188 19.625 13.844 1 98.56 207 VAL B O 1
ATOM 4419 N N . HIS B 1 208 ? 20.375 19.281 15.117 1 98.56 208 HIS B N 1
ATOM 4420 C CA . HIS B 1 208 ? 21.125 18.984 16.328 1 98.56 208 HIS B CA 1
ATOM 4421 C C . HIS B 1 208 ? 22.094 17.828 16.109 1 98.56 208 HIS B C 1
ATOM 4423 O O . HIS B 1 208 ? 23.25 17.891 16.516 1 98.56 208 HIS B O 1
ATOM 4429 N N . PHE B 1 209 ? 21.625 16.828 15.477 1 98 209 PHE B N 1
ATOM 4430 C CA . PHE B 1 209 ? 22.438 15.648 15.211 1 98 209 PHE B CA 1
ATOM 4431 C C . PHE B 1 209 ? 23.641 15.992 14.336 1 98 209 PHE B C 1
ATOM 4433 O O . PHE B 1 209 ? 24.766 15.57 14.625 1 98 209 PHE B O 1
ATOM 4440 N N . LEU B 1 210 ? 23.312 16.734 13.258 1 97.69 210 LEU B N 1
ATOM 4441 C CA . LEU B 1 210 ? 24.375 17.125 12.336 1 97.69 210 LEU B CA 1
ATOM 4442 C C . LEU B 1 210 ? 25.406 18.016 13.023 1 97.69 210 LEU B C 1
ATOM 4444 O O . LEU B 1 210 ? 26.562 18.078 12.609 1 97.69 210 LEU B O 1
ATOM 4448 N N . LYS B 1 211 ? 25 18.656 14.055 1 97.44 211 LYS B N 1
ATOM 4449 C CA . LYS B 1 211 ? 25.906 19.469 14.859 1 97.44 211 LYS B CA 1
ATOM 4450 C C . LYS B 1 211 ? 26.516 18.641 15.984 1 97.44 211 LYS B C 1
ATOM 4452 O O . LYS B 1 211 ? 27.062 19.203 16.938 1 97.44 211 LYS B O 1
ATOM 4457 N N . ASN B 1 212 ? 26.328 17.359 15.977 1 96.69 212 ASN B N 1
ATOM 4458 C CA . ASN B 1 212 ? 26.922 16.359 16.875 1 96.69 212 ASN B CA 1
ATOM 4459 C C . ASN B 1 212 ? 26.344 16.469 18.281 1 96.69 212 ASN B C 1
ATOM 4461 O O . ASN B 1 212 ? 27.062 16.281 19.266 1 96.69 212 ASN B O 1
ATOM 4465 N N . ASP B 1 213 ? 25.172 16.953 18.328 1 97.38 213 ASP B N 1
ATOM 4466 C CA . ASP B 1 213 ? 24.438 16.984 19.594 1 97.38 213 ASP B CA 1
ATOM 4467 C C . ASP B 1 213 ? 23.312 15.945 19.594 1 97.38 213 ASP B C 1
ATOM 4469 O O . ASP B 1 213 ? 22.141 16.297 19.453 1 97.38 213 ASP B O 1
ATOM 4473 N N . ARG B 1 214 ? 23.625 14.781 19.859 1 96.25 214 ARG B N 1
ATOM 4474 C CA . ARG B 1 214 ? 22.719 13.656 19.781 1 96.25 214 ARG B CA 1
ATOM 4475 C C . ARG B 1 214 ? 21.641 13.758 20.859 1 96.25 214 ARG B C 1
ATOM 4477 O O . ARG B 1 214 ? 20.469 13.414 20.609 1 96.25 214 ARG B O 1
ATOM 4484 N N . ASN B 1 215 ? 21.984 14.172 22 1 97.5 215 ASN B N 1
ATOM 4485 C CA . ASN B 1 215 ? 21.031 14.289 23.109 1 97.5 215 ASN B CA 1
ATOM 4486 C C . ASN B 1 215 ? 19.938 15.297 22.797 1 97.5 215 ASN B C 1
ATOM 4488 O O . ASN B 1 215 ? 18.75 15.047 23.031 1 97.5 215 ASN B O 1
ATOM 4492 N N . ALA B 1 216 ? 20.344 16.375 22.266 1 98.12 216 ALA B N 1
ATOM 4493 C CA . ALA B 1 216 ? 19.375 17.391 21.891 1 98.12 216 ALA B CA 1
ATOM 4494 C C . ALA B 1 216 ? 18.438 16.875 20.797 1 98.12 216 ALA B C 1
ATOM 4496 O O . ALA B 1 216 ? 17.25 17.203 20.781 1 98.12 216 ALA B O 1
ATOM 4497 N N . ALA B 1 217 ? 19 16.156 19.859 1 98.5 217 ALA B N 1
ATOM 4498 C CA . ALA B 1 217 ? 18.188 15.547 18.797 1 98.5 217 ALA B CA 1
ATOM 4499 C C . ALA B 1 217 ? 17.141 14.602 19.391 1 98.5 217 ALA B C 1
ATOM 4501 O O . ALA B 1 217 ? 15.969 14.664 19.031 1 98.5 217 ALA B O 1
ATOM 4502 N N . TYR B 1 218 ? 17.578 13.781 20.359 1 98.31 218 TYR B N 1
ATOM 4503 C CA . TYR B 1 218 ? 16.688 12.836 21.031 1 98.31 218 TYR B CA 1
ATOM 4504 C C . TYR B 1 218 ? 15.57 13.57 21.75 1 98.31 218 TYR B C 1
ATOM 4506 O O . TYR B 1 218 ? 14.406 13.195 21.656 1 98.31 218 TYR B O 1
ATOM 4514 N N . GLU B 1 219 ? 15.945 14.609 22.438 1 98.19 219 GLU B N 1
ATOM 4515 C CA . GLU B 1 219 ? 14.969 15.375 23.203 1 98.19 219 GLU B CA 1
ATOM 4516 C C . GLU B 1 219 ? 13.961 16.062 22.281 1 98.19 219 GLU B C 1
ATOM 4518 O O . GLU B 1 219 ? 12.773 16.125 22.609 1 98.19 219 GLU B O 1
ATOM 4523 N N . GLU B 1 220 ? 14.477 16.594 21.172 1 98.06 220 GLU B N 1
ATOM 4524 C CA . GLU B 1 220 ? 13.594 17.25 20.219 1 98.06 220 GLU B CA 1
ATOM 4525 C C . GLU B 1 220 ? 12.547 16.281 19.688 1 98.06 220 GLU B C 1
ATOM 4527 O O . GLU B 1 220 ? 11.367 16.625 19.562 1 98.06 220 GLU B O 1
ATOM 4532 N N . MET B 1 221 ? 12.953 15.07 19.359 1 98.19 221 MET B N 1
ATOM 4533 C CA . MET B 1 221 ? 12.016 14.062 18.859 1 98.19 221 MET B CA 1
ATOM 4534 C C . MET B 1 221 ? 11.031 13.656 19.938 1 98.19 221 MET B C 1
ATOM 4536 O O . MET B 1 221 ? 9.867 13.352 19.656 1 98.19 221 MET B O 1
ATOM 4540 N N . THR B 1 222 ? 11.477 13.648 21.203 1 98.19 222 THR B N 1
ATOM 4541 C CA . THR B 1 222 ? 10.594 13.336 22.312 1 98.19 222 THR B CA 1
ATOM 4542 C C . THR B 1 222 ? 9.469 14.359 22.422 1 98.19 222 THR B C 1
ATOM 4544 O O . THR B 1 222 ? 8.328 14.008 22.703 1 98.19 222 THR B O 1
ATOM 4547 N N . LYS B 1 223 ? 9.828 15.602 22.188 1 97.5 223 LYS B N 1
ATOM 4548 C CA . LYS B 1 223 ? 8.805 16.641 22.156 1 97.5 223 LYS B CA 1
ATOM 4549 C C . LYS B 1 223 ? 7.77 16.359 21.078 1 97.5 223 LYS B C 1
ATOM 4551 O O . LYS B 1 223 ? 6.57 16.562 21.281 1 97.5 223 LYS B O 1
ATOM 4556 N N . LEU B 1 224 ? 8.25 15.938 19.875 1 97.25 224 LEU B N 1
ATOM 4557 C CA . LEU B 1 224 ? 7.336 15.609 18.781 1 97.25 224 LEU B CA 1
ATOM 4558 C C . LEU B 1 224 ? 6.402 14.477 19.188 1 97.25 224 LEU B C 1
ATOM 4560 O O . LEU B 1 224 ? 5.195 14.531 18.922 1 97.25 224 LEU B O 1
ATOM 4564 N N . ILE B 1 225 ? 6.922 13.414 19.828 1 96.94 225 ILE B N 1
ATOM 4565 C CA . ILE B 1 225 ? 6.156 12.25 20.25 1 96.94 225 ILE B CA 1
ATOM 4566 C C . ILE B 1 225 ? 5.082 12.672 21.25 1 96.94 225 ILE B C 1
ATOM 4568 O O . ILE B 1 225 ? 3.953 12.172 21.203 1 96.94 225 ILE B O 1
ATOM 4572 N N . GLU B 1 226 ? 5.344 13.594 22.094 1 96.12 226 GLU B N 1
ATOM 4573 C CA . GLU B 1 226 ? 4.41 14.055 23.125 1 96.12 226 GLU B CA 1
ATOM 4574 C C . GLU B 1 226 ? 3.279 14.875 22.5 1 96.12 226 GLU B C 1
ATOM 4576 O O . GLU B 1 226 ? 2.152 14.859 23 1 96.12 226 GLU B O 1
ATOM 4581 N N . LYS B 1 227 ? 3.605 15.523 21.391 1 94.5 227 LYS B N 1
ATOM 4582 C CA . LYS B 1 227 ? 2.654 16.469 20.828 1 94.5 227 LYS B CA 1
ATOM 4583 C C . LYS B 1 227 ? 1.822 15.82 19.734 1 94.5 227 LYS B C 1
ATOM 4585 O O . LYS B 1 227 ? 0.684 16.219 19.484 1 94.5 227 LYS B O 1
ATOM 4590 N N . ALA B 1 228 ? 2.391 14.844 19.062 1 92.75 228 ALA B N 1
ATOM 4591 C CA . ALA B 1 228 ? 1.739 14.266 17.891 1 92.75 228 ALA B CA 1
ATOM 4592 C C . ALA B 1 228 ? 0.842 13.094 18.297 1 92.75 228 ALA B C 1
ATOM 4594 O O . ALA B 1 228 ? 1.198 12.305 19.172 1 92.75 228 ALA B O 1
ATOM 4595 N N . ARG B 1 229 ? -0.313 13 17.656 1 88.5 229 ARG B N 1
ATOM 4596 C CA . ARG B 1 229 ? -1.211 11.875 17.875 1 88.5 229 ARG B CA 1
ATOM 4597 C C . ARG B 1 229 ? -0.702 10.625 17.156 1 88.5 229 ARG B C 1
ATOM 4599 O O . ARG B 1 229 ? -0.777 9.516 17.703 1 88.5 229 ARG B O 1
ATOM 4606 N N . ASN B 1 230 ? -0.268 10.727 15.992 1 80.69 230 ASN B N 1
ATOM 4607 C CA . ASN B 1 230 ? 0.405 9.648 15.281 1 80.69 230 ASN B CA 1
ATOM 4608 C C . ASN B 1 230 ? 1.918 9.711 15.461 1 80.69 230 ASN B C 1
ATOM 4610 O O . ASN B 1 230 ? 2.57 10.633 14.977 1 80.69 230 ASN B O 1
ATOM 4614 N N . ASN B 1 231 ? 2.42 8.617 16.016 1 87.81 231 ASN B N 1
ATOM 4615 C CA . ASN B 1 231 ? 3.77 8.727 16.562 1 87.81 231 ASN B CA 1
ATOM 4616 C C . ASN B 1 231 ? 4.715 7.711 15.922 1 87.81 231 ASN B C 1
ATOM 4618 O O . ASN B 1 231 ? 5.891 7.641 16.281 1 87.81 231 ASN B O 1
ATOM 4622 N N . ALA B 1 232 ? 4.297 6.941 15.031 1 93.81 232 ALA B N 1
ATOM 4623 C CA . ALA B 1 232 ? 5.156 5.863 14.547 1 93.81 232 ALA B CA 1
ATOM 4624 C C . ALA B 1 232 ? 6.414 6.418 13.883 1 93.81 232 ALA B C 1
ATOM 4626 O O . ALA B 1 232 ? 7.527 5.984 14.188 1 93.81 232 ALA B O 1
ATOM 4627 N N . SER B 1 233 ? 6.246 7.375 13.031 1 94 233 SER B N 1
ATOM 4628 C CA . SER B 1 233 ? 7.375 7.977 12.336 1 94 233 SER B CA 1
ATOM 4629 C C . SER B 1 233 ? 8.312 8.68 13.312 1 94 233 SER B C 1
ATOM 4631 O O . SER B 1 233 ? 9.531 8.648 13.141 1 94 233 SER B O 1
ATOM 4633 N N . ALA B 1 234 ? 7.707 9.305 14.344 1 96.44 234 ALA B N 1
ATOM 4634 C CA . ALA B 1 234 ? 8.508 10.023 15.328 1 96.44 234 ALA B CA 1
ATOM 4635 C C . ALA B 1 234 ? 9.375 9.062 16.141 1 96.44 234 ALA B C 1
ATOM 4637 O O . ALA B 1 234 ? 10.562 9.328 16.359 1 96.44 234 ALA B O 1
ATOM 4638 N N . TYR B 1 235 ? 8.82 7.941 16.594 1 97.62 235 TYR B N 1
ATOM 4639 C CA . TYR B 1 235 ? 9.609 6.926 17.281 1 97.62 235 TYR B CA 1
ATOM 4640 C C . TYR B 1 235 ? 10.727 6.398 16.406 1 97.62 235 TYR B C 1
ATOM 4642 O O . TYR B 1 235 ? 11.844 6.176 16.875 1 97.62 235 TYR B O 1
ATOM 4650 N N . GLU B 1 236 ? 10.414 6.145 15.164 1 97.31 236 GLU B N 1
ATOM 4651 C CA . GLU B 1 236 ? 11.406 5.633 14.234 1 97.31 236 GLU B CA 1
ATOM 4652 C C . GLU B 1 236 ? 12.586 6.598 14.094 1 97.31 236 GLU B C 1
ATOM 4654 O O . GLU B 1 236 ? 13.742 6.188 14.164 1 97.31 236 GLU B O 1
ATOM 4659 N N . LYS B 1 237 ? 12.281 7.867 13.898 1 96.88 237 LYS B N 1
ATOM 4660 C CA . LYS B 1 237 ? 13.336 8.859 13.742 1 96.88 237 LYS B CA 1
ATOM 4661 C C . LYS B 1 237 ? 14.125 9.023 15.031 1 96.88 237 LYS B C 1
ATOM 4663 O O . LYS B 1 237 ? 15.352 9.188 15 1 96.88 237 LYS B O 1
ATOM 4668 N N . ARG B 1 238 ? 13.438 9.008 16.172 1 97.88 238 ARG B N 1
ATOM 4669 C CA . ARG B 1 238 ? 14.141 9.148 17.453 1 97.88 238 ARG B CA 1
ATOM 4670 C C . ARG B 1 238 ? 15.141 8.023 17.641 1 97.88 238 ARG B C 1
ATOM 4672 O O . ARG B 1 238 ? 16.203 8.219 18.25 1 97.88 238 ARG B O 1
ATOM 4679 N N . SER B 1 239 ? 14.789 6.844 17.141 1 97.38 239 SER B N 1
ATOM 4680 C CA . SER B 1 239 ? 15.641 5.672 17.297 1 97.38 239 SER B CA 1
ATOM 4681 C C . SER B 1 239 ? 17.016 5.902 16.688 1 97.38 239 SER B C 1
ATOM 4683 O O . SER B 1 239 ? 17.984 5.219 17.031 1 97.38 239 SER B O 1
ATOM 4685 N N . GLU B 1 240 ? 17.125 6.84 15.805 1 95.94 240 GLU B N 1
ATOM 4686 C CA . GLU B 1 240 ? 18.391 7.148 15.141 1 95.94 240 GLU B CA 1
ATOM 4687 C C . GLU B 1 240 ? 19.328 7.922 16.062 1 95.94 240 GLU B C 1
ATOM 4689 O O . GLU B 1 240 ? 20.516 8.055 15.781 1 95.94 240 GLU B O 1
ATOM 4694 N N . TYR B 1 241 ? 18.797 8.43 17.172 1 97.31 241 TYR B N 1
ATOM 4695 C CA . TYR B 1 241 ? 19.578 9.375 17.969 1 97.31 241 TYR B CA 1
ATOM 4696 C C . TYR B 1 241 ? 19.891 8.797 19.344 1 97.31 241 TYR B C 1
ATOM 4698 O O . TYR B 1 241 ? 20.312 9.531 20.25 1 97.31 241 TYR B O 1
ATOM 4706 N N . CYS B 1 242 ? 19.734 7.586 19.625 1 94.19 242 CYS B N 1
ATOM 4707 C CA . CYS B 1 242 ? 19.953 7.02 20.953 1 94.19 242 CYS B CA 1
ATOM 4708 C C . CYS B 1 242 ? 20.766 5.738 20.875 1 94.19 242 CYS B C 1
ATOM 4710 O O . CYS B 1 242 ? 21.234 5.355 19.797 1 94.19 242 CYS B O 1
ATOM 4712 N N . ASP B 1 243 ? 21.125 5.215 21.953 1 93.62 243 ASP B N 1
ATOM 4713 C CA . ASP B 1 243 ? 21.938 4.004 21.984 1 93.62 243 ASP B CA 1
ATOM 4714 C C . ASP B 1 243 ? 21.109 2.777 21.609 1 93.62 243 ASP B C 1
ATOM 4716 O O . ASP B 1 243 ? 19.891 2.867 21.453 1 93.62 243 ASP B O 1
ATOM 4720 N N . ARG B 1 244 ? 21.719 1.687 21.484 1 92.62 244 ARG B N 1
ATOM 4721 C CA . ARG B 1 244 ? 21.125 0.471 20.922 1 92.62 244 ARG B CA 1
ATOM 4722 C C . ARG B 1 244 ? 19.906 0.028 21.719 1 92.62 244 ARG B C 1
ATOM 4724 O O . ARG B 1 244 ? 18.891 -0.365 21.156 1 92.62 244 ARG B O 1
ATOM 4731 N N . GLU B 1 245 ? 19.969 0.072 23.047 1 94.38 245 GLU B N 1
ATOM 4732 C CA . GLU B 1 245 ? 18.859 -0.381 23.875 1 94.38 245 GLU B CA 1
ATOM 4733 C C . GLU B 1 245 ? 17.625 0.471 23.641 1 94.38 245 GLU B C 1
ATOM 4735 O O . GLU B 1 245 ? 16.531 -0.059 23.453 1 94.38 245 GLU B O 1
ATOM 4740 N N . LEU B 1 246 ? 17.812 1.774 23.672 1 96.31 246 LEU B N 1
ATOM 4741 C CA . LEU B 1 246 ? 16.703 2.695 23.453 1 96.31 246 LEU B CA 1
ATOM 4742 C C . LEU B 1 246 ? 16.203 2.6 22.016 1 96.31 246 LEU B C 1
ATOM 4744 O O . LEU B 1 246 ? 15 2.725 21.75 1 96.31 246 LEU B O 1
ATOM 4748 N N . THR B 1 247 ? 17.156 2.381 21.094 1 96.94 247 THR B N 1
ATOM 4749 C CA . THR B 1 247 ? 16.797 2.189 19.688 1 96.94 247 THR B CA 1
ATOM 4750 C C . THR B 1 247 ? 15.875 0.991 19.531 1 96.94 247 THR B C 1
ATOM 4752 O O . THR B 1 247 ? 14.828 1.094 18.875 1 96.94 247 THR B O 1
ATOM 4755 N N . MET B 1 248 ? 16.203 -0.086 20.172 1 96.81 248 MET B N 1
ATOM 4756 C CA . MET B 1 248 ? 15.391 -1.298 20.078 1 96.81 248 MET B CA 1
ATOM 4757 C C . MET B 1 248 ? 14.008 -1.073 20.672 1 96.81 248 MET B C 1
ATOM 4759 O O . MET B 1 248 ? 13.008 -1.538 20.125 1 96.81 248 MET B O 1
ATOM 4763 N N . ALA B 1 249 ? 13.961 -0.386 21.766 1 97.38 249 ALA B N 1
ATOM 4764 C CA . ALA B 1 249 ? 12.688 -0.087 22.391 1 97.38 249 ALA B CA 1
ATOM 4765 C C . ALA B 1 249 ? 11.805 0.776 21.5 1 97.38 249 ALA B C 1
ATOM 4767 O O . ALA B 1 249 ? 10.617 0.502 21.328 1 97.38 249 ALA B O 1
ATOM 4768 N N . ASP B 1 250 ? 12.375 1.858 20.906 1 97.88 250 ASP B N 1
ATOM 4769 C CA . ASP B 1 250 ? 11.656 2.738 19.984 1 97.88 250 ASP B CA 1
ATOM 4770 C C . ASP B 1 250 ? 11.156 1.971 18.766 1 97.88 250 ASP B C 1
ATOM 4772 O O . ASP B 1 250 ? 10 2.125 18.359 1 97.88 250 ASP B O 1
ATOM 4776 N N . LEU B 1 251 ? 12.008 1.146 18.234 1 97.75 251 LEU B N 1
ATOM 4777 C CA . LEU B 1 251 ? 11.641 0.429 17.016 1 97.75 251 LEU B CA 1
ATOM 4778 C C . LEU B 1 251 ? 10.594 -0.638 17.312 1 97.75 251 LEU B C 1
ATOM 4780 O O . LEU B 1 251 ? 9.75 -0.944 16.453 1 97.75 251 LEU B O 1
ATOM 4784 N N . GLN B 1 252 ? 10.656 -1.192 18.516 1 97.19 252 GLN B N 1
ATOM 4785 C CA . GLN B 1 252 ? 9.57 -2.072 18.938 1 97.19 252 GLN B CA 1
ATOM 4786 C C . GLN B 1 252 ? 8.242 -1.321 18.984 1 97.19 252 GLN B C 1
ATOM 4788 O O . GLN B 1 252 ? 7.211 -1.842 18.562 1 97.19 252 GLN B O 1
ATOM 4793 N N . LYS B 1 253 ? 8.305 -0.152 19.516 1 96.81 253 LYS B N 1
ATOM 4794 C CA . LYS B 1 253 ? 7.109 0.69 19.562 1 96.81 253 LYS B CA 1
ATOM 4795 C C . LYS B 1 253 ? 6.609 0.999 18.156 1 96.81 253 LYS B C 1
ATOM 4797 O O . LYS B 1 253 ? 5.402 1.009 17.906 1 96.81 253 LYS B O 1
ATOM 4802 N N . VAL B 1 254 ? 7.512 1.257 17.219 1 97.38 254 VAL B N 1
ATOM 4803 C CA . VAL B 1 254 ? 7.156 1.524 15.828 1 97.38 254 VAL B CA 1
ATOM 4804 C C . VAL B 1 254 ? 6.395 0.333 15.25 1 97.38 254 VAL B C 1
ATOM 4806 O O . VAL B 1 254 ? 5.348 0.503 14.617 1 97.38 254 VAL B O 1
ATOM 4809 N N . THR B 1 255 ? 6.848 -0.911 15.492 1 96.06 255 THR B N 1
ATOM 4810 C CA . THR B 1 255 ? 6.207 -2.117 14.984 1 96.06 255 THR B CA 1
ATOM 4811 C C . THR B 1 255 ? 4.797 -2.264 15.547 1 96.06 255 THR B C 1
ATOM 4813 O O . THR B 1 255 ? 3.875 -2.668 14.844 1 96.06 255 THR B O 1
ATOM 4816 N N . GLU B 1 256 ? 4.66 -1.878 16.781 1 94.31 256 GLU B N 1
ATOM 4817 C CA . GLU B 1 256 ? 3.357 -1.96 17.438 1 94.31 256 GLU B CA 1
ATOM 4818 C C . GLU B 1 256 ? 2.383 -0.938 16.859 1 94.31 256 GLU B C 1
ATOM 4820 O O . GLU B 1 256 ? 1.201 -1.237 16.672 1 94.31 256 GLU B O 1
ATOM 4825 N N . LEU B 1 257 ? 2.904 0.244 16.562 1 94.5 257 LEU B N 1
ATOM 4826 C CA . LEU B 1 257 ? 2.057 1.351 16.141 1 94.5 257 LEU B CA 1
ATOM 4827 C C . LEU B 1 257 ? 1.777 1.269 14.641 1 94.5 257 LEU B C 1
ATOM 4829 O O . LEU B 1 257 ? 0.67 1.576 14.188 1 94.5 257 LEU B O 1
ATOM 4833 N N . ASP B 1 258 ? 2.732 0.842 13.898 1 94.88 258 ASP B N 1
ATOM 4834 C CA . ASP B 1 258 ? 2.641 0.76 12.445 1 94.88 258 ASP B CA 1
ATOM 4835 C C . ASP B 1 258 ? 3.488 -0.389 11.898 1 94.88 258 ASP B C 1
ATOM 4837 O O . ASP B 1 258 ? 4.641 -0.187 11.516 1 94.88 258 ASP B O 1
ATOM 4841 N N . PRO B 1 259 ? 2.887 -1.515 11.789 1 94.5 259 PRO B N 1
ATOM 4842 C CA . PRO B 1 259 ? 3.645 -2.686 11.344 1 94.5 259 PRO B CA 1
ATOM 4843 C C . PRO B 1 259 ? 4.055 -2.596 9.875 1 94.5 259 PRO B C 1
ATOM 4845 O O . PRO B 1 259 ? 4.812 -3.441 9.391 1 94.5 259 PRO B O 1
ATOM 4848 N N . LEU B 1 260 ? 3.672 -1.609 9.172 1 91.25 260 LEU B N 1
ATOM 4849 C CA . LEU B 1 260 ? 3.988 -1.459 7.754 1 91.25 260 LEU B CA 1
ATOM 4850 C C . LEU B 1 260 ? 5.391 -0.89 7.57 1 91.25 260 LEU B C 1
ATOM 4852 O O . LEU B 1 260 ? 5.965 -0.984 6.48 1 91.25 260 LEU B O 1
ATOM 4856 N N . ARG B 1 261 ? 5.887 -0.247 8.508 1 93.75 261 ARG B N 1
ATOM 4857 C CA . ARG B 1 261 ? 7.223 0.331 8.414 1 93.75 261 ARG B CA 1
ATOM 4858 C C . ARG B 1 261 ? 8.289 -0.756 8.438 1 93.75 261 ARG B C 1
ATOM 4860 O O . ARG B 1 261 ? 8.289 -1.623 9.312 1 93.75 261 ARG B O 1
ATOM 4867 N N . VAL B 1 262 ? 9.266 -0.7 7.566 1 94.81 262 VAL B N 1
ATOM 4868 C CA . VAL B 1 262 ? 10.164 -1.817 7.285 1 94.81 262 VAL B CA 1
ATOM 4869 C C . VAL B 1 262 ? 11.438 -1.674 8.117 1 94.81 262 VAL B C 1
ATOM 4871 O O . VAL B 1 262 ? 12.062 -2.672 8.477 1 94.81 262 VAL B O 1
ATOM 4874 N N . TYR B 1 263 ? 11.828 -0.476 8.492 1 95.88 263 TYR B N 1
ATOM 4875 C CA . TYR B 1 263 ? 13.117 -0.203 9.117 1 95.88 263 TYR B CA 1
ATOM 4876 C C . TYR B 1 263 ? 13.281 -1.008 10.398 1 95.88 263 TYR B C 1
ATOM 4878 O O . TYR B 1 263 ? 14.336 -1.597 10.641 1 95.88 263 TYR B O 1
ATOM 4886 N N . PRO B 1 264 ? 12.219 -1.111 11.219 1 97.38 264 PRO B N 1
ATOM 4887 C CA . PRO B 1 264 ? 12.383 -1.867 12.469 1 97.38 264 PRO B CA 1
ATOM 4888 C C . PRO B 1 264 ? 12.766 -3.324 12.227 1 97.38 264 PRO B C 1
ATOM 4890 O O . PRO B 1 264 ? 13.609 -3.873 12.938 1 97.38 264 PRO B O 1
ATOM 4893 N N . TYR B 1 265 ? 12.188 -3.949 11.258 1 97.69 265 TYR B N 1
ATOM 4894 C CA . TYR B 1 265 ? 12.5 -5.344 10.961 1 97.69 265 TYR B CA 1
ATOM 4895 C C . TYR B 1 265 ? 13.953 -5.496 10.523 1 97.69 265 TYR B C 1
ATOM 4897 O O . TYR B 1 265 ? 14.641 -6.418 10.953 1 97.69 265 TYR B O 1
ATOM 4905 N N . ARG B 1 266 ? 14.406 -4.625 9.641 1 97.19 266 ARG B N 1
ATOM 4906 C CA . ARG B 1 266 ? 15.781 -4.656 9.172 1 97.19 266 ARG B CA 1
ATOM 4907 C C . ARG B 1 266 ? 16.766 -4.477 10.328 1 97.19 266 ARG B C 1
ATOM 4909 O O . ARG B 1 266 ? 17.75 -5.211 10.43 1 97.19 266 ARG B O 1
ATOM 4916 N N . TYR B 1 267 ? 16.5 -3.477 11.195 1 97.25 267 TYR B N 1
ATOM 4917 C CA . TYR B 1 267 ? 17.391 -3.182 12.305 1 97.25 267 TYR B CA 1
ATOM 4918 C C . TYR B 1 267 ? 17.469 -4.359 13.266 1 97.25 267 TYR B C 1
ATOM 4920 O O . TYR B 1 267 ? 18.562 -4.77 13.672 1 97.25 267 TYR B O 1
ATOM 4928 N N . ARG B 1 268 ? 16.328 -4.922 13.656 1 97 268 ARG B N 1
ATOM 4929 C CA . ARG B 1 268 ? 16.312 -6.062 14.57 1 97 268 ARG B CA 1
ATOM 4930 C C . ARG B 1 268 ? 17.078 -7.242 13.992 1 97 268 ARG B C 1
ATOM 4932 O O . ARG B 1 268 ? 17.828 -7.922 14.703 1 97 268 ARG B O 1
ATOM 4939 N N . ALA B 1 269 ? 16.812 -7.48 12.719 1 98 269 ALA B N 1
ATOM 4940 C CA . ALA B 1 269 ? 17.531 -8.578 12.062 1 98 269 ALA B CA 1
ATOM 4941 C C . ALA B 1 269 ? 19.031 -8.344 12.102 1 98 269 ALA B C 1
ATOM 4943 O O . ALA B 1 269 ? 19.812 -9.273 12.344 1 98 269 ALA B O 1
ATOM 4944 N N . ALA B 1 270 ? 19.5 -7.133 11.828 1 96.69 270 ALA B N 1
ATOM 4945 C CA . ALA B 1 270 ? 20.922 -6.797 11.852 1 96.69 270 ALA B CA 1
ATOM 4946 C C . ALA B 1 270 ? 21.516 -7.004 13.242 1 96.69 270 ALA B C 1
ATOM 4948 O O . ALA B 1 270 ? 22.625 -7.512 13.383 1 96.69 270 ALA B O 1
ATOM 4949 N N . VAL B 1 271 ? 20.766 -6.594 14.273 1 96.25 271 VAL B N 1
ATOM 4950 C CA . VAL B 1 271 ? 21.219 -6.77 15.656 1 96.25 271 VAL B CA 1
ATOM 4951 C C . VAL B 1 271 ? 21.359 -8.258 15.961 1 96.25 271 VAL B C 1
ATOM 4953 O O . VAL B 1 271 ? 22.344 -8.672 16.578 1 96.25 271 VAL B O 1
ATOM 4956 N N . LEU B 1 272 ? 20.406 -9.039 15.547 1 96.88 272 LEU B N 1
ATOM 4957 C CA . LEU B 1 272 ? 20.484 -10.484 15.734 1 96.88 272 LEU B CA 1
ATOM 4958 C C . LEU B 1 272 ? 21.703 -11.062 15.023 1 96.88 272 LEU B C 1
ATOM 4960 O O . LEU B 1 272 ? 22.406 -11.906 15.586 1 96.88 272 LEU B O 1
ATOM 4964 N N . MET B 1 273 ? 21.922 -10.586 13.828 1 96.69 273 MET B N 1
ATOM 4965 C CA . MET B 1 273 ? 23.078 -11.047 13.07 1 96.69 273 MET B CA 1
ATOM 4966 C C . MET B 1 273 ? 24.375 -10.688 13.781 1 96.69 273 MET B C 1
ATOM 4968 O O . MET B 1 273 ? 25.281 -11.508 13.867 1 96.69 273 MET B O 1
ATOM 4972 N N . ASP B 1 274 ? 24.469 -9.492 14.328 1 95 274 ASP B N 1
ATOM 4973 C CA . ASP B 1 274 ? 25.625 -9.047 15.086 1 95 274 ASP B CA 1
ATOM 4974 C C . ASP B 1 274 ? 25.859 -9.922 16.312 1 95 274 ASP B C 1
ATOM 4976 O O . ASP B 1 274 ? 26.984 -10.117 16.75 1 95 274 ASP B O 1
ATOM 4980 N N . GLY B 1 275 ? 24.797 -10.391 16.844 1 96.06 275 GLY B N 1
ATOM 4981 C CA . GLY B 1 275 ? 24.859 -11.281 18 1 96.06 275 GLY B CA 1
ATOM 4982 C C . GLY B 1 275 ? 25.062 -12.734 17.625 1 96.06 275 GLY B C 1
ATOM 4983 O O . GLY B 1 275 ? 24.891 -13.633 18.453 1 96.06 275 GLY B O 1
ATOM 4984 N N . HIS B 1 276 ? 25.266 -13.031 16.344 1 96.5 276 HIS B N 1
ATOM 4985 C CA . HIS B 1 276 ? 25.562 -14.344 15.797 1 96.5 276 HIS B CA 1
ATOM 4986 C C . HIS B 1 276 ? 24.344 -15.258 15.883 1 96.5 276 HIS B C 1
ATOM 4988 O O . HIS B 1 276 ? 24.484 -16.469 16.062 1 96.5 276 HIS B O 1
ATOM 4994 N N . LYS B 1 277 ? 23.25 -14.656 15.961 1 97.69 277 LYS B N 1
ATOM 4995 C CA . LYS B 1 277 ? 21.984 -15.383 15.852 1 97.69 277 LYS B CA 1
ATOM 4996 C C . LYS B 1 277 ? 21.469 -15.352 14.422 1 97.69 277 LYS B C 1
ATOM 4998 O O . LYS B 1 277 ? 20.391 -14.797 14.164 1 97.69 277 LYS B O 1
ATOM 5003 N N . GLU B 1 278 ? 22.094 -16.016 13.578 1 97.56 278 GLU B N 1
ATOM 5004 C CA . GLU B 1 278 ? 21.891 -15.906 12.133 1 97.56 278 GLU B CA 1
ATOM 5005 C C . GLU B 1 278 ? 20.516 -16.453 11.734 1 97.56 278 GLU B C 1
ATOM 5007 O O . GLU B 1 278 ? 19.812 -15.836 10.93 1 97.56 278 GLU B O 1
ATOM 5012 N N . LYS B 1 279 ? 20.141 -17.594 12.258 1 97.62 279 LYS B N 1
ATOM 5013 C CA . LYS B 1 279 ? 18.859 -18.203 11.898 1 97.62 279 LYS B CA 1
ATOM 5014 C C . LYS B 1 279 ? 17.703 -17.297 12.289 1 97.62 279 LYS B C 1
ATOM 5016 O O . LYS B 1 279 ? 16.766 -17.094 11.508 1 97.62 279 LYS B O 1
ATOM 5021 N N . GLU B 1 280 ? 17.781 -16.766 13.477 1 97.94 280 GLU B N 1
ATOM 5022 C CA . GLU B 1 280 ? 16.734 -15.859 13.961 1 97.94 280 GLU B CA 1
ATOM 5023 C C . GLU B 1 280 ? 16.688 -14.578 13.133 1 97.94 280 GLU B C 1
ATOM 5025 O O . GLU B 1 280 ? 15.602 -14.039 12.883 1 97.94 280 GLU B O 1
ATOM 5030 N N . ALA B 1 281 ? 17.797 -14.062 12.734 1 98.31 281 ALA B N 1
ATOM 5031 C CA . ALA B 1 281 ? 17.891 -12.859 11.914 1 98.31 281 ALA B CA 1
ATOM 5032 C C . ALA B 1 281 ? 17.203 -13.062 10.57 1 98.31 281 ALA B C 1
ATOM 5034 O O . ALA B 1 281 ? 16.391 -12.234 10.148 1 98.31 281 ALA B O 1
ATOM 5035 N N . ILE B 1 282 ? 17.484 -14.211 9.977 1 98.25 282 ILE B N 1
ATOM 5036 C CA . ILE B 1 282 ? 16.906 -14.531 8.672 1 98.25 282 ILE B CA 1
ATOM 5037 C C . ILE B 1 282 ? 15.406 -14.75 8.797 1 98.25 282 ILE B C 1
ATOM 5039 O O . ILE B 1 282 ? 14.633 -14.305 7.949 1 98.25 282 ILE B O 1
ATOM 5043 N N . GLU B 1 283 ? 15.023 -15.367 9.852 1 97.38 283 GLU B N 1
ATOM 5044 C CA . GLU B 1 283 ? 13.602 -15.602 10.094 1 97.38 283 GLU B CA 1
ATOM 5045 C C . GLU B 1 283 ? 12.852 -14.289 10.273 1 97.38 283 GLU B C 1
ATOM 5047 O O . GLU B 1 283 ? 11.719 -14.148 9.805 1 97.38 283 GLU B O 1
ATOM 5052 N N . GLU B 1 284 ? 13.453 -13.312 11.023 1 96.88 284 GLU B N 1
ATOM 5053 C CA . GLU B 1 284 ? 12.859 -11.992 11.203 1 96.88 284 GLU B CA 1
ATOM 5054 C C . GLU B 1 284 ? 12.562 -11.328 9.867 1 96.88 284 GLU B C 1
ATOM 5056 O O . GLU B 1 284 ? 11.461 -10.805 9.656 1 96.88 284 GLU B O 1
ATOM 5061 N N . LEU B 1 285 ? 13.438 -11.391 8.961 1 97.94 285 LEU B N 1
ATOM 5062 C CA . LEU B 1 285 ? 13.273 -10.789 7.645 1 97.94 285 LEU B CA 1
ATOM 5063 C C . LEU B 1 285 ? 12.281 -11.578 6.801 1 97.94 285 LEU B C 1
ATOM 5065 O O . LEU B 1 285 ? 11.477 -11 6.07 1 97.94 285 LEU B O 1
ATOM 5069 N N . THR B 1 286 ? 12.344 -12.922 6.918 1 96.5 286 THR B N 1
ATOM 5070 C CA . THR B 1 286 ? 11.469 -13.797 6.148 1 96.5 286 THR B CA 1
ATOM 5071 C C . THR B 1 286 ? 10.008 -13.539 6.492 1 96.5 286 THR B C 1
ATOM 5073 O O . THR B 1 286 ? 9.156 -13.453 5.602 1 96.5 286 THR B O 1
ATOM 5076 N N . ARG B 1 287 ? 9.781 -13.328 7.738 1 94.19 287 ARG B N 1
ATOM 5077 C CA . ARG B 1 287 ? 8.422 -13.031 8.18 1 94.19 287 ARG B CA 1
ATOM 5078 C C . ARG B 1 287 ? 7.941 -11.703 7.621 1 94.19 287 ARG B C 1
ATOM 5080 O O . ARG B 1 287 ? 6.801 -11.586 7.172 1 94.19 287 ARG B O 1
ATOM 5087 N N . ALA B 1 288 ? 8.766 -10.703 7.645 1 95.38 288 ALA B N 1
ATOM 5088 C CA . ALA B 1 288 ? 8.406 -9.383 7.145 1 95.38 288 ALA B CA 1
ATOM 5089 C C . ALA B 1 288 ? 8.188 -9.406 5.637 1 95.38 288 ALA B C 1
ATOM 5091 O O . ALA B 1 288 ? 7.242 -8.797 5.125 1 95.38 288 ALA B O 1
ATOM 5092 N N . ILE B 1 289 ? 8.992 -10.141 4.895 1 95.38 289 ILE B N 1
ATOM 5093 C CA . ILE B 1 289 ? 8.938 -10.219 3.438 1 95.38 289 ILE B CA 1
ATOM 5094 C C . ILE B 1 289 ? 7.652 -10.922 3.006 1 95.38 289 ILE B C 1
ATOM 5096 O O . ILE B 1 289 ? 7.105 -10.633 1.94 1 95.38 289 ILE B O 1
ATOM 5100 N N . ALA B 1 290 ? 7.152 -11.781 3.818 1 91.88 290 ALA B N 1
ATOM 5101 C CA . ALA B 1 290 ? 5.969 -12.57 3.502 1 91.88 290 ALA B CA 1
ATOM 5102 C C . ALA B 1 290 ? 4.75 -11.68 3.283 1 91.88 290 ALA B C 1
ATOM 5104 O O . ALA B 1 290 ? 3.877 -11.992 2.473 1 91.88 290 ALA B O 1
ATOM 5105 N N . PHE B 1 291 ? 4.742 -10.547 4.027 1 91.69 291 PHE B N 1
ATOM 5106 C CA . PHE B 1 291 ? 3.562 -9.711 3.85 1 91.69 291 PHE B CA 1
ATOM 5107 C C . PHE B 1 291 ? 3.922 -8.406 3.141 1 91.69 291 PHE B C 1
ATOM 5109 O O . PHE B 1 291 ? 3.039 -7.684 2.678 1 91.69 291 PHE B O 1
ATOM 5116 N N . LYS B 1 292 ? 5.156 -8.172 3.09 1 91.62 292 LYS B N 1
ATOM 5117 C CA . LYS B 1 292 ? 5.629 -7 2.363 1 91.62 292 LYS B CA 1
ATOM 5118 C C . LYS B 1 292 ? 6.938 -7.293 1.636 1 91.62 292 LYS B C 1
ATOM 5120 O O . LYS B 1 292 ? 8.008 -7.254 2.24 1 91.62 292 LYS B O 1
ATOM 5125 N N . ALA B 1 293 ? 6.793 -7.496 0.353 1 91.69 293 ALA B N 1
ATOM 5126 C CA . ALA B 1 293 ? 7.973 -7.785 -0.455 1 91.69 293 ALA B CA 1
ATOM 5127 C C . ALA B 1 293 ? 8.75 -6.508 -0.772 1 91.69 293 ALA B C 1
ATOM 5129 O O . ALA B 1 293 ? 8.719 -6.027 -1.908 1 91.69 293 ALA B O 1
ATOM 5130 N N . ASP B 1 294 ? 9.547 -6.086 0.163 1 93.62 294 ASP B N 1
ATOM 5131 C CA . ASP B 1 294 ? 10.305 -4.844 0.091 1 93.62 294 ASP B CA 1
ATOM 5132 C C . ASP B 1 294 ? 11.734 -5.105 -0.385 1 93.62 294 ASP B C 1
ATOM 5134 O O . ASP B 1 294 ? 12.375 -6.066 0.047 1 93.62 294 ASP B O 1
ATOM 5138 N N . VAL B 1 295 ? 12.227 -4.25 -1.253 1 95.75 295 VAL B N 1
ATOM 5139 C CA . VAL B 1 295 ? 13.523 -4.449 -1.894 1 95.75 295 VAL B CA 1
ATOM 5140 C C . VAL B 1 295 ? 14.633 -4.402 -0.843 1 95.75 295 VAL B C 1
ATOM 5142 O O . VAL B 1 295 ? 15.594 -5.168 -0.915 1 95.75 295 VAL B O 1
ATOM 5145 N N . HIS B 1 296 ? 14.484 -3.504 0.139 1 95.62 296 HIS B N 1
ATOM 5146 C CA . HIS B 1 296 ? 15.523 -3.379 1.155 1 95.62 296 HIS B CA 1
ATOM 5147 C C . HIS B 1 296 ? 15.539 -4.594 2.076 1 95.62 296 HIS B C 1
ATOM 5149 O O . HIS B 1 296 ? 16.609 -5.02 2.531 1 95.62 296 HIS B O 1
ATOM 5155 N N . LEU B 1 297 ? 14.383 -5.137 2.365 1 97.5 297 LEU B N 1
ATOM 5156 C CA . LEU B 1 297 ? 14.305 -6.371 3.145 1 97.5 297 LEU B CA 1
ATOM 5157 C C . LEU B 1 297 ? 14.938 -7.531 2.385 1 97.5 297 LEU B C 1
ATOM 5159 O O . LEU B 1 297 ? 15.711 -8.305 2.957 1 97.5 297 LEU B O 1
ATOM 5163 N N . LEU B 1 298 ? 14.617 -7.609 1.117 1 97.81 298 LEU B N 1
ATOM 5164 C CA . LEU B 1 298 ? 15.18 -8.664 0.279 1 97.81 298 LEU B CA 1
ATOM 5165 C C . LEU B 1 298 ? 16.688 -8.523 0.184 1 97.81 298 LEU B C 1
ATOM 5167 O O . LEU B 1 298 ? 17.406 -9.523 0.24 1 97.81 298 LEU B O 1
ATOM 5171 N N . HIS B 1 299 ? 17.172 -7.309 0.025 1 97.5 299 HIS B N 1
ATOM 5172 C CA . HIS B 1 299 ? 18.609 -7.055 -0.053 1 97.5 299 HIS B CA 1
ATOM 5173 C C . HIS B 1 299 ? 19.312 -7.523 1.213 1 97.5 299 HIS B C 1
ATOM 5175 O O . HIS B 1 299 ? 20.344 -8.203 1.139 1 97.5 299 HIS B O 1
ATOM 5181 N N . LEU B 1 300 ? 18.781 -7.137 2.328 1 97.94 300 LEU B N 1
ATOM 5182 C CA . LEU B 1 300 ? 19.422 -7.504 3.59 1 97.94 300 LEU B CA 1
ATOM 5183 C C . LEU B 1 300 ? 19.406 -9.016 3.777 1 97.94 300 LEU B C 1
ATOM 5185 O O . LEU B 1 300 ? 20.422 -9.602 4.195 1 97.94 300 LEU B O 1
ATOM 5189 N N . ARG B 1 301 ? 18.281 -9.664 3.494 1 98.25 301 ARG B N 1
ATOM 5190 C CA . ARG B 1 301 ? 18.234 -11.117 3.641 1 98.25 301 ARG B CA 1
ATOM 5191 C C . ARG B 1 301 ? 19.203 -11.797 2.68 1 98.25 301 ARG B C 1
ATOM 5193 O O . ARG B 1 301 ? 19.844 -12.789 3.029 1 98.25 301 ARG B O 1
ATOM 5200 N N . ALA B 1 302 ? 19.281 -11.281 1.49 1 97.94 302 ALA B N 1
ATOM 5201 C CA . ALA B 1 302 ? 20.266 -11.805 0.54 1 97.94 302 ALA B CA 1
ATOM 5202 C C . ALA B 1 302 ? 21.672 -11.703 1.098 1 97.94 302 ALA B C 1
ATOM 5204 O O . ALA B 1 302 ? 22.469 -12.641 0.978 1 97.94 302 ALA B O 1
ATOM 5205 N N . ALA B 1 303 ? 22.031 -10.562 1.625 1 97.62 303 ALA B N 1
ATOM 5206 C CA . ALA B 1 303 ? 23.344 -10.359 2.229 1 97.62 303 ALA B CA 1
ATOM 5207 C C . ALA B 1 303 ? 23.594 -11.352 3.361 1 97.62 303 ALA B C 1
ATOM 5209 O O . ALA B 1 303 ? 24.703 -11.859 3.521 1 97.62 303 ALA B O 1
ATOM 5210 N N . PHE B 1 304 ? 22.594 -11.586 4.199 1 98.25 304 PHE B N 1
ATOM 5211 C CA . PHE B 1 304 ? 22.703 -12.539 5.293 1 98.25 304 PHE B CA 1
ATOM 5212 C C . PHE B 1 304 ? 22.938 -13.953 4.762 1 98.25 304 PHE B C 1
ATOM 5214 O O . PHE B 1 304 ? 23.766 -14.695 5.297 1 98.25 304 PHE B O 1
ATOM 5221 N N . TYR B 1 305 ? 22.172 -14.336 3.76 1 97.5 305 TYR B N 1
ATOM 5222 C CA . TYR B 1 305 ? 22.391 -15.633 3.135 1 97.5 305 TYR B CA 1
ATOM 5223 C C . TYR B 1 305 ? 23.812 -15.758 2.596 1 97.5 305 TYR B C 1
ATOM 5225 O O . TYR B 1 305 ? 24.438 -16.812 2.729 1 97.5 305 TYR B O 1
ATOM 5233 N N . GLU B 1 306 ? 24.234 -14.703 1.967 1 95.75 306 GLU B N 1
ATOM 5234 C CA . GLU B 1 306 ? 25.625 -14.703 1.509 1 95.75 306 GLU B CA 1
ATOM 5235 C C . GLU B 1 306 ? 26.594 -14.93 2.668 1 95.75 306 GLU B C 1
ATOM 5237 O O . GLU B 1 306 ? 27.531 -15.727 2.559 1 95.75 306 GLU B O 1
ATOM 5242 N N . HIS B 1 307 ? 26.391 -14.234 3.73 1 95.44 307 HIS B N 1
ATOM 5243 C CA . HIS B 1 307 ? 27.25 -14.297 4.906 1 95.44 307 HIS B CA 1
ATOM 5244 C C . HIS B 1 307 ? 27.344 -15.719 5.453 1 95.44 307 HIS B C 1
ATOM 5246 O O . HIS B 1 307 ? 28.406 -16.156 5.887 1 95.44 307 HIS B O 1
ATOM 5252 N N . ILE B 1 308 ? 26.25 -16.469 5.41 1 96 308 ILE B N 1
ATOM 5253 C CA . ILE B 1 308 ? 26.266 -17.812 5.988 1 96 308 ILE B CA 1
ATOM 5254 C C . ILE B 1 308 ? 26.609 -18.828 4.906 1 96 308 ILE B C 1
ATOM 5256 O O . ILE B 1 308 ? 26.516 -20.031 5.141 1 96 308 ILE B O 1
ATOM 5260 N N . GLY B 1 309 ? 26.844 -18.406 3.67 1 93.81 309 GLY B N 1
ATOM 5261 C CA . GLY B 1 309 ? 27.297 -19.281 2.598 1 93.81 309 GLY B CA 1
ATOM 5262 C C . GLY B 1 309 ? 26.156 -19.922 1.826 1 93.81 309 GLY B C 1
ATOM 5263 O O . GLY B 1 309 ? 26.359 -20.875 1.087 1 93.81 309 GLY B O 1
ATOM 5264 N N . ASP B 1 310 ? 24.938 -19.469 2.076 1 95.06 310 ASP B N 1
ATOM 5265 C CA . ASP B 1 310 ? 23.797 -19.953 1.317 1 95.06 310 ASP B CA 1
ATOM 5266 C C . ASP B 1 310 ? 23.625 -19.172 0.012 1 95.06 310 ASP B C 1
ATOM 5268 O O . ASP B 1 310 ? 22.719 -18.344 -0.113 1 95.06 310 ASP B O 1
ATOM 5272 N N . VAL B 1 311 ? 24.344 -19.5 -0.985 1 94.31 311 VAL B N 1
ATOM 5273 C CA . VAL B 1 311 ? 24.422 -18.766 -2.248 1 94.31 311 VAL B CA 1
ATOM 5274 C C . VAL B 1 311 ? 23.094 -18.859 -2.992 1 94.31 311 VAL B C 1
ATOM 5276 O O . VAL B 1 311 ? 22.578 -17.844 -3.467 1 94.31 311 VAL B O 1
ATOM 5279 N N . PRO B 1 312 ? 22.484 -20.047 -3.082 1 93 312 PRO B N 1
ATOM 5280 C CA . PRO B 1 312 ? 21.188 -20.109 -3.764 1 93 312 PRO B CA 1
ATOM 5281 C C . PRO B 1 312 ? 20.156 -19.188 -3.137 1 93 312 PRO B C 1
ATOM 5283 O O . PRO B 1 312 ? 19.391 -18.531 -3.855 1 93 312 PRO B O 1
ATOM 5286 N N . GLY B 1 313 ? 20.156 -19.141 -1.807 1 95.38 313 GLY B N 1
ATOM 5287 C CA . GLY B 1 313 ? 19.234 -18.234 -1.122 1 95.38 313 GLY B CA 1
ATOM 5288 C C . GLY B 1 313 ? 19.5 -16.781 -1.426 1 95.38 313 GLY B C 1
ATOM 5289 O O . GLY B 1 313 ? 18.562 -16 -1.631 1 95.38 313 GLY B O 1
ATOM 5290 N N . ALA B 1 314 ? 20.703 -16.422 -1.468 1 97.06 314 ALA B N 1
ATOM 5291 C CA . ALA B 1 314 ? 21.094 -15.047 -1.785 1 97.06 314 ALA B CA 1
ATOM 5292 C C . ALA B 1 314 ? 20.688 -14.68 -3.205 1 97.06 314 ALA B C 1
ATOM 5294 O O . ALA B 1 314 ? 20.109 -13.609 -3.434 1 97.06 314 ALA B O 1
ATOM 5295 N N . LEU B 1 315 ? 20.906 -15.578 -4.117 1 95.25 315 LEU B N 1
ATOM 5296 C CA . LEU B 1 315 ? 20.562 -15.328 -5.516 1 95.25 315 LEU B CA 1
ATOM 5297 C C . LEU B 1 315 ? 19.062 -15.211 -5.703 1 95.25 315 LEU B C 1
ATOM 5299 O O . LEU B 1 315 ? 18.594 -14.367 -6.465 1 95.25 315 LEU B O 1
ATOM 5303 N N . ARG B 1 316 ? 18.391 -16.078 -5.016 1 95.38 316 ARG B N 1
ATOM 5304 C CA . ARG B 1 316 ? 16.922 -16.031 -5.07 1 95.38 316 ARG B CA 1
ATOM 5305 C C . ARG B 1 316 ? 16.406 -14.648 -4.699 1 95.38 316 ARG B C 1
ATOM 5307 O O . ARG B 1 316 ? 15.602 -14.07 -5.426 1 95.38 316 ARG B O 1
ATOM 5314 N N . ASP B 1 317 ? 16.891 -14.102 -3.619 1 97.44 317 ASP B N 1
ATOM 5315 C CA . ASP B 1 317 ? 16.438 -12.797 -3.146 1 97.44 317 ASP B CA 1
ATOM 5316 C C . ASP B 1 317 ? 16.906 -11.68 -4.082 1 97.44 317 ASP B C 1
ATOM 5318 O O . ASP B 1 317 ? 16.156 -10.734 -4.352 1 97.44 317 ASP B O 1
ATOM 5322 N N . CYS B 1 318 ? 18.078 -11.805 -4.602 1 97.06 318 CYS B N 1
ATOM 5323 C CA . CYS B 1 318 ? 18.594 -10.812 -5.543 1 97.06 318 CYS B CA 1
ATOM 5324 C C . CYS B 1 318 ? 17.719 -10.75 -6.793 1 97.06 318 CYS B C 1
ATOM 5326 O O . CYS B 1 318 ? 17.297 -9.664 -7.203 1 97.06 318 CYS B O 1
ATOM 5328 N N . ARG B 1 319 ? 17.484 -11.883 -7.293 1 95.5 319 ARG B N 1
ATOM 5329 C CA . ARG B 1 319 ? 16.719 -11.969 -8.531 1 95.5 319 ARG B CA 1
ATOM 5330 C C . ARG B 1 319 ? 15.297 -11.453 -8.32 1 95.5 319 ARG B C 1
ATOM 5332 O O . ARG B 1 319 ? 14.766 -10.719 -9.156 1 95.5 319 ARG B O 1
ATOM 5339 N N . ALA B 1 320 ? 14.719 -11.805 -7.254 1 96.19 320 ALA B N 1
ATOM 5340 C CA . ALA B 1 320 ? 13.375 -11.312 -6.945 1 96.19 320 ALA B CA 1
ATOM 5341 C C . ALA B 1 320 ? 13.367 -9.789 -6.809 1 96.19 320 ALA B C 1
ATOM 5343 O O . ALA B 1 320 ? 12.492 -9.117 -7.359 1 96.19 320 ALA B O 1
ATOM 5344 N N . ALA B 1 321 ? 14.32 -9.242 -6.066 1 97.12 321 ALA B N 1
ATOM 5345 C CA . ALA B 1 321 ? 14.398 -7.801 -5.844 1 97.12 321 ALA B CA 1
ATOM 5346 C C . ALA B 1 321 ? 14.609 -7.055 -7.156 1 97.12 321 ALA B C 1
ATOM 5348 O O . ALA B 1 321 ? 14.016 -5.996 -7.383 1 97.12 321 ALA B O 1
ATOM 5349 N N . LEU B 1 322 ? 15.422 -7.637 -8.016 1 96.44 322 LEU B N 1
ATOM 5350 C CA . LEU B 1 322 ? 15.742 -6.984 -9.281 1 96.44 322 LEU B CA 1
ATOM 5351 C C . LEU B 1 322 ? 14.57 -7.066 -10.25 1 96.44 322 LEU B C 1
ATOM 5353 O O . LEU B 1 322 ? 14.508 -6.312 -11.227 1 96.44 322 LEU B O 1
ATOM 5357 N N . SER B 1 323 ? 13.656 -8.023 -10.031 1 95.44 323 SER B N 1
ATOM 5358 C CA . SER B 1 323 ? 12.406 -8.055 -10.789 1 95.44 323 SER B CA 1
ATOM 5359 C C . SER B 1 323 ? 11.508 -6.871 -10.422 1 95.44 323 SER B C 1
ATOM 5361 O O . SER B 1 323 ? 10.719 -6.41 -11.25 1 95.44 323 SER B O 1
ATOM 5363 N N . VAL B 1 324 ? 11.617 -6.402 -9.195 1 94.69 324 VAL B N 1
ATOM 5364 C CA . VAL B 1 324 ? 10.828 -5.273 -8.703 1 94.69 324 VAL B CA 1
ATOM 5365 C C . VAL B 1 324 ? 11.484 -3.963 -9.141 1 94.69 324 VAL B C 1
ATOM 5367 O O . VAL B 1 324 ? 10.805 -3.072 -9.672 1 94.69 324 VAL B O 1
ATOM 5370 N N . ASP B 1 325 ? 12.773 -3.895 -8.93 1 95.5 325 ASP B N 1
ATOM 5371 C CA . ASP B 1 325 ? 13.547 -2.717 -9.312 1 95.5 325 ASP B CA 1
ATOM 5372 C C . ASP B 1 325 ? 14.844 -3.113 -10.008 1 95.5 325 ASP B C 1
ATOM 5374 O O . ASP B 1 325 ? 15.875 -3.307 -9.359 1 95.5 325 ASP B O 1
ATOM 5378 N N . PRO B 1 326 ? 14.781 -3.129 -11.328 1 94.25 326 PRO B N 1
ATOM 5379 C CA . PRO B 1 326 ? 15.938 -3.613 -12.086 1 94.25 326 PRO B CA 1
ATOM 5380 C C . PRO B 1 326 ? 17.141 -2.689 -11.969 1 94.25 326 PRO B C 1
ATOM 5382 O O . PRO B 1 326 ? 18.266 -3.092 -12.289 1 94.25 326 PRO B O 1
ATOM 5385 N N . ASN B 1 327 ? 16.984 -1.443 -11.547 1 93.69 327 ASN B N 1
ATOM 5386 C CA . ASN B 1 327 ? 18.062 -0.473 -11.531 1 93.69 327 ASN B CA 1
ATOM 5387 C C . ASN B 1 327 ? 18.578 -0.225 -10.109 1 93.69 327 ASN B C 1
ATOM 5389 O O . ASN B 1 327 ? 19.297 0.746 -9.859 1 93.69 327 ASN B O 1
ATOM 5393 N N . HIS B 1 328 ? 18.203 -1.067 -9.219 1 94.62 328 HIS B N 1
ATOM 5394 C CA . HIS B 1 328 ? 18.688 -0.926 -7.852 1 94.62 328 HIS B CA 1
ATOM 5395 C C . HIS B 1 328 ? 20.172 -1.241 -7.75 1 94.62 328 HIS B C 1
ATOM 5397 O O . HIS B 1 328 ? 20.562 -2.41 -7.734 1 94.62 328 HIS B O 1
ATOM 5403 N N . GLN B 1 329 ? 21.016 -0.303 -7.566 1 95.06 329 GLN B N 1
ATOM 5404 C CA . GLN B 1 329 ? 22.453 -0.402 -7.711 1 95.06 329 GLN B CA 1
ATOM 5405 C C . GLN B 1 329 ? 23.047 -1.355 -6.68 1 95.06 329 GLN B C 1
ATOM 5407 O O . GLN B 1 329 ? 23.844 -2.232 -7.02 1 95.06 329 GLN B O 1
ATOM 5412 N N . GLU B 1 330 ? 22.641 -1.211 -5.453 1 95 330 GLU B N 1
ATOM 5413 C CA . GLU B 1 330 ? 23.188 -2.061 -4.395 1 95 330 GLU B CA 1
ATOM 5414 C C . GLU B 1 330 ? 22.875 -3.531 -4.652 1 95 330 GLU B C 1
ATOM 5416 O O . GLU B 1 330 ? 23.703 -4.402 -4.406 1 95 330 GLU B O 1
ATOM 5421 N N . MET B 1 331 ? 21.703 -3.814 -5.129 1 95.56 331 MET B N 1
ATOM 5422 C CA . MET B 1 331 ? 21.281 -5.188 -5.398 1 95.56 331 MET B CA 1
ATOM 5423 C C . MET B 1 331 ? 22.047 -5.762 -6.59 1 95.56 331 MET B C 1
ATOM 5425 O O . MET B 1 331 ? 22.391 -6.941 -6.598 1 95.56 331 MET B O 1
ATOM 5429 N N . LEU B 1 332 ? 22.25 -4.945 -7.566 1 95.88 332 LEU B N 1
ATOM 5430 C CA . LEU B 1 332 ? 23.031 -5.367 -8.727 1 95.88 332 LEU B CA 1
ATOM 5431 C C . LEU B 1 332 ? 24.438 -5.766 -8.32 1 95.88 332 LEU B C 1
ATOM 5433 O O . LEU B 1 332 ? 24.953 -6.793 -8.773 1 95.88 332 LEU B O 1
ATOM 5437 N N . GLU B 1 333 ? 25 -4.949 -7.484 1 96.12 333 GLU B N 1
ATOM 5438 C CA . GLU B 1 333 ? 26.344 -5.242 -7 1 96.12 333 GLU B CA 1
ATOM 5439 C C . GLU B 1 333 ? 26.375 -6.555 -6.227 1 96.12 333 GLU B C 1
ATOM 5441 O O . GLU B 1 333 ? 27.281 -7.375 -6.422 1 96.12 333 GLU B O 1
ATOM 5446 N N . LEU B 1 334 ? 25.422 -6.719 -5.371 1 96.12 334 LEU B N 1
ATOM 5447 C CA . LEU B 1 334 ? 25.328 -7.953 -4.594 1 96.12 334 LEU B CA 1
ATOM 5448 C C . LEU B 1 334 ? 25.125 -9.156 -5.504 1 96.12 334 LEU B C 1
ATOM 5450 O O . LEU B 1 334 ? 25.75 -10.195 -5.32 1 96.12 334 LEU B O 1
ATOM 5454 N N . HIS B 1 335 ? 24.172 -9.047 -6.398 1 95.06 335 HIS B N 1
ATOM 5455 C CA . HIS B 1 335 ? 23.891 -10.117 -7.355 1 95.06 335 HIS B CA 1
ATOM 5456 C C . HIS B 1 335 ? 25.156 -10.531 -8.102 1 95.06 335 HIS B C 1
ATOM 5458 O O . HIS B 1 335 ? 25.422 -11.719 -8.258 1 95.06 335 HIS B O 1
ATOM 5464 N N . ASN B 1 336 ? 25.922 -9.547 -8.547 1 93.44 336 ASN B N 1
ATOM 5465 C CA . ASN B 1 336 ? 27.172 -9.82 -9.266 1 93.44 336 ASN B CA 1
ATOM 5466 C C . ASN B 1 336 ? 28.188 -10.531 -8.383 1 93.44 336 ASN B C 1
ATOM 5468 O O . ASN B 1 336 ? 28.844 -11.477 -8.812 1 93.44 336 ASN B O 1
ATOM 5472 N N . ARG B 1 337 ? 28.297 -10.062 -7.242 1 92.94 337 ARG B N 1
ATOM 5473 C CA . ARG B 1 337 ? 29.234 -10.641 -6.289 1 92.94 337 ARG B CA 1
ATOM 5474 C C . ARG B 1 337 ? 28.875 -12.086 -5.969 1 92.94 337 ARG B C 1
ATOM 5476 O O . ARG B 1 337 ? 29.734 -12.969 -5.984 1 92.94 337 ARG B O 1
ATOM 5483 N N . VAL B 1 338 ? 27.609 -12.305 -5.723 1 92.44 338 VAL B N 1
ATOM 5484 C CA . VAL B 1 338 ? 27.156 -13.633 -5.328 1 92.44 338 VAL B CA 1
ATOM 5485 C C . VAL B 1 338 ? 27.188 -14.57 -6.535 1 92.44 338 VAL B C 1
ATOM 5487 O O . VAL B 1 338 ? 27.516 -15.758 -6.395 1 92.44 338 VAL B O 1
ATOM 5490 N N . ASN B 1 339 ? 26.828 -14.008 -7.656 1 87 339 ASN B N 1
ATOM 5491 C CA . ASN B 1 339 ? 26.828 -14.805 -8.875 1 87 339 ASN B CA 1
ATOM 5492 C C . ASN B 1 339 ? 28.234 -15.289 -9.219 1 87 339 ASN B C 1
ATOM 5494 O O . ASN B 1 339 ? 28.391 -16.375 -9.797 1 87 339 ASN B O 1
ATOM 5498 N N . SER B 1 340 ? 29.234 -14.469 -8.93 1 83 340 SER B N 1
ATOM 5499 C CA . SER B 1 340 ? 30.625 -14.844 -9.195 1 83 340 SER B CA 1
ATOM 5500 C C . SER B 1 340 ? 31.094 -15.93 -8.242 1 83 340 SER B C 1
ATOM 5502 O O . SER B 1 340 ? 32.094 -16.625 -8.516 1 83 340 SER B O 1
ATOM 5504 N N . GLN B 1 341 ? 30.422 -15.977 -7.184 1 74.5 341 GLN B N 1
ATOM 5505 C CA . GLN B 1 341 ? 30.766 -17 -6.203 1 74.5 341 GLN B CA 1
ATOM 5506 C C . GLN B 1 341 ? 30.125 -18.344 -6.57 1 74.5 341 GLN B C 1
ATOM 5508 O O . GLN B 1 341 ? 30.422 -19.375 -5.957 1 74.5 341 GLN B O 1
ATOM 5513 N N . GLU B 1 342 ? 29.203 -18.141 -7.531 1 64.12 342 GLU B N 1
ATOM 5514 C CA . GLU B 1 342 ? 28.531 -19.375 -7.961 1 64.12 342 GLU B CA 1
ATOM 5515 C C . GLU B 1 342 ? 29.516 -20.344 -8.602 1 64.12 342 GLU B C 1
ATOM 5517 O O . GLU B 1 342 ? 30.344 -19.953 -9.438 1 64.12 342 GLU B O 1
ATOM 5522 N N . PRO B 1 343 ? 29.812 -21.484 -8.055 1 52.81 343 PRO B N 1
ATOM 5523 C CA . PRO B 1 343 ? 30.812 -22.391 -8.633 1 52.81 343 PRO B CA 1
ATOM 5524 C C . PRO B 1 343 ? 30.531 -22.734 -10.094 1 52.81 343 PRO B C 1
ATOM 5526 O O . PRO B 1 343 ? 29.375 -22.656 -10.531 1 52.81 343 PRO B O 1
#

InterPro domains:
  IPR011990 Tetratricopeptide-like helical domain superfamily [G3DSA:1.25.40.10] (42-242)
  IPR011990 Tetratricopeptide-like helical domain superfamily [G3DSA:1.25.40.10] (243-342)
  IPR011990 Tetratricopeptide-like helical domain superfamily [SSF48452] (48-193)
  IPR011990 Tetratricopeptide-like helical domain superfamily [SSF48452] (149-334)
  IPR019734 Tetratricopeptide repeat [PF13181] (167-195)
  IPR019734 Tetratricopeptide repeat [PS50005] (166-199)
  IPR019734 Tetratricopeptide repeat [SM00028] (58-91)
  IPR019734 Tetratricopeptide repeat [SM00028] (166-199)
  IPR019734 Tetratricopeptide repeat [SM00028] (295-328)
  IPR044631 ETO1-like [PTHR44203] (1-342)

Foldseek 3Di:
DPPPPPPCVPVPPPVPPPPPPDDPVRLVVQLLQCVLQANLVSNLVSLVVCCVPDLQQLVSLQVNLVSCVVVVNNVSSLVSLVVSLVSPPDDLSNLLSVLVNCVVVPNLVVSLVSLVVSVVVPNELSSLQSNLVSLVVPDDDPVSLVSSLVSLVSSLVHDDDLSSPLVSLLVNLVSCVVVVNLVSSLVSLVVSVVSSNLCSLQSNLVSCVVVVNLVSSLVSLVSSCVRHPQCLVSLQSSLVRDDPVSVLVSLVVNCVRPVLDCVSLLSVLVVCVVVVNLVVSLVSLVVSCVVPVDLVSLQSSLVSCVVVPNLVSNLVSLVVSCVVPVPPPSSVVSNVVSVVVVD/DPPPPPDPPPVPPPVPVPPPPDDPVRLVVQLLLCVLQANLVSNLVSLVVCCVPPLQQLVSLQVNLVSCVVVVNNVSSLVSLVVSLVSPPDPLSNLLSVLVNCVVVPNLVVSLVSLVVSVVVPNELSSLQSNLVSLVVPDDDPVSLVSSLVSLVSSLVHDDDLSSPLVSLLVNLVSCVVVVNLVSSLVSLVVSVVSSNLCSLQSNLVSCVVVVNLVSSLVSLVSSCVRHPQCLVSLQSSLVRDDPVSVLVSLVVNCVRPVLDCVSLLSVLVVCVVVVVLVVSLVSLVVSCVVPVDLVSLQSSLVSCVVVPNLVSNLVSLVVSCVVPVPPPSSVVSNVVSVVVVD